Protein AF-0000000071237657 (afdb_homodimer)

Solvent-accessible surface area (backbone atoms only — not comparable to full-atom values): 31898 Å² total; per-residue (Å²): 132,69,72,82,68,64,64,80,71,77,49,69,68,54,35,50,51,51,34,52,25,43,66,69,44,41,34,96,85,68,40,42,42,82,44,61,72,56,34,43,33,29,31,58,72,42,85,92,35,49,11,7,10,37,22,36,38,87,60,23,30,38,39,29,40,29,39,77,39,85,44,69,40,48,79,62,86,64,83,62,73,80,58,60,70,60,22,55,52,33,60,41,25,48,71,45,60,42,50,45,74,36,74,82,37,18,75,87,32,53,59,58,66,40,39,57,50,28,52,51,52,25,37,57,51,58,56,49,49,62,79,38,40,70,34,70,77,28,38,69,40,86,69,36,27,22,29,33,40,38,36,40,35,37,36,46,36,71,51,29,72,54,38,40,49,28,46,45,31,52,18,48,52,48,10,41,59,53,23,57,46,62,34,71,46,77,75,32,77,92,73,69,36,65,47,73,50,84,51,73,85,56,33,42,73,45,70,42,83,65,49,51,49,38,46,35,39,34,32,28,76,88,38,60,26,34,63,48,50,48,69,51,55,69,51,29,45,26,31,36,37,35,30,32,35,80,82,47,29,65,46,32,36,34,51,78,45,80,64,74,54,55,58,85,54,44,64,62,49,50,55,49,49,44,55,51,43,37,52,50,50,50,44,47,52,52,51,55,51,50,48,62,66,59,65,59,86,58,68,43,75,51,60,67,105,131,70,70,81,68,66,63,78,70,76,50,70,68,55,34,50,52,51,32,52,25,44,65,69,44,41,33,97,86,69,39,42,41,82,45,62,72,58,33,43,32,29,31,59,71,42,84,91,35,47,12,6,11,37,22,36,39,86,60,24,31,38,39,30,41,28,39,77,40,86,43,68,40,48,79,64,86,64,84,62,72,80,57,61,70,60,21,56,51,34,61,42,25,47,71,46,58,43,52,44,72,36,76,81,37,18,76,88,33,55,58,58,65,40,39,57,50,29,52,51,51,27,36,58,51,57,55,51,50,61,80,39,41,69,34,69,78,29,40,70,40,86,68,35,27,22,32,33,40,38,37,39,35,38,36,47,34,71,52,28,71,54,37,40,50,28,45,46,30,52,17,48,52,49,10,41,60,52,23,58,45,62,34,72,46,77,76,33,78,92,72,69,36,64,46,74,50,84,51,75,84,55,34,44,72,46,70,43,84,63,47,53,48,36,47,34,39,33,33,28,76,91,37,60,26,33,62,48,48,47,71,52,56,70,52,28,45,28,33,36,36,34,30,32,35,80,82,47,28,66,46,31,37,34,51,76,44,81,63,74,56,54,57,84,54,44,65,62,49,49,53,50,48,43,54,50,43,39,52,50,49,50,42,46,53,52,50,54,52,50,48,63,67,60,63,59,87,58,69,43,74,49,60,67,107

Structure (mmCIF, N/CA/C/O backbone):
data_AF-0000000071237657-model_v1
#
loop_
_entity.id
_entity.type
_entity.pdbx_description
1 polymer 'Ribosomal RNA-processing protein 42'
#
loop_
_atom_site.group_PDB
_atom_site.id
_atom_site.type_symbol
_atom_site.label_atom_id
_atom_site.label_alt_id
_atom_site.label_comp_id
_atom_site.label_asym_id
_atom_site.label_entity_id
_atom_site.label_seq_id
_atom_site.pdbx_PDB_ins_code
_atom_site.Cartn_x
_atom_site.Cartn_y
_atom_site.Cartn_z
_atom_site.occupancy
_atom_site.B_iso_or_equiv
_atom_site.auth_seq_id
_atom_site.auth_comp_id
_atom_site.auth_asym_id
_atom_site.auth_atom_id
_atom_site.pdbx_PDB_model_num
ATOM 1 N N . MET A 1 1 ? -27.906 -14.461 14.797 1 19.28 1 MET A N 1
ATOM 2 C CA . MET A 1 1 ? -28.516 -13.469 13.906 1 19.28 1 MET A CA 1
ATOM 3 C C . MET A 1 1 ? -27.578 -12.289 13.688 1 19.28 1 MET A C 1
ATOM 5 O O . MET A 1 1 ? -27.156 -11.633 14.641 1 19.28 1 MET A O 1
ATOM 9 N N . SER A 1 2 ? -26.625 -12.383 12.734 1 23.53 2 SER A N 1
ATOM 10 C CA . SER A 1 2 ? -25.359 -11.719 12.43 1 23.53 2 SER A CA 1
ATOM 11 C C . SER A 1 2 ? -25.547 -10.211 12.32 1 23.53 2 SER A C 1
ATOM 13 O O . SER A 1 2 ? -26.391 -9.734 11.562 1 23.53 2 SER A O 1
ATOM 15 N N . VAL A 1 3 ? -25.375 -9.523 13.414 1 27.14 3 VAL A N 1
ATOM 16 C CA . VAL A 1 3 ? -25.625 -8.102 13.602 1 27.14 3 VAL A CA 1
ATOM 17 C C . VAL A 1 3 ? -25.109 -7.324 12.398 1 27.14 3 VAL A C 1
ATOM 19 O O . VAL A 1 3 ? -25.391 -6.133 12.242 1 27.14 3 VAL A O 1
ATOM 22 N N . MET A 1 4 ? -23.984 -7.797 11.773 1 31.5 4 MET A N 1
ATOM 23 C CA . MET A 1 4 ? -23.422 -7.098 10.625 1 31.5 4 MET A CA 1
ATOM 24 C C . MET A 1 4 ? -24.484 -6.863 9.547 1 31.5 4 MET A C 1
ATOM 26 O O . MET A 1 4 ? -24.219 -6.195 8.547 1 31.5 4 MET A O 1
ATOM 30 N N . ASN A 1 5 ? -25.484 -7.629 9.492 1 35.12 5 ASN A N 1
ATOM 31 C CA . ASN A 1 5 ? -26.547 -7.695 8.492 1 35.12 5 ASN A CA 1
ATOM 32 C C . ASN A 1 5 ? -27.391 -6.422 8.492 1 35.12 5 ASN A C 1
ATOM 34 O O . ASN A 1 5 ? -28.234 -6.234 7.609 1 35.12 5 ASN A O 1
ATOM 38 N N . ILE A 1 6 ? -27.531 -5.832 9.727 1 35.72 6 ILE A N 1
ATOM 39 C CA . ILE A 1 6 ? -28.516 -4.758 9.656 1 35.72 6 ILE A CA 1
ATOM 40 C C . ILE A 1 6 ? -27.875 -3.51 9.055 1 35.72 6 ILE A C 1
ATOM 42 O O . ILE A 1 6 ? -27.984 -2.418 9.617 1 35.72 6 ILE A O 1
ATOM 46 N N . ILE A 1 7 ? -26.5 -3.371 8.805 1 44.41 7 ILE A N 1
ATOM 47 C CA . ILE A 1 7 ? -26.109 -2.127 8.148 1 44.41 7 ILE A CA 1
ATOM 48 C C . ILE A 1 7 ? -27.078 -1.835 6.996 1 44.41 7 ILE A C 1
ATOM 50 O O . ILE A 1 7 ? -27.234 -2.656 6.09 1 44.41 7 ILE A O 1
ATOM 54 N N . ASN A 1 8 ? -27.984 -1.001 7.27 1 53.75 8 ASN A N 1
ATOM 55 C CA . ASN A 1 8 ? -29.078 -0.469 6.465 1 53.75 8 ASN A CA 1
ATOM 56 C C . ASN A 1 8 ? -28.609 -0.126 5.051 1 53.75 8 ASN A C 1
ATOM 58 O O . ASN A 1 8 ? -27.844 0.825 4.855 1 53.75 8 ASN A O 1
ATOM 62 N N . LYS A 1 9 ? -28.484 -1.136 4.211 1 73.75 9 LYS A N 1
ATOM 63 C CA . LYS A 1 9 ? -28.359 -0.933 2.77 1 73.75 9 LYS A CA 1
ATOM 64 C C . LYS A 1 9 ? -29.406 0.059 2.268 1 73.75 9 LYS A C 1
ATOM 66 O O . LYS A 1 9 ? -30.531 0.092 2.773 1 73.75 9 LYS A O 1
ATOM 71 N N . ILE A 1 10 ? -28.969 1.08 1.605 1 87.12 10 ILE A N 1
ATOM 72 C CA . ILE A 1 10 ? -29.891 2.059 1.034 1 87.12 10 ILE A CA 1
ATOM 73 C C . ILE A 1 10 ? -30.859 1.362 0.084 1 87.12 10 ILE A C 1
ATOM 75 O O . ILE A 1 10 ? -30.562 0.298 -0.457 1 87.12 10 ILE A O 1
ATOM 79 N N . SER A 1 11 ? -32.031 1.852 0.037 1 91.81 11 SER A N 1
ATOM 80 C CA . SER A 1 11 ? -33.031 1.312 -0.891 1 91.81 11 SER A CA 1
ATOM 81 C C . SER A 1 11 ? -32.625 1.562 -2.34 1 91.81 11 SER A C 1
ATOM 83 O O . SER A 1 11 ? -31.766 2.395 -2.611 1 91.81 11 SER A O 1
ATOM 85 N N . GLU A 1 12 ? -33.281 0.821 -3.197 1 93.31 12 GLU A N 1
ATOM 86 C CA . GLU A 1 12 ? -33 1.014 -4.621 1 93.31 12 GLU A CA 1
ATOM 87 C C . GLU A 1 12 ? -33.438 2.402 -5.078 1 93.31 12 GLU A C 1
ATOM 89 O O . GLU A 1 12 ? -32.812 3.002 -5.949 1 93.31 12 GLU A O 1
ATOM 94 N N . GLY A 1 13 ? -34.562 2.805 -4.547 1 94.12 13 GLY A N 1
ATOM 95 C CA . GLY A 1 13 ? -35 4.16 -4.852 1 94.12 13 GLY A CA 1
ATOM 96 C C . GLY A 1 13 ? -34 5.215 -4.418 1 94.12 13 GLY A C 1
ATOM 97 O O . GLY A 1 13 ? -33.75 6.164 -5.16 1 94.12 13 GLY A O 1
ATOM 98 N N . GLU A 1 14 ? -33.469 5.082 -3.232 1 94.5 14 GLU A N 1
ATOM 99 C CA . GLU A 1 14 ? -32.438 5.996 -2.734 1 94.5 14 GLU A CA 1
ATOM 100 C C . GLU A 1 14 ? -31.188 5.945 -3.604 1 94.5 14 GLU A C 1
ATOM 102 O O . GLU A 1 14 ? -30.594 6.984 -3.904 1 94.5 14 GLU A O 1
ATOM 107 N N . ARG A 1 15 ? -30.828 4.773 -3.92 1 95.94 15 ARG A N 1
ATOM 108 C CA . ARG A 1 15 ? -29.672 4.582 -4.785 1 95.94 15 ARG A CA 1
ATOM 109 C C . ARG A 1 15 ? -29.828 5.332 -6.102 1 95.94 15 ARG A C 1
ATOM 111 O O . ARG A 1 15 ? -28.938 6.055 -6.531 1 95.94 15 ARG A O 1
ATOM 118 N N . LEU A 1 16 ? -30.969 5.211 -6.695 1 96.06 16 LEU A N 1
ATOM 119 C CA . LEU A 1 16 ? -31.25 5.863 -7.969 1 96.06 16 LEU A CA 1
ATOM 120 C C . LEU A 1 16 ? -31.266 7.379 -7.809 1 96.06 16 LEU A C 1
ATOM 122 O O . LEU A 1 16 ? -30.766 8.102 -8.68 1 96.06 16 LEU A O 1
ATOM 126 N N . PHE A 1 17 ? -31.859 7.766 -6.734 1 96.88 17 PHE A N 1
ATOM 127 C CA . PHE A 1 17 ? -31.906 9.195 -6.449 1 96.88 17 PHE A CA 1
ATOM 128 C C . PHE A 1 17 ? -30.5 9.766 -6.355 1 96.88 17 PHE A C 1
ATOM 130 O O . PHE A 1 17 ? -30.203 10.82 -6.934 1 96.88 17 PHE A O 1
ATOM 137 N N . ILE A 1 18 ? -29.562 9.078 -5.66 1 97.88 18 ILE A N 1
ATOM 138 C CA . ILE A 1 18 ? -28.172 9.508 -5.465 1 97.88 18 ILE A CA 1
ATOM 139 C C . ILE A 1 18 ? -27.453 9.531 -6.805 1 97.88 18 ILE A C 1
ATOM 141 O O . ILE A 1 18 ? -26.781 10.516 -7.145 1 97.88 18 ILE A O 1
ATOM 145 N N . ILE A 1 19 ? -27.625 8.516 -7.586 1 97.81 19 ILE A N 1
ATOM 146 C CA . ILE A 1 19 ? -26.938 8.383 -8.867 1 97.81 19 ILE A CA 1
ATOM 147 C C . ILE A 1 19 ? -27.359 9.508 -9.805 1 97.81 19 ILE A C 1
ATOM 149 O O . ILE A 1 19 ? -26.516 10.172 -10.406 1 97.81 19 ILE A O 1
ATOM 153 N N . ASN A 1 20 ? -28.656 9.727 -9.836 1 97.56 20 ASN A N 1
ATOM 154 C CA . ASN A 1 20 ? -29.188 10.773 -10.703 1 97.56 20 ASN A CA 1
ATOM 155 C C . ASN A 1 20 ? -28.719 12.164 -10.258 1 97.56 20 ASN A C 1
ATOM 157 O O . ASN A 1 20 ? -28.375 13 -11.086 1 97.56 20 ASN A O 1
ATOM 161 N N . GLY A 1 21 ? -28.781 12.438 -8.984 1 97.75 21 GLY A N 1
ATOM 162 C CA . GLY A 1 21 ? -28.297 13.703 -8.453 1 97.75 21 GLY A CA 1
ATOM 163 C C . GLY A 1 21 ? -26.844 13.969 -8.781 1 97.75 21 GLY A C 1
ATOM 164 O O . GLY A 1 21 ? -26.5 15.07 -9.219 1 97.75 21 GLY A O 1
ATOM 165 N N . VAL A 1 22 ? -25.984 12.969 -8.641 1 97.62 22 VAL A N 1
ATOM 166 C CA . VAL A 1 22 ? -24.562 13.086 -8.914 1 97.62 22 VAL A CA 1
ATOM 167 C C . VAL A 1 22 ? -24.328 13.336 -10.398 1 97.62 22 VAL A C 1
ATOM 169 O O . VAL A 1 22 ? -23.5 14.164 -10.773 1 97.62 22 VAL A O 1
ATOM 172 N N . ASP A 1 23 ? -25.094 12.672 -11.203 1 97.12 23 ASP A N 1
ATOM 173 C CA . ASP A 1 23 ? -24.969 12.859 -12.641 1 97.12 23 ASP A CA 1
ATOM 174 C C . ASP A 1 23 ? -25.312 14.297 -13.047 1 97.12 23 ASP A C 1
ATOM 176 O O . ASP A 1 23 ? -24.75 14.828 -14 1 97.12 23 ASP A O 1
ATOM 180 N N . LEU A 1 24 ? -26.188 14.93 -12.234 1 96.81 24 LEU A N 1
ATOM 181 C CA . LEU A 1 24 ? -26.594 16.312 -12.484 1 96.81 24 LEU A CA 1
ATOM 182 C C . LEU A 1 24 ? -25.719 17.281 -11.703 1 96.81 24 LEU A C 1
ATOM 184 O O . LEU A 1 24 ? -25.938 18.484 -11.734 1 96.81 24 LEU A O 1
ATOM 188 N N . ASN A 1 25 ? -24.797 16.734 -10.977 1 96.88 25 ASN A N 1
ATOM 189 C CA . ASN A 1 25 ? -23.812 17.484 -10.195 1 96.88 25 ASN A CA 1
ATOM 190 C C . ASN A 1 25 ? -24.484 18.188 -9.008 1 96.88 25 ASN A C 1
ATOM 192 O O . ASN A 1 25 ? -24.047 19.281 -8.609 1 96.88 25 ASN A O 1
ATOM 196 N N . ILE A 1 26 ? -25.609 17.688 -8.594 1 97.38 26 ILE A N 1
ATOM 197 C CA . ILE A 1 26 ? -26.297 18.156 -7.391 1 97.38 26 ILE A CA 1
ATOM 198 C C . ILE A 1 26 ? -26.469 16.984 -6.422 1 97.38 26 ILE A C 1
ATOM 200 O O . ILE A 1 26 ? -27.422 16.219 -6.543 1 97.38 26 ILE A O 1
ATOM 204 N N . ARG A 1 27 ? -25.594 16.938 -5.473 1 96.75 27 ARG A N 1
ATOM 205 C CA . ARG A 1 27 ? -25.625 15.828 -4.516 1 96.75 27 ARG A CA 1
ATOM 206 C C . ARG A 1 27 ? -26.75 16.016 -3.502 1 96.75 27 ARG A C 1
ATOM 208 O O . ARG A 1 27 ? -27.344 17.094 -3.408 1 96.75 27 ARG A O 1
ATOM 215 N N . SER A 1 28 ? -27.078 15.039 -2.76 1 94.5 28 SER A N 1
ATOM 216 C CA . SER A 1 28 ? -28.203 15.016 -1.835 1 94.5 28 SER A CA 1
ATOM 217 C C . SER A 1 28 ? -28.062 16.094 -0.767 1 94.5 28 SER A C 1
ATOM 219 O O . SER A 1 28 ? -29.062 16.609 -0.26 1 94.5 28 SER A O 1
ATOM 221 N N . ASP A 1 29 ? -26.828 16.453 -0.458 1 93.06 29 ASP A N 1
ATOM 222 C CA . ASP A 1 29 ? -26.609 17.453 0.587 1 93.06 29 ASP A CA 1
ATOM 223 C C . ASP A 1 29 ? -26.297 18.812 -0.015 1 93.06 29 ASP A C 1
ATOM 225 O O . ASP A 1 29 ? -25.844 19.719 0.689 1 93.06 29 ASP A O 1
ATOM 229 N N . GLY A 1 30 ? -26.438 18.984 -1.289 1 94.88 30 GLY A N 1
ATOM 230 C CA . GLY A 1 30 ? -26.312 20.266 -1.94 1 94.88 30 GLY A CA 1
ATOM 231 C C . GLY A 1 30 ? -24.922 20.516 -2.508 1 94.88 30 GLY A C 1
ATOM 232 O O . GLY A 1 30 ? -24.719 21.469 -3.262 1 94.88 30 GLY A O 1
ATOM 233 N N . ARG A 1 31 ? -23.953 19.641 -2.273 1 94.12 31 ARG A N 1
ATOM 234 C CA . ARG A 1 31 ? -22.609 19.781 -2.797 1 94.12 31 ARG A CA 1
ATOM 235 C C . ARG A 1 31 ? -22.547 19.391 -4.27 1 94.12 31 ARG A C 1
ATOM 237 O O . ARG A 1 31 ? -23.375 18.625 -4.75 1 94.12 31 ARG A O 1
ATOM 244 N N . SER A 1 32 ? -21.562 20.016 -4.934 1 95.31 32 SER A N 1
ATOM 245 C CA . SER A 1 32 ? -21.188 19.5 -6.242 1 95.31 32 SER A CA 1
ATOM 246 C C . SER A 1 32 ? -20.281 18.281 -6.117 1 95.31 32 SER A C 1
ATOM 248 O O . SER A 1 32 ? -19.875 17.906 -5.012 1 95.31 32 SER A O 1
ATOM 250 N N . CYS A 1 33 ? -19.938 17.688 -7.238 1 95 33 CYS A N 1
ATOM 251 C CA . CYS A 1 33 ? -19.078 16.5 -7.238 1 95 33 CYS A CA 1
ATOM 252 C C . CYS A 1 33 ? -17.688 16.828 -6.715 1 95 33 CYS A C 1
ATOM 254 O O . CYS A 1 33 ? -17 15.961 -6.172 1 95 33 CYS A O 1
ATOM 256 N N . ASP A 1 34 ? -17.297 18.156 -6.727 1 91.25 34 ASP A N 1
ATOM 257 C CA . ASP A 1 34 ? -15.938 18.547 -6.387 1 91.25 34 ASP A CA 1
ATOM 258 C C . ASP A 1 34 ? -15.883 19.234 -5.02 1 91.25 34 ASP A C 1
ATOM 260 O O . ASP A 1 34 ? -14.805 19.609 -4.551 1 91.25 34 ASP A O 1
ATOM 264 N N . ASP A 1 35 ? -17.031 19.359 -4.379 1 90.19 35 ASP A N 1
ATOM 265 C CA . ASP A 1 35 ? -17.062 20.094 -3.113 1 90.19 35 ASP A CA 1
ATOM 266 C C . ASP A 1 35 ? -16.719 19.172 -1.943 1 90.19 35 ASP A C 1
ATOM 268 O O . ASP A 1 35 ? -17.203 18.031 -1.874 1 90.19 35 ASP A O 1
ATOM 272 N N . HIS A 1 36 ? -15.859 19.625 -1.127 1 88.38 36 HIS A N 1
ATOM 273 C CA . HIS A 1 36 ? -15.523 18.969 0.131 1 88.38 36 HIS A CA 1
ATOM 274 C C . HIS A 1 36 ? -16.156 19.688 1.315 1 88.38 36 HIS A C 1
ATOM 276 O O . HIS A 1 36 ? -16.328 20.906 1.294 1 88.38 36 HIS A O 1
ATOM 282 N N . ARG A 1 37 ? -16.547 18.953 2.33 1 89.62 37 ARG A N 1
ATOM 283 C CA . ARG A 1 37 ? -16.969 19.578 3.578 1 89.62 37 ARG A CA 1
ATOM 284 C C . ARG A 1 37 ? -15.797 20.281 4.258 1 89.62 37 ARG A C 1
ATOM 286 O O . ARG A 1 37 ? -14.633 19.969 3.975 1 89.62 37 ARG A O 1
ATOM 293 N N . MET A 1 38 ? -16.125 21.078 5.105 1 88.88 38 MET A N 1
ATOM 294 C CA . MET A 1 38 ? -15.102 21.844 5.816 1 88.88 38 MET A CA 1
ATOM 295 C C . MET A 1 38 ? -14.266 20.922 6.707 1 88.88 38 MET A C 1
ATOM 297 O O . MET A 1 38 ? -14.805 20.094 7.434 1 88.88 38 MET A O 1
ATOM 301 N N . VAL A 1 39 ? -12.969 21.109 6.605 1 91.62 39 VAL A N 1
ATOM 302 C CA . VAL A 1 39 ? -12.055 20.359 7.445 1 91.62 39 VAL A CA 1
ATOM 303 C C . VAL A 1 39 ? -11.484 21.266 8.539 1 91.62 39 VAL A C 1
ATOM 305 O O . VAL A 1 39 ? -10.922 22.312 8.242 1 91.62 39 VAL A O 1
ATOM 308 N N . MET A 1 40 ? -11.672 20.891 9.758 1 92 40 MET A N 1
ATOM 309 C CA . MET A 1 40 ? -11.102 21.594 10.906 1 92 40 MET A CA 1
ATOM 310 C C . MET A 1 40 ? -9.852 20.875 11.414 1 92 40 MET A C 1
ATOM 312 O O . MET A 1 40 ? -9.867 19.656 11.641 1 92 40 MET A O 1
ATOM 316 N N . ILE A 1 41 ? -8.836 21.594 11.57 1 93.31 41 ILE A N 1
ATOM 317 C CA . ILE A 1 41 ? -7.562 21 11.969 1 93.31 41 ILE A CA 1
ATOM 318 C C . ILE A 1 41 ? -6.977 21.766 13.148 1 93.31 41 ILE A C 1
ATOM 320 O O . ILE A 1 41 ? -7.004 23 13.172 1 93.31 41 ILE A O 1
ATOM 324 N N . GLU A 1 42 ? -6.531 21.047 14.109 1 92.56 42 GLU A N 1
ATOM 325 C CA . GLU A 1 42 ? -5.789 21.578 15.242 1 92.56 42 GLU A CA 1
ATOM 326 C C . GLU A 1 42 ? -4.434 20.891 15.391 1 92.56 42 GLU A C 1
ATOM 328 O O . GLU A 1 42 ? -4.348 19.672 15.375 1 92.56 42 GLU A O 1
ATOM 333 N N . GLN A 1 43 ? -3.422 21.594 15.461 1 92.94 43 GLN A N 1
ATOM 334 C CA . GLN A 1 43 ? -2.078 21.047 15.633 1 92.94 43 GLN A CA 1
ATOM 335 C C . GLN A 1 43 ? -1.629 21.141 17.078 1 92.94 43 GLN A C 1
ATOM 337 O O . GLN A 1 43 ? -2.104 22 17.828 1 92.94 43 GLN A O 1
ATOM 342 N N . ASN A 1 44 ? -0.716 20.266 17.516 1 91.94 44 ASN A N 1
ATOM 343 C CA . ASN A 1 44 ? -0.122 20.25 18.844 1 91.94 44 ASN A CA 1
ATOM 344 C C . ASN A 1 44 ? -1.18 20.062 19.938 1 91.94 44 ASN A C 1
ATOM 346 O O . ASN A 1 44 ? -1.247 20.844 20.891 1 91.94 44 ASN A O 1
ATOM 350 N N . VAL A 1 45 ? -1.968 19.031 19.812 1 93.81 45 VAL A N 1
ATOM 351 C CA . VAL A 1 45 ? -3.127 18.844 20.672 1 93.81 45 VAL A CA 1
ATOM 352 C C . VAL A 1 45 ? -2.76 17.906 21.828 1 93.81 45 VAL A C 1
ATOM 354 O O . VAL A 1 45 ? -3.488 17.812 22.812 1 93.81 45 VAL A O 1
ATOM 357 N N . ILE A 1 46 ? -1.704 17.156 21.656 1 94.56 46 ILE A N 1
ATOM 358 C CA . ILE A 1 46 ? -1.235 16.25 22.703 1 94.56 46 ILE A CA 1
ATOM 359 C C . ILE A 1 46 ? 0.153 16.672 23.172 1 94.56 46 ILE A C 1
ATOM 361 O O . ILE A 1 46 ? 1.138 16.516 22.438 1 94.56 46 ILE A O 1
ATOM 365 N N . GLU A 1 47 ? 0.341 17.016 24.359 1 91.06 47 GLU A N 1
ATOM 366 C CA . GLU A 1 47 ? 1.564 17.594 24.906 1 91.06 47 GLU A CA 1
ATOM 367 C C . GLU A 1 47 ? 2.674 16.562 25 1 91.06 47 GLU A C 1
ATOM 369 O O . GLU A 1 47 ? 3.855 16.891 24.875 1 91.06 47 GLU A O 1
ATOM 374 N N . THR A 1 48 ? 2.281 15.352 25.25 1 93.19 48 THR A N 1
ATOM 375 C CA . THR A 1 48 ? 3.264 14.305 25.516 1 93.19 48 THR A CA 1
ATOM 376 C C . THR A 1 48 ? 3.84 13.758 24.219 1 93.19 48 THR A C 1
ATOM 378 O O . THR A 1 48 ? 4.77 12.953 24.234 1 93.19 48 THR A O 1
ATOM 381 N N . CYS A 1 49 ? 3.377 14.188 23.125 1 95.38 49 CYS A N 1
ATOM 382 C CA . CYS A 1 49 ? 3.855 13.727 21.828 1 95.38 49 CYS A CA 1
ATOM 383 C C . CYS A 1 49 ? 4.852 14.711 21.219 1 95.38 49 CYS A C 1
ATOM 385 O O . CYS A 1 49 ? 4.832 15.898 21.562 1 95.38 49 CYS A O 1
ATOM 387 N N . SER A 1 50 ? 5.766 14.211 20.328 1 95.19 50 SER A N 1
ATOM 388 C CA . SER A 1 50 ? 6.684 15.062 19.578 1 95.19 50 SER A CA 1
ATOM 389 C C . SER A 1 50 ? 5.938 15.883 18.531 1 95.19 50 SER A C 1
ATOM 391 O O . SER A 1 50 ? 6.418 16.938 18.109 1 95.19 50 SER A O 1
ATOM 393 N N . GLY A 1 51 ? 4.871 15.453 18.062 1 96.06 51 GLY A N 1
ATOM 394 C CA . GLY A 1 51 ? 3.912 16.094 17.172 1 96.06 51 GLY A CA 1
ATOM 395 C C . GLY A 1 51 ? 2.525 15.492 17.266 1 96.06 51 GLY A C 1
ATOM 396 O O . GLY A 1 51 ? 2.377 14.305 17.562 1 96.06 51 GLY A O 1
ATOM 397 N N . SER A 1 52 ? 1.531 16.312 17.078 1 96.94 52 SER A N 1
ATOM 398 C CA . SER A 1 52 ? 0.167 15.805 17.141 1 96.94 52 SER A CA 1
ATOM 399 C C . SER A 1 52 ? -0.795 16.703 16.375 1 96.94 52 SER A C 1
ATOM 401 O O . SER A 1 52 ? -0.485 17.875 16.125 1 96.94 52 SER A O 1
ATOM 403 N N . ALA A 1 53 ? -1.892 16.125 16.016 1 96.88 53 ALA A N 1
ATOM 404 C CA . ALA A 1 53 ? -2.93 16.875 15.312 1 96.88 53 ALA A CA 1
ATOM 405 C C . ALA A 1 53 ? -4.297 16.234 15.492 1 96.88 53 ALA A C 1
ATOM 407 O O . ALA A 1 53 ? -4.391 15.008 15.648 1 96.88 53 ALA A O 1
ATOM 408 N N . HIS A 1 54 ? -5.297 17.062 15.539 1 96.5 54 HIS A N 1
ATOM 409 C CA . HIS A 1 54 ? -6.703 16.688 15.539 1 96.5 54 HIS A CA 1
ATOM 410 C C . HIS A 1 54 ? -7.422 17.234 14.312 1 96.5 54 HIS A C 1
ATOM 412 O O . HIS A 1 54 ? -7.414 18.438 14.07 1 96.5 54 HIS A O 1
ATOM 418 N N . ALA A 1 55 ? -7.969 16.375 13.5 1 95.75 55 ALA A N 1
ATOM 419 C CA . ALA A 1 55 ? -8.672 16.781 12.289 1 95.75 55 ALA A CA 1
ATOM 420 C C . ALA A 1 55 ? -10.094 16.234 12.266 1 95.75 55 ALA A C 1
ATOM 422 O O . ALA A 1 55 ? -10.328 15.094 12.648 1 95.75 55 ALA A O 1
ATOM 423 N N . ARG A 1 56 ? -10.984 17.094 11.781 1 94.12 56 ARG A N 1
ATOM 424 C CA . ARG A 1 56 ? -12.398 16.719 11.734 1 94.12 56 ARG A CA 1
ATOM 425 C C . ARG A 1 56 ? -13.062 17.25 10.477 1 94.12 56 ARG A C 1
ATOM 427 O O . ARG A 1 56 ? -12.781 18.375 10.039 1 94.12 56 ARG A O 1
ATOM 434 N N . SER A 1 57 ? -13.945 16.469 9.914 1 92.25 57 SER A N 1
ATOM 435 C CA . SER A 1 57 ? -14.797 16.859 8.797 1 92.25 57 SER A CA 1
ATOM 436 C C . SER A 1 57 ? -16.078 16.031 8.773 1 92.25 57 SER A C 1
ATOM 438 O O . SER A 1 57 ? -16.031 14.797 8.773 1 92.25 57 SER A O 1
ATOM 440 N N . GLY A 1 58 ? -17.219 16.734 8.734 1 88.88 58 GLY A N 1
ATOM 441 C CA . GLY A 1 58 ? -18.453 16 8.859 1 88.88 58 GLY A CA 1
ATOM 442 C C . GLY A 1 58 ? -18.5 15.102 10.078 1 88.88 58 GLY A C 1
ATOM 443 O O . GLY A 1 58 ? -18.266 15.555 11.203 1 88.88 58 GLY A O 1
ATOM 444 N N . ASN A 1 59 ? -18.797 13.781 9.852 1 89.5 59 ASN A N 1
ATOM 445 C CA . ASN A 1 59 ? -18.828 12.812 10.945 1 89.5 59 ASN A CA 1
ATOM 446 C C . ASN A 1 59 ? -17.578 11.938 10.953 1 89.5 59 ASN A C 1
ATOM 448 O O . ASN A 1 59 ? -17.672 10.727 11.156 1 89.5 59 ASN A O 1
ATOM 452 N N . THR A 1 60 ? -16.5 12.531 10.602 1 92.44 60 THR A N 1
ATOM 453 C CA . THR A 1 60 ? -15.188 11.883 10.703 1 92.44 60 THR A CA 1
ATOM 454 C C . THR A 1 60 ? -14.266 12.672 11.633 1 92.44 60 THR A C 1
ATOM 456 O O . THR A 1 60 ? -14.117 13.883 11.484 1 92.44 60 THR A O 1
ATOM 459 N N . ASP A 1 61 ? -13.766 12.008 12.617 1 94.62 61 ASP A N 1
ATOM 460 C CA . ASP A 1 61 ? -12.938 12.609 13.664 1 94.62 61 ASP A CA 1
ATOM 461 C C . ASP A 1 61 ? -11.711 11.75 13.953 1 94.62 61 ASP A C 1
ATOM 463 O O . ASP A 1 61 ? -11.844 10.586 14.352 1 94.62 61 ASP A O 1
ATOM 467 N N . VAL A 1 62 ? -10.539 12.383 13.734 1 96.69 62 VAL A N 1
ATOM 468 C CA . VAL A 1 62 ? -9.312 11.602 13.844 1 96.69 62 VAL A CA 1
ATOM 469 C C . VAL A 1 62 ? -8.289 12.359 14.688 1 96.69 62 VAL A C 1
ATOM 471 O O . VAL A 1 62 ? -8.117 13.57 14.531 1 96.69 62 VAL A O 1
ATOM 474 N N . LEU A 1 63 ? -7.676 11.609 15.617 1 97.75 63 LEU A N 1
ATOM 475 C CA . LEU A 1 63 ? -6.559 12.117 16.406 1 97.75 63 LEU A CA 1
ATOM 476 C C . LEU A 1 63 ? -5.27 11.391 16.062 1 97.75 63 LEU A C 1
ATOM 478 O O . LEU A 1 63 ? -5.246 10.156 16 1 97.75 63 LEU A O 1
ATOM 482 N N . VAL A 1 64 ? -4.188 12.125 15.797 1 98.19 64 VAL A N 1
ATOM 483 C CA . VAL A 1 64 ? -2.896 11.531 15.477 1 98.19 64 VAL A CA 1
ATOM 484 C C . VAL A 1 64 ? -1.843 12.016 16.469 1 98.19 64 VAL A C 1
ATOM 486 O O . VAL A 1 64 ? -1.752 13.211 16.75 1 98.19 64 VAL A O 1
ATOM 489 N N . GLY A 1 65 ? -1.067 11.125 17.047 1 98.38 65 GLY A N 1
ATOM 490 C CA . GLY A 1 65 ? 0.103 11.406 17.859 1 98.38 65 GLY A CA 1
ATOM 491 C C . GLY A 1 65 ? 1.371 10.766 17.328 1 98.38 65 GLY A C 1
ATOM 492 O O . GLY A 1 65 ? 1.357 9.609 16.906 1 98.38 65 GLY A O 1
ATOM 493 N N . ILE A 1 66 ? 2.455 11.523 17.312 1 98.5 66 ILE A N 1
ATOM 494 C CA . ILE A 1 66 ? 3.734 11.031 16.812 1 98.5 66 ILE A CA 1
ATOM 495 C C . ILE A 1 66 ? 4.777 11.094 17.922 1 98.5 66 ILE A C 1
ATOM 497 O O . ILE A 1 66 ? 4.906 12.117 18.609 1 98.5 66 ILE A O 1
ATOM 501 N N . LYS A 1 67 ? 5.473 10.031 18.125 1 97.5 67 LYS A N 1
ATOM 502 C CA . LYS A 1 67 ? 6.555 9.961 19.094 1 97.5 67 LYS A CA 1
ATOM 503 C C . LYS A 1 67 ? 7.848 9.477 18.453 1 97.5 67 LYS A C 1
ATOM 505 O O . LYS A 1 67 ? 7.828 8.578 17.609 1 97.5 67 LYS A O 1
ATOM 510 N N . LEU A 1 68 ? 8.922 10.016 18.875 1 95.88 68 LEU A N 1
ATOM 511 C CA . LEU A 1 68 ? 10.25 9.531 18.516 1 95.88 68 LEU A CA 1
ATOM 512 C C . LEU A 1 68 ? 10.781 8.57 19.578 1 95.88 68 LEU A C 1
ATOM 514 O O . LEU A 1 68 ? 10.859 8.93 20.75 1 95.88 68 LEU A O 1
ATOM 518 N N . GLU A 1 69 ? 11.039 7.41 19.156 1 95 69 GLU A N 1
ATOM 519 C CA . GLU A 1 69 ? 11.602 6.43 20.078 1 95 69 GLU A CA 1
ATOM 520 C C . GLU A 1 69 ? 12.992 5.984 19.625 1 95 69 GLU A C 1
ATOM 522 O O . GLU A 1 69 ? 13.219 5.727 18.453 1 95 69 GLU A O 1
ATOM 527 N N . LEU A 1 70 ? 13.898 5.895 20.625 1 92.69 70 LEU A N 1
ATOM 528 C CA . LEU A 1 70 ? 15.25 5.426 20.344 1 92.69 70 LEU A CA 1
ATOM 529 C C . LEU A 1 70 ? 15.289 3.902 20.25 1 92.69 70 LEU A C 1
ATOM 531 O O . LEU A 1 70 ? 14.695 3.207 21.078 1 92.69 70 LEU A O 1
ATOM 535 N N . GLU A 1 71 ? 15.898 3.467 19.156 1 90.44 71 GLU A N 1
ATOM 536 C CA . GLU A 1 71 ? 16.094 2.029 19 1 90.44 71 GLU A CA 1
ATOM 537 C C . GLU A 1 71 ? 17.562 1.7 18.703 1 90.44 71 GLU A C 1
ATOM 539 O O . GLU A 1 71 ? 18.234 2.451 18 1 90.44 71 GLU A O 1
ATOM 544 N N . GLU A 1 72 ? 18.047 0.621 19.266 1 87.44 72 GLU A N 1
ATOM 545 C CA . GLU A 1 72 ? 19.406 0.153 19.016 1 87.44 72 GLU A CA 1
ATOM 546 C C . GLU A 1 72 ? 19.406 -1.061 18.094 1 87.44 72 GLU A C 1
ATOM 548 O O . GLU A 1 72 ? 18.5 -1.898 18.156 1 87.44 72 GLU A O 1
ATOM 553 N N . ILE A 1 73 ? 20.422 -1.08 17.203 1 79.31 73 ILE A N 1
ATOM 554 C CA . ILE A 1 73 ? 20.578 -2.225 16.312 1 79.31 73 ILE A CA 1
ATOM 555 C C . ILE A 1 73 ? 21.219 -3.383 17.062 1 79.31 73 ILE A C 1
ATOM 557 O O . ILE A 1 73 ? 22.281 -3.223 17.672 1 79.31 73 ILE A O 1
ATOM 561 N N . VAL A 1 74 ? 20.453 -4.418 17.344 1 66.12 74 VAL A N 1
ATOM 562 C CA . VAL A 1 74 ? 21 -5.578 18.047 1 66.12 74 VAL A CA 1
ATOM 563 C C . VAL A 1 74 ? 21.547 -6.582 17.031 1 66.12 74 VAL A C 1
ATOM 565 O O . VAL A 1 74 ? 20.859 -6.93 16.062 1 66.12 74 VAL A O 1
ATOM 568 N N . ASN A 1 75 ? 22.859 -6.582 16.719 1 54.5 75 ASN A N 1
ATOM 569 C CA . ASN A 1 75 ? 23.453 -7.637 15.914 1 54.5 75 ASN A CA 1
ATOM 570 C C . ASN A 1 75 ? 23.219 -9.016 16.516 1 54.5 75 ASN A C 1
ATOM 572 O O . ASN A 1 75 ? 23.75 -9.344 17.578 1 54.5 75 ASN A O 1
ATOM 576 N N . SER A 1 76 ? 22.125 -9.43 16.859 1 43.78 76 SER A N 1
ATOM 577 C CA . SER A 1 76 ? 22.078 -10.734 17.5 1 43.78 76 SER A CA 1
ATOM 578 C C . SER A 1 76 ? 22.828 -11.781 16.672 1 43.78 76 SER A C 1
ATOM 580 O O . SER A 1 76 ? 22.406 -12.109 15.57 1 43.78 76 SER A O 1
ATOM 582 N N . ASN A 1 77 ? 24.109 -11.945 16.578 1 39.81 77 ASN A N 1
ATOM 583 C CA . ASN A 1 77 ? 24.656 -13.273 16.312 1 39.81 77 ASN A CA 1
ATOM 584 C C . ASN A 1 77 ? 23.734 -14.367 16.859 1 39.81 77 ASN A C 1
ATOM 586 O O . ASN A 1 77 ? 23.984 -15.555 16.656 1 39.81 77 ASN A O 1
ATOM 590 N N . ASP A 1 78 ? 23.203 -14.273 18.109 1 37.31 78 ASP A N 1
ATOM 591 C CA . ASP A 1 78 ? 22.5 -15.398 18.734 1 37.31 78 ASP A CA 1
ATOM 592 C C . ASP A 1 78 ? 21.156 -15.633 18.047 1 37.31 78 ASP A C 1
ATOM 594 O O . ASP A 1 78 ? 20.562 -14.711 17.484 1 37.31 78 ASP A O 1
ATOM 598 N N . GLY A 1 79 ? 20.672 -16.875 17.719 1 35.72 79 GLY A N 1
ATOM 599 C CA . GLY A 1 79 ? 19.656 -17.75 17.141 1 35.72 79 GLY A CA 1
ATOM 600 C C . GLY A 1 79 ? 18.25 -17.219 17.312 1 35.72 79 GLY A C 1
ATOM 601 O O . GLY A 1 79 ? 17.266 -17.938 17.109 1 35.72 79 GLY A O 1
ATOM 602 N N . ASP A 1 80 ? 18.094 -16.312 18.328 1 37.28 80 ASP A N 1
ATOM 603 C CA . ASP A 1 80 ? 16.672 -16.281 18.625 1 37.28 80 ASP A CA 1
ATOM 604 C C . ASP A 1 80 ? 15.914 -15.516 17.531 1 37.28 80 ASP A C 1
ATOM 606 O O . ASP A 1 80 ? 16.312 -14.406 17.156 1 37.28 80 ASP A O 1
ATOM 610 N N . ASP A 1 81 ? 14.969 -16.109 16.828 1 38.09 81 ASP A N 1
ATOM 611 C CA . ASP A 1 81 ? 14.125 -16 15.641 1 38.09 81 ASP A CA 1
ATOM 612 C C . ASP A 1 81 ? 13.43 -14.641 15.586 1 38.09 81 ASP A C 1
ATOM 614 O O . ASP A 1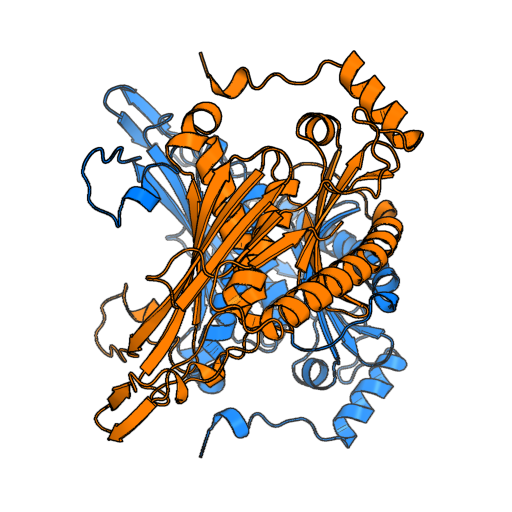 81 ? 13.242 -14.078 14.5 1 38.09 81 ASP A O 1
ATOM 618 N N . ASP A 1 82 ? 12.883 -14.281 16.766 1 38.81 82 ASP A N 1
ATOM 619 C CA . ASP A 1 82 ? 11.93 -13.172 16.781 1 38.81 82 ASP A CA 1
ATOM 620 C C . ASP A 1 82 ? 12.617 -11.852 16.453 1 38.81 82 ASP A C 1
ATOM 622 O O . ASP A 1 82 ? 12.008 -10.953 15.875 1 38.81 82 ASP A O 1
ATOM 626 N N . ASP A 1 83 ? 13.859 -11.562 17.047 1 36.66 83 ASP A N 1
ATOM 627 C CA . ASP A 1 83 ? 14.586 -10.297 17.062 1 36.66 83 ASP A CA 1
ATOM 628 C C . ASP A 1 83 ? 15.375 -10.109 15.766 1 36.66 83 ASP A C 1
ATOM 630 O O . ASP A 1 83 ? 16.078 -9.109 15.609 1 36.66 83 ASP A O 1
ATOM 634 N N . LYS A 1 84 ? 15.625 -11.141 15 1 38.72 84 LYS A N 1
ATOM 635 C CA . LYS A 1 84 ? 16.344 -11.062 13.734 1 38.72 84 LYS A CA 1
ATOM 636 C C . LYS A 1 84 ? 15.641 -10.109 12.766 1 38.72 84 LYS A C 1
ATOM 638 O O . LYS A 1 84 ? 16.234 -9.688 11.773 1 38.72 84 LYS A O 1
ATOM 643 N N . HIS A 1 85 ? 14.383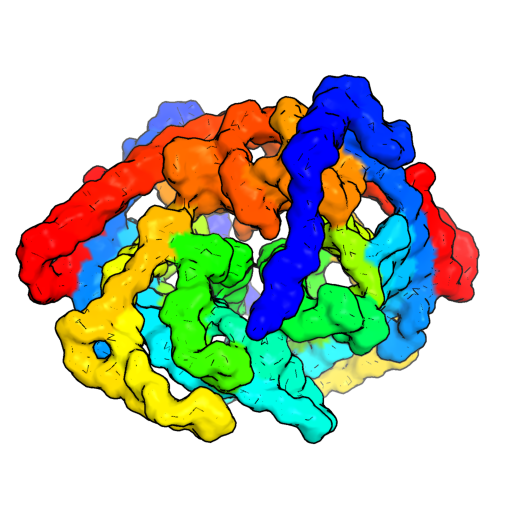 -10.031 13.031 1 40.94 85 HIS A N 1
ATOM 644 C CA . HIS A 1 85 ? 13.633 -9.156 12.141 1 40.94 85 HIS A CA 1
ATOM 645 C C . HIS A 1 85 ? 14.062 -7.699 12.312 1 40.94 85 HIS A C 1
ATOM 647 O O . HIS A 1 85 ? 14 -6.918 11.359 1 40.94 85 HIS A O 1
ATOM 653 N N . GLN A 1 86 ? 14.445 -7.312 13.695 1 41.19 86 GLN A N 1
ATOM 654 C CA . GLN A 1 86 ? 14.688 -5.914 14.039 1 41.19 86 GLN A CA 1
ATOM 655 C C . GLN A 1 86 ? 16.078 -5.473 13.617 1 41.19 86 GLN A C 1
ATOM 657 O O . GLN A 1 86 ? 16.281 -4.32 13.234 1 41.19 86 GLN A O 1
ATOM 662 N N . ALA A 1 87 ? 17.062 -6.297 13.898 1 37.62 87 ALA A N 1
ATOM 663 C CA . ALA A 1 87 ? 18.469 -5.906 13.961 1 37.62 87 ALA A CA 1
ATOM 664 C C . ALA A 1 87 ? 18.969 -5.445 12.594 1 37.62 87 ALA A C 1
ATOM 666 O O . ALA A 1 87 ? 19.828 -4.559 12.5 1 37.62 87 ALA A O 1
ATOM 667 N N . GLN A 1 88 ? 18.625 -6.094 11.586 1 40.66 88 GLN A N 1
ATOM 668 C CA . GLN A 1 88 ? 19.297 -5.863 10.312 1 40.66 88 GLN A CA 1
ATOM 669 C C . GLN A 1 88 ? 18.781 -4.598 9.641 1 40.66 88 GLN A C 1
ATOM 671 O O . GLN A 1 88 ? 19.266 -4.211 8.57 1 40.66 88 GLN A O 1
ATOM 676 N N . ASN A 1 89 ? 17.656 -4.008 10.195 1 45.56 89 ASN A N 1
ATOM 677 C CA . ASN A 1 89 ? 16.953 -2.83 9.695 1 45.56 89 ASN A CA 1
ATOM 678 C C . ASN A 1 89 ? 17.781 -1.561 9.883 1 45.56 89 ASN A C 1
ATOM 680 O O . ASN A 1 89 ? 17.25 -0.453 9.812 1 45.56 89 ASN A O 1
ATOM 684 N N . GLY A 1 90 ? 18.969 -1.562 10.297 1 51.28 90 GLY A N 1
ATOM 685 C CA . GLY A 1 90 ? 19.641 -0.75 11.305 1 51.28 90 GLY A CA 1
ATOM 686 C C . GLY A 1 90 ? 20.266 0.504 10.734 1 51.28 90 GLY A C 1
ATOM 687 O O . GLY A 1 90 ? 21.016 1.198 11.43 1 51.28 90 GLY A O 1
ATOM 688 N N . THR A 1 91 ? 20.141 0.778 9.273 1 63.88 91 THR A N 1
ATOM 689 C CA . THR A 1 91 ? 21.109 1.861 9.133 1 63.88 91 THR A CA 1
ATOM 690 C C . THR A 1 91 ? 20.406 3.215 9.125 1 63.88 91 THR A C 1
ATOM 692 O O . THR A 1 91 ? 21.062 4.262 9.172 1 63.88 91 THR A O 1
ATOM 695 N N . LYS A 1 92 ? 19.062 3.191 8.875 1 81.44 92 LYS A N 1
ATOM 696 C CA . LYS A 1 92 ? 18.422 4.504 8.906 1 81.44 92 LYS A CA 1
ATOM 697 C C . LYS A 1 92 ? 17.219 4.5 9.836 1 81.44 92 LYS A C 1
ATOM 699 O O . LYS A 1 92 ? 16.859 3.463 10.406 1 81.44 92 LYS A O 1
ATOM 704 N N . GLY A 1 93 ? 16.734 5.613 10.07 1 89 93 GLY A N 1
ATOM 705 C CA . GLY A 1 93 ? 15.523 5.742 10.867 1 89 93 GLY A CA 1
ATOM 706 C C . GLY A 1 93 ? 14.344 4.984 10.289 1 89 93 GLY A C 1
ATOM 707 O O . GLY A 1 93 ? 14.414 4.473 9.164 1 89 93 GLY A O 1
ATOM 708 N N . ARG A 1 94 ? 13.273 4.789 11.055 1 90.19 94 ARG A N 1
ATOM 709 C CA . ARG A 1 94 ? 12.094 4.039 10.633 1 90.19 94 ARG A CA 1
ATOM 710 C C . ARG A 1 94 ? 10.812 4.797 10.961 1 90.19 94 ARG A C 1
ATOM 712 O O . ARG A 1 94 ? 10.812 5.68 11.828 1 90.19 94 ARG A O 1
ATOM 719 N N . VAL A 1 95 ? 9.797 4.449 10.188 1 93.12 95 VAL A N 1
ATOM 720 C CA . VAL A 1 95 ? 8.453 4.957 10.438 1 93.12 95 VAL A CA 1
ATOM 721 C C . VAL A 1 95 ? 7.504 3.795 10.727 1 93.12 95 VAL A C 1
ATOM 723 O O . VAL A 1 95 ? 7.504 2.793 10.008 1 93.12 95 VAL A O 1
ATOM 726 N N . GLN A 1 96 ? 6.809 3.861 11.789 1 92.44 96 GLN A N 1
ATOM 727 C CA . GLN A 1 96 ? 5.789 2.875 12.133 1 92.44 96 GLN A CA 1
ATOM 728 C C . GLN A 1 96 ? 4.422 3.531 12.297 1 92.44 96 GLN A C 1
ATOM 730 O O . GLN A 1 96 ? 4.281 4.508 13.031 1 92.44 96 GLN A O 1
ATOM 735 N N . VAL A 1 97 ? 3.412 2.947 11.625 1 94.5 97 VAL A N 1
ATOM 736 C CA . VAL A 1 97 ? 2.061 3.498 11.656 1 94.5 97 VAL A CA 1
ATOM 737 C C . VAL A 1 97 ? 1.124 2.531 12.383 1 94.5 97 VAL A C 1
ATOM 739 O O . VAL A 1 97 ? 1.083 1.341 12.055 1 94.5 97 VAL A O 1
ATOM 742 N N . PHE A 1 98 ? 0.436 3.094 13.312 1 93.44 98 PHE A N 1
ATOM 743 C CA . PHE A 1 98 ? -0.561 2.324 14.055 1 93.44 98 PHE A CA 1
ATOM 744 C C . PHE A 1 98 ? -1.902 3.049 14.062 1 93.44 98 PHE A C 1
ATOM 746 O O . PHE A 1 98 ? -1.95 4.277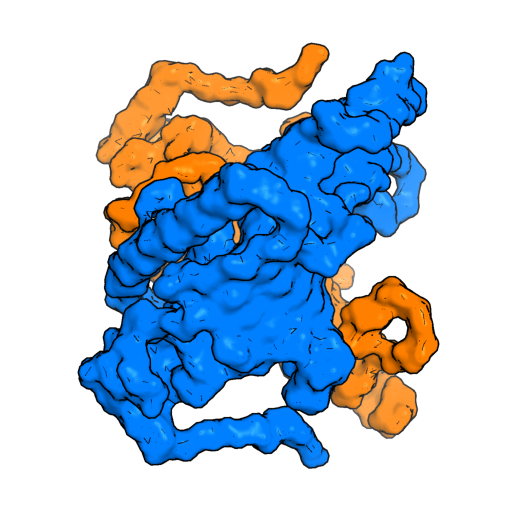 14.141 1 93.44 98 PHE A O 1
ATOM 753 N N . ALA A 1 99 ? -2.99 2.246 14 1 94 99 ALA A N 1
ATOM 754 C CA . ALA A 1 99 ? -4.332 2.82 14.07 1 94 99 ALA A CA 1
ATOM 755 C C . ALA A 1 99 ? -5.207 2.049 15.055 1 94 99 ALA A C 1
ATOM 757 O O . ALA A 1 99 ? -5.09 0.827 15.172 1 94 99 ALA A O 1
ATOM 758 N N . ASP A 1 100 ? -6.016 2.854 15.742 1 89.94 100 ASP A N 1
ATOM 759 C CA . ASP A 1 100 ? -6.965 2.281 16.688 1 89.94 100 ASP A CA 1
ATOM 760 C C . ASP A 1 100 ? -8.297 3.031 16.656 1 89.94 100 ASP A C 1
ATOM 762 O O . ASP A 1 100 ? -8.352 4.191 16.234 1 89.94 100 ASP A O 1
ATOM 766 N N . ILE A 1 101 ? -9.422 2.279 17.047 1 87.38 101 ILE A N 1
ATOM 767 C CA . ILE A 1 101 ? -10.734 2.906 17.125 1 87.38 101 ILE A CA 1
ATOM 768 C C . ILE A 1 101 ? -11.086 3.195 18.578 1 87.38 101 ILE A C 1
ATOM 770 O O . ILE A 1 101 ? -10.953 2.32 19.438 1 87.38 101 ILE A O 1
ATOM 774 N N . SER A 1 102 ? -11.445 4.418 18.812 1 80.25 102 SER A N 1
ATOM 775 C CA . SER A 1 102 ? -11.789 4.801 20.188 1 80.25 102 SER A CA 1
ATOM 776 C C . SER A 1 102 ? -13.086 4.137 20.625 1 80.25 102 SER A C 1
ATOM 778 O O . SER A 1 102 ? -13.961 3.846 19.812 1 80.25 102 SER A O 1
ATOM 780 N N . ALA A 1 103 ? -13.117 3.662 21.906 1 59 103 ALA A N 1
ATOM 781 C CA . ALA A 1 103 ? -14.258 3.037 22.562 1 59 103 ALA A CA 1
ATOM 782 C C . ALA A 1 103 ? -15.547 3.812 22.281 1 59 103 ALA A C 1
ATOM 784 O O . ALA A 1 103 ? -16.609 3.223 22.141 1 59 103 ALA A O 1
ATOM 785 N N . ILE A 1 104 ? -15.5 5.047 22.25 1 50.47 104 ILE A N 1
ATOM 786 C CA . ILE A 1 104 ? -16.672 5.891 22.062 1 50.47 104 ILE A CA 1
ATOM 787 C C . ILE A 1 104 ? -17.219 5.727 20.641 1 50.47 104 ILE A C 1
ATOM 789 O O . ILE A 1 104 ? -18.422 5.766 20.422 1 50.47 104 ILE A O 1
ATOM 793 N N . ALA A 1 105 ? -16.375 5.723 19.625 1 52.12 105 ALA A N 1
ATOM 794 C CA . ALA A 1 105 ? -16.766 5.535 18.234 1 52.12 105 ALA A CA 1
ATOM 795 C C . ALA A 1 105 ? -17.391 4.16 18.016 1 52.12 105 ALA A C 1
ATOM 797 O O . ALA A 1 105 ? -18.125 3.957 17.047 1 52.12 105 ALA A O 1
ATOM 798 N N . SER A 1 106 ? -17.344 3.336 19.078 1 50.91 106 SER A N 1
ATOM 799 C CA . SER A 1 106 ? -17.406 1.879 19.156 1 50.91 106 SER A CA 1
ATOM 800 C C . SER A 1 106 ? -18.828 1.37 18.922 1 50.91 106 SER A C 1
ATOM 802 O O . SER A 1 106 ? -19.016 0.283 18.375 1 50.91 106 SER A O 1
ATOM 804 N N . PRO A 1 107 ? -19.703 2.199 19.359 1 45.47 107 PRO A N 1
ATOM 805 C CA . PRO A 1 107 ? -20.922 1.415 19.219 1 45.47 107 PRO A CA 1
ATOM 806 C C . PRO A 1 107 ? -21.203 0.997 17.781 1 45.47 107 PRO A C 1
ATOM 808 O O . PRO A 1 107 ? -21.656 -0.121 17.531 1 45.47 107 PRO A O 1
ATOM 811 N N . ALA A 1 108 ? -21.078 2.02 16.922 1 47.41 108 ALA A N 1
ATOM 812 C CA . ALA A 1 108 ? -21.344 1.725 15.523 1 47.41 108 ALA A CA 1
ATOM 813 C C . ALA A 1 108 ? -20.234 0.875 14.914 1 47.41 108 ALA A C 1
ATOM 815 O O . ALA A 1 108 ? -20.422 0.255 13.867 1 47.41 108 ALA A O 1
ATOM 816 N N . PHE A 1 109 ? -19.188 1 15.555 1 48.69 109 PHE A N 1
ATOM 817 C CA . PHE A 1 109 ? -18 0.309 15.031 1 48.69 109 PHE A CA 1
ATOM 818 C C . PHE A 1 109 ? -17.625 -0.859 15.938 1 48.69 109 PHE A C 1
ATOM 820 O O . PHE A 1 109 ? -16.5 -1.371 15.852 1 48.69 109 PHE A O 1
ATOM 827 N N . GLU A 1 110 ? -18.484 -0.968 16.984 1 46.72 110 GLU A N 1
ATOM 828 C CA . GLU A 1 110 ? -18.234 -2.115 17.844 1 46.72 110 GLU A CA 1
ATOM 829 C C . GLU A 1 110 ? -18.047 -3.393 17.031 1 46.72 110 GLU A C 1
ATOM 831 O O . GLU A 1 110 ? -18.766 -3.617 16.047 1 46.72 110 GLU A O 1
ATOM 836 N N . GLY A 1 111 ? -16.844 -4.051 17.203 1 45.12 111 GLY A N 1
ATOM 837 C CA . GLY A 1 111 ? -16.594 -5.375 16.672 1 45.12 111 GLY A CA 1
ATOM 838 C C . GLY A 1 111 ? -15.719 -5.359 15.43 1 45.12 111 GLY A C 1
ATOM 839 O O . GLY A 1 111 ? -14.734 -4.625 15.367 1 45.12 111 GLY A O 1
ATOM 840 N N . ARG A 1 112 ? -16.203 -6.09 14.398 1 47.44 112 ARG A N 1
ATOM 841 C CA . ARG A 1 112 ? -15.594 -6.648 13.203 1 47.44 112 ARG A CA 1
ATOM 842 C C . ARG A 1 112 ? -15.203 -5.547 12.227 1 47.44 112 ARG A C 1
ATOM 844 O O . ARG A 1 112 ? -14.102 -5.57 11.664 1 47.44 112 ARG A O 1
ATOM 851 N N . LYS A 1 113 ? -16 -4.512 12.109 1 54.81 113 LYS A N 1
ATOM 852 C CA . LYS A 1 113 ? -15.898 -3.441 11.125 1 54.81 113 LYS A CA 1
ATOM 853 C C . LYS A 1 113 ? -14.773 -2.473 11.492 1 54.81 113 LYS A C 1
ATOM 855 O O . LYS A 1 113 ? -14.039 -2.014 10.617 1 54.81 113 LYS A O 1
ATOM 860 N N . GLY A 1 114 ? -14.492 -2.455 12.758 1 61.28 114 GLY A N 1
ATOM 861 C CA . GLY A 1 114 ? -13.461 -1.533 13.219 1 61.28 114 GLY A CA 1
ATOM 862 C C . GLY A 1 114 ? -12.055 -1.996 12.898 1 61.28 114 GLY A C 1
ATOM 863 O O . GLY A 1 114 ? -11.227 -1.207 12.438 1 61.28 114 GLY A O 1
ATOM 864 N N . GLU A 1 115 ? -11.734 -3.279 12.969 1 64.88 115 GLU A N 1
ATOM 865 C CA . GLU A 1 115 ? -10.391 -3.809 12.75 1 64.88 115 GLU A CA 1
ATOM 866 C C . GLU A 1 115 ? -10.016 -3.773 11.273 1 64.88 115 GLU A C 1
ATOM 868 O O . GLU A 1 115 ? -8.875 -3.463 10.922 1 64.88 115 GLU A O 1
ATOM 873 N N . ASP A 1 116 ? -10.938 -4.094 10.453 1 75.19 116 ASP A N 1
ATOM 874 C CA . ASP A 1 116 ? -10.688 -4.027 9.016 1 75.19 116 ASP A CA 1
ATOM 875 C C . ASP A 1 116 ? -10.289 -2.617 8.594 1 75.19 116 ASP A C 1
ATOM 877 O O . ASP A 1 116 ? -9.336 -2.441 7.828 1 75.19 116 ASP A O 1
ATOM 881 N N . ILE A 1 117 ? -10.898 -1.775 9.219 1 84.25 117 ILE A N 1
ATOM 882 C CA . ILE A 1 117 ? -10.664 -0.378 8.875 1 84.25 117 ILE A CA 1
ATOM 883 C C . ILE A 1 117 ? -9.273 0.043 9.336 1 84.25 117 ILE A C 1
ATOM 885 O O . ILE A 1 117 ? -8.523 0.667 8.586 1 84.25 117 ILE A O 1
ATOM 889 N N . THR A 1 118 ? -8.891 -0.395 10.531 1 88.62 118 THR A N 1
ATOM 890 C CA . THR A 1 118 ? -7.602 0.02 11.07 1 88.62 118 THR A CA 1
ATOM 891 C C . THR A 1 118 ? -6.457 -0.614 10.289 1 88.62 118 THR A C 1
ATOM 893 O O . THR A 1 118 ? -5.453 0.045 10.008 1 88.62 118 THR A O 1
ATOM 896 N N . CYS A 1 119 ? -6.605 -1.816 9.906 1 83.88 119 CYS A N 1
ATOM 897 C CA . CYS A 1 119 ? -5.59 -2.49 9.102 1 83.88 119 CYS A CA 1
ATOM 898 C C . CYS A 1 119 ? -5.406 -1.801 7.758 1 83.88 119 CYS A C 1
ATOM 900 O O . CYS A 1 119 ? -4.281 -1.622 7.293 1 83.88 119 CYS A O 1
ATOM 902 N N . GLN A 1 120 ? -6.496 -1.474 7.172 1 86.5 120 GLN A N 1
ATOM 903 C CA . GLN A 1 120 ? -6.438 -0.805 5.875 1 86.5 120 GLN A CA 1
ATOM 904 C C . GLN A 1 120 ? -5.73 0.542 5.98 1 86.5 120 GLN A C 1
ATOM 906 O O . GLN A 1 120 ? -4.895 0.878 5.137 1 86.5 120 GLN A O 1
ATOM 911 N N . ILE A 1 121 ? -6.016 1.238 7.027 1 92.81 121 ILE A N 1
ATOM 912 C CA . ILE A 1 121 ? -5.41 2.545 7.258 1 92.81 121 ILE A CA 1
ATOM 913 C C . ILE A 1 121 ? -3.908 2.387 7.488 1 92.81 121 ILE A C 1
ATOM 915 O O . ILE A 1 121 ? -3.102 3.082 6.867 1 92.81 121 ILE A O 1
ATOM 919 N N . GLU A 1 122 ? -3.564 1.456 8.312 1 91.44 122 GLU A N 1
ATOM 920 C CA . GLU A 1 122 ? -2.156 1.214 8.609 1 91.44 122 GLU A CA 1
ATOM 921 C C . GLU A 1 122 ? -1.39 0.82 7.348 1 91.44 122 GLU A C 1
ATOM 923 O O . GLU A 1 122 ? -0.314 1.358 7.078 1 91.44 122 GLU A O 1
ATOM 928 N N . ALA A 1 123 ? -1.964 -0.074 6.645 1 87.69 123 ALA A N 1
ATOM 929 C CA . ALA A 1 123 ? -1.299 -0.568 5.441 1 87.69 123 ALA A CA 1
ATOM 930 C C . ALA A 1 123 ? -1.13 0.545 4.41 1 87.69 123 ALA A C 1
ATOM 932 O O . ALA A 1 123 ? -0.064 0.683 3.807 1 87.69 123 ALA A O 1
ATOM 933 N N . LEU A 1 124 ? -2.117 1.312 4.266 1 92.19 124 LEU A N 1
ATOM 934 C CA . LEU A 1 124 ? -2.104 2.363 3.254 1 92.19 124 LEU A CA 1
ATOM 935 C C . LEU A 1 124 ? -0.999 3.375 3.537 1 92.19 124 LEU A C 1
ATOM 937 O O . LEU A 1 124 ? -0.17 3.654 2.668 1 92.19 124 LEU A O 1
ATOM 941 N N . PHE A 1 125 ? -0.918 3.846 4.668 1 94.75 125 PHE A N 1
ATOM 942 C CA . PHE A 1 125 ? 0.011 4.93 4.965 1 94.75 125 PHE A CA 1
ATOM 943 C C . PHE A 1 125 ? 1.424 4.395 5.16 1 94.75 125 PHE A C 1
ATOM 945 O O . PHE A 1 125 ? 2.402 5.086 4.875 1 94.75 125 PHE A O 1
ATOM 952 N N . SER A 1 126 ? 1.563 3.162 5.59 1 90.25 126 SER A N 1
ATOM 953 C CA . SER A 1 126 ? 2.885 2.553 5.703 1 90.25 126 SER A CA 1
ATOM 954 C C . SER A 1 126 ? 3.521 2.355 4.332 1 90.25 126 SER A C 1
ATOM 956 O O . SER A 1 126 ? 4.742 2.238 4.223 1 90.25 126 SER A O 1
ATOM 958 N N . GLU A 1 127 ? 2.65 2.332 3.406 1 86.81 127 GLU A N 1
ATOM 959 C CA . GLU A 1 127 ? 3.104 2 2.059 1 86.81 127 GLU A CA 1
ATOM 960 C C . GLU A 1 127 ? 3.979 3.109 1.48 1 86.81 127 GLU A C 1
ATOM 962 O O . GLU A 1 127 ? 4.918 2.84 0.732 1 86.81 127 GLU A O 1
ATOM 967 N N . PHE A 1 128 ? 3.746 4.359 1.858 1 88.88 128 PHE A N 1
ATOM 968 C CA . PHE A 1 128 ? 4.465 5.387 1.114 1 88.88 128 PHE A CA 1
ATOM 969 C C . PHE A 1 128 ? 5.133 6.375 2.062 1 88.88 128 PHE A C 1
ATOM 971 O O . PHE A 1 128 ? 6.078 7.066 1.681 1 88.88 128 PHE A O 1
ATOM 978 N N . LEU A 1 129 ? 4.75 6.484 3.281 1 92.31 129 LEU A N 1
ATOM 979 C CA . LEU A 1 129 ? 5.23 7.535 4.168 1 92.31 129 LEU A CA 1
ATOM 980 C C . LEU A 1 129 ? 6.746 7.465 4.324 1 92.31 129 LEU A C 1
ATOM 982 O O . LEU A 1 129 ? 7.43 8.484 4.23 1 92.31 129 LEU A O 1
ATOM 986 N N . PRO A 1 130 ? 7.324 6.301 4.527 1 88.75 130 PRO A N 1
ATOM 987 C CA . PRO A 1 130 ? 8.773 6.227 4.723 1 88.75 130 PRO A CA 1
ATOM 988 C C . PRO A 1 130 ? 9.555 6.805 3.545 1 88.75 130 PRO A C 1
ATOM 990 O O . PRO A 1 130 ? 10.695 7.254 3.715 1 88.75 130 PRO A O 1
ATOM 993 N N . ASP A 1 131 ? 8.953 6.836 2.395 1 86.5 131 ASP A N 1
ATOM 994 C CA . ASP A 1 131 ? 9.633 7.301 1.191 1 86.5 131 ASP A CA 1
ATOM 995 C C . ASP A 1 131 ? 9.703 8.828 1.151 1 86.5 131 ASP A C 1
ATOM 997 O O . ASP A 1 131 ? 10.453 9.398 0.357 1 86.5 131 ASP A O 1
ATOM 1001 N N . PHE A 1 132 ? 8.992 9.461 2.053 1 91.62 132 PHE A N 1
ATOM 1002 C CA . PHE A 1 132 ? 8.891 10.914 1.92 1 91.62 132 PHE A CA 1
ATOM 1003 C C . PHE A 1 132 ? 9.383 11.609 3.186 1 91.62 132 PHE A C 1
ATOM 1005 O O . PHE A 1 132 ? 9.227 12.82 3.332 1 91.62 132 PHE A O 1
ATOM 1012 N N . ILE A 1 133 ? 9.859 10.836 4.043 1 92.81 133 ILE A N 1
ATOM 1013 C CA . ILE A 1 133 ? 10.531 11.336 5.238 1 92.81 133 ILE A CA 1
ATOM 1014 C C . ILE A 1 133 ? 12.031 11.062 5.141 1 92.81 133 ILE A C 1
ATOM 1016 O O . ILE A 1 133 ? 12.445 9.984 4.715 1 92.81 133 ILE A O 1
ATOM 1020 N N . ASP A 1 134 ? 12.812 12.062 5.438 1 92.38 134 ASP A N 1
ATOM 1021 C CA . ASP A 1 134 ? 14.258 11.859 5.426 1 92.38 134 ASP A CA 1
ATOM 1022 C C . ASP A 1 134 ? 14.695 10.984 6.594 1 92.38 134 ASP A C 1
ATOM 1024 O O . ASP A 1 134 ? 15.055 11.5 7.66 1 92.38 134 ASP A O 1
ATOM 1028 N N . LEU A 1 135 ? 14.836 9.789 6.348 1 90.75 135 LEU A N 1
ATOM 1029 C CA . LEU A 1 135 ? 15.109 8.82 7.402 1 90.75 135 LEU A CA 1
ATOM 1030 C C . LEU A 1 135 ? 16.562 8.898 7.848 1 90.75 135 LEU A C 1
ATOM 1032 O O . LEU A 1 135 ? 16.922 8.398 8.914 1 90.75 135 LEU A O 1
ATOM 1036 N N . GLU A 1 136 ? 17.422 9.531 7.035 1 90.69 136 GLU A N 1
ATOM 1037 C CA . GLU A 1 136 ? 18.828 9.719 7.41 1 90.69 136 GLU A CA 1
ATOM 1038 C C . GLU A 1 136 ? 18.953 10.648 8.609 1 90.69 136 GLU A C 1
ATOM 1040 O O . GLU A 1 136 ? 19.875 10.5 9.414 1 90.69 136 GLU A O 1
ATOM 1045 N N . LYS A 1 137 ? 18.016 11.547 8.727 1 92.69 137 LYS A N 1
ATOM 1046 C CA . LYS A 1 137 ? 18.047 12.523 9.812 1 92.69 137 LYS A CA 1
ATOM 1047 C C . LYS A 1 137 ? 17.625 11.883 11.133 1 92.69 137 LYS A C 1
ATOM 1049 O O . LYS A 1 137 ? 17.781 12.484 12.203 1 92.69 137 LYS A O 1
ATOM 1054 N N . LEU A 1 138 ? 17.203 10.648 11.062 1 93.94 138 LEU A N 1
ATOM 1055 C CA . LEU A 1 138 ? 16.75 9.961 12.266 1 93.94 138 LEU A CA 1
ATOM 1056 C C . LEU A 1 138 ? 17.828 9.039 12.805 1 93.94 138 LEU A C 1
ATOM 1058 O O . LEU A 1 138 ? 17.625 8.359 13.82 1 93.94 138 LEU A O 1
ATOM 1062 N N . ILE A 1 139 ? 18.969 9.039 12.133 1 91.38 139 ILE A N 1
ATOM 1063 C CA . ILE A 1 139 ? 20.109 8.258 12.609 1 91.38 139 ILE A CA 1
ATOM 1064 C C . ILE A 1 139 ? 20.75 8.953 13.812 1 91.38 139 ILE A C 1
ATOM 1066 O O . ILE A 1 139 ? 20.984 10.164 13.781 1 91.38 139 ILE A O 1
ATOM 1070 N N . ILE A 1 140 ? 20.969 8.227 14.812 1 92.06 140 ILE A N 1
ATOM 1071 C CA . ILE A 1 140 ? 21.625 8.75 16 1 92.06 140 ILE A CA 1
ATOM 1072 C C . ILE A 1 140 ? 23.109 8.414 15.977 1 92.06 140 ILE A C 1
ATOM 1074 O O . ILE A 1 140 ? 23.953 9.305 15.805 1 92.06 140 ILE A O 1
ATOM 1078 N N . VAL A 1 141 ? 23.469 7.145 16.188 1 89.12 141 VAL A N 1
ATOM 1079 C CA . VAL A 1 141 ? 24.812 6.621 15.977 1 89.12 141 VAL A CA 1
ATOM 1080 C C . VAL A 1 141 ? 24.812 5.664 14.789 1 89.12 141 VAL A C 1
ATOM 1082 O O . VAL A 1 141 ? 24.125 4.645 14.805 1 89.12 141 VAL A O 1
ATOM 1085 N N . PRO A 1 142 ? 25.594 6.07 13.781 1 85 142 PRO A N 1
ATOM 1086 C CA . PRO A 1 142 ? 25.594 5.238 12.57 1 85 142 PRO A CA 1
ATOM 1087 C C . PRO A 1 142 ? 25.797 3.756 12.875 1 85 142 PRO A C 1
ATOM 1089 O O . PRO A 1 142 ? 26.734 3.398 13.602 1 85 142 PRO A O 1
ATOM 1092 N N . ASN A 1 143 ? 24.906 2.945 12.398 1 82.5 143 ASN A N 1
ATOM 1093 C CA . ASN A 1 143 ? 24.938 1.488 12.469 1 82.5 143 ASN A CA 1
ATOM 1094 C C . ASN A 1 143 ? 24.766 0.995 13.906 1 82.5 143 ASN A C 1
ATOM 1096 O O . ASN A 1 143 ? 25.125 -0.143 14.219 1 82.5 143 ASN A O 1
ATOM 1100 N N . ARG A 1 144 ? 24.359 1.873 14.727 1 86.25 144 ARG A N 1
ATOM 1101 C CA . ARG A 1 144 ? 24.234 1.469 16.125 1 86.25 144 ARG A CA 1
ATOM 1102 C C . ARG A 1 144 ? 22.859 1.813 16.672 1 86.25 144 ARG A C 1
ATOM 1104 O O . ARG A 1 144 ? 22.203 0.973 17.281 1 86.25 144 ARG A O 1
ATOM 1111 N N . SER A 1 145 ? 22.422 3.053 16.422 1 91.38 145 SER A N 1
ATOM 1112 C CA . SER A 1 145 ? 21.156 3.479 17 1 91.38 145 SER A CA 1
ATOM 1113 C C . SER A 1 145 ? 20.453 4.477 16.078 1 91.38 145 SER A C 1
ATOM 1115 O O . SER A 1 145 ? 21.094 5.168 15.289 1 91.38 145 SER A O 1
ATOM 1117 N N . TYR A 1 146 ? 19.172 4.57 16.125 1 92.69 146 TYR A N 1
ATOM 1118 C CA . TYR A 1 146 ? 18.344 5.473 15.32 1 92.69 146 TYR A CA 1
ATOM 1119 C C . TYR A 1 146 ? 17.016 5.742 16 1 92.69 146 TYR A C 1
ATOM 1121 O O . TYR A 1 146 ? 16.641 5.043 16.953 1 92.69 146 TYR A O 1
ATOM 1129 N N . PHE A 1 147 ? 16.297 6.809 15.555 1 94.25 147 PHE A N 1
ATOM 1130 C CA . PHE A 1 147 ? 14.938 7.09 15.992 1 94.25 147 PHE A CA 1
ATOM 1131 C C . PHE A 1 147 ? 13.93 6.328 15.148 1 94.25 147 PHE A C 1
ATOM 1133 O O . PHE A 1 147 ? 14.109 6.184 13.938 1 94.25 147 PHE A O 1
ATOM 1140 N N . VAL A 1 148 ? 12.914 5.805 15.781 1 94.25 148 VAL A N 1
ATOM 1141 C CA . VAL A 1 148 ? 11.711 5.328 15.109 1 94.25 148 VAL A CA 1
ATOM 1142 C C . VAL A 1 148 ? 10.578 6.336 15.289 1 94.25 148 VAL A C 1
ATOM 1144 O O . VAL A 1 148 ? 10.281 6.758 16.422 1 94.25 148 VAL A O 1
ATOM 1147 N N . LEU A 1 149 ? 10.008 6.793 14.227 1 96.88 149 LEU A N 1
ATOM 1148 C CA . LEU A 1 149 ? 8.812 7.629 14.266 1 96.88 149 LEU A CA 1
ATOM 1149 C C . LEU A 1 149 ? 7.555 6.777 14.43 1 96.88 149 LEU A C 1
ATOM 1151 O O . LEU A 1 149 ? 7.09 6.156 13.477 1 96.88 149 LEU A O 1
ATOM 1155 N N . HIS A 1 150 ? 7 6.805 15.578 1 97.38 150 HIS A N 1
ATOM 1156 C CA . HIS A 1 150 ? 5.738 6.113 15.828 1 97.38 150 HIS A CA 1
ATOM 1157 C C . HIS A 1 150 ? 4.547 7.027 15.555 1 97.38 150 HIS A C 1
ATOM 1159 O O . HIS A 1 150 ? 4.309 7.988 16.281 1 97.38 150 HIS A O 1
ATOM 1165 N N . ILE A 1 151 ? 3.824 6.703 14.555 1 98.25 151 ILE A N 1
ATOM 1166 C CA . ILE A 1 151 ? 2.611 7.438 14.211 1 98.25 151 ILE A CA 1
ATOM 1167 C C . ILE A 1 151 ? 1.388 6.668 14.703 1 98.25 151 ILE A C 1
ATOM 1169 O O . ILE A 1 151 ? 1.048 5.613 14.156 1 98.25 151 ILE A O 1
ATOM 1173 N N . ASP A 1 152 ? 0.773 7.199 15.695 1 97.38 152 ASP A N 1
ATOM 1174 C CA . ASP A 1 152 ? -0.414 6.578 16.281 1 97.38 152 ASP A CA 1
ATOM 1175 C C . ASP A 1 152 ? -1.682 7.32 15.859 1 97.38 152 ASP A C 1
ATOM 1177 O O . ASP A 1 152 ? -1.843 8.5 16.156 1 97.38 152 ASP A O 1
ATOM 1181 N N . ILE A 1 153 ? -2.58 6.582 15.211 1 97.69 153 ILE A N 1
ATOM 1182 C CA . ILE A 1 153 ? -3.832 7.141 14.711 1 97.69 153 ILE A CA 1
ATOM 1183 C C . ILE A 1 153 ? -4.996 6.645 15.57 1 97.69 153 ILE A C 1
ATOM 1185 O O . ILE A 1 153 ? -5.195 5.438 15.711 1 97.69 153 ILE A O 1
ATOM 1189 N N . VAL A 1 154 ? -5.734 7.555 16.141 1 96.25 154 VAL A N 1
ATOM 1190 C CA . VAL A 1 154 ? -6.934 7.211 16.906 1 96.25 154 VAL A CA 1
ATOM 1191 C C . VAL A 1 154 ? -8.172 7.715 16.172 1 96.25 154 VAL A C 1
ATOM 1193 O O . VAL A 1 154 ? -8.375 8.922 16.031 1 96.25 154 VAL A O 1
ATOM 1196 N N . ILE A 1 155 ? -8.969 6.801 15.75 1 94.69 155 ILE A N 1
ATOM 1197 C CA . ILE A 1 155 ? -10.211 7.125 15.062 1 94.69 155 ILE A CA 1
ATOM 1198 C C . ILE A 1 155 ? -11.328 7.34 16.078 1 94.69 155 ILE A C 1
ATOM 1200 O O . ILE A 1 155 ? -11.734 6.402 16.766 1 94.69 155 ILE A O 1
ATOM 1204 N N . LEU A 1 156 ? -11.797 8.508 16.188 1 92.94 156 LEU A N 1
ATOM 1205 C CA . LEU A 1 156 ? -12.812 8.875 17.172 1 92.94 156 LEU A CA 1
ATOM 1206 C C . LEU A 1 156 ? -14.211 8.719 16.578 1 92.94 156 LEU A C 1
ATOM 1208 O O . LEU A 1 156 ? -15.156 8.375 17.297 1 92.94 156 LEU A O 1
ATOM 1212 N N . GLU A 1 157 ? -14.406 9.062 15.336 1 89.69 157 GLU A N 1
ATOM 1213 C CA . GLU A 1 157 ? -15.641 8.906 14.57 1 89.69 157 GLU A CA 1
ATOM 1214 C C . GLU A 1 157 ? -15.344 8.625 13.102 1 89.69 157 GLU A C 1
ATOM 1216 O O . GLU A 1 157 ? -14.336 9.102 12.562 1 89.69 157 GLU A O 1
ATOM 1221 N N . CYS A 1 158 ? -16.172 7.832 12.477 1 87.69 158 CYS A N 1
ATOM 1222 C CA . CYS A 1 158 ? -15.969 7.496 11.07 1 87.69 158 CYS A CA 1
ATOM 1223 C C . CYS A 1 158 ? -17.297 7.461 10.32 1 87.69 158 CYS A C 1
ATOM 1225 O O . CYS A 1 158 ? -18.156 6.641 10.617 1 87.69 158 CYS A O 1
ATOM 1227 N N . SER A 1 159 ? -17.391 8.305 9.383 1 82.25 159 SER A N 1
ATOM 1228 C CA . SER A 1 159 ? -18.594 8.328 8.547 1 82.25 159 SER A CA 1
ATOM 1229 C C . SER A 1 159 ? -18.422 7.434 7.324 1 82.25 159 SER A C 1
ATOM 1231 O O . SER A 1 159 ? -19.359 6.727 6.938 1 82.25 159 SER A O 1
ATOM 1233 N N . SER A 1 160 ? -17.359 7.508 6.672 1 87.75 160 SER A N 1
ATOM 1234 C CA . SER A 1 160 ? -17.016 6.703 5.504 1 87.75 160 SER A CA 1
ATOM 1235 C C . SER A 1 160 ? -15.523 6.43 5.441 1 87.75 160 SER A C 1
ATOM 1237 O O . SER A 1 160 ? -14.727 7.176 6.016 1 87.75 160 SER A O 1
ATOM 1239 N N . LEU A 1 161 ? -15.141 5.344 4.77 1 89.12 161 LEU A N 1
ATOM 1240 C CA . LEU A 1 161 ? -13.727 4.984 4.656 1 89.12 161 LEU A CA 1
ATOM 1241 C C . LEU A 1 161 ? -12.969 6.027 3.848 1 89.12 161 LEU A C 1
ATOM 1243 O O . LEU A 1 161 ? -11.828 6.371 4.184 1 89.12 161 LEU A O 1
ATOM 1247 N N . SER A 1 162 ? -13.594 6.488 2.818 1 92.5 162 SER A N 1
ATOM 1248 C CA . SER A 1 162 ? -12.945 7.484 1.967 1 92.5 162 SER A CA 1
ATOM 1249 C C . SER A 1 162 ? -12.656 8.766 2.738 1 92.5 162 SER A C 1
ATOM 1251 O O . SER A 1 162 ? -11.547 9.297 2.674 1 92.5 162 SER A O 1
ATOM 1253 N N . SER A 1 163 ? -13.672 9.242 3.48 1 91.94 163 SER A N 1
ATOM 1254 C CA . SER A 1 163 ? -13.477 10.438 4.289 1 91.94 163 SER A CA 1
ATOM 1255 C C . SER A 1 163 ? -12.406 10.219 5.355 1 91.94 163 SER A C 1
ATOM 1257 O O . SER A 1 163 ? -11.594 11.109 5.617 1 91.94 163 SER A O 1
ATOM 1259 N N . LEU A 1 164 ? -12.453 9.055 5.914 1 93.88 164 LEU A N 1
ATOM 1260 C CA . LEU A 1 164 ? -11.484 8.727 6.957 1 93.88 164 LEU A CA 1
ATOM 1261 C C . LEU A 1 164 ? -10.062 8.781 6.41 1 93.88 164 LEU A C 1
ATOM 1263 O O . LEU A 1 164 ? -9.172 9.359 7.039 1 93.88 164 LEU A O 1
ATOM 1267 N N . ILE A 1 165 ? -9.844 8.25 5.266 1 96 165 ILE A N 1
ATOM 1268 C CA . ILE A 1 165 ? -8.523 8.219 4.641 1 96 165 ILE A CA 1
ATOM 1269 C C . ILE A 1 165 ? -8.039 9.648 4.387 1 96 165 ILE A C 1
ATOM 1271 O O . ILE A 1 165 ? -6.91 10 4.742 1 96 165 ILE A O 1
ATOM 1275 N N . ASP A 1 166 ? -8.875 10.461 3.838 1 95.5 166 ASP A N 1
ATOM 1276 C CA . ASP A 1 166 ? -8.508 11.828 3.486 1 95.5 166 ASP A CA 1
ATOM 1277 C C . ASP A 1 166 ? -8.172 12.648 4.734 1 95.5 166 ASP A C 1
ATOM 1279 O O . ASP A 1 166 ? -7.148 13.328 4.777 1 95.5 166 ASP A O 1
ATOM 1283 N N . ILE A 1 167 ? -9.008 12.555 5.703 1 95.75 167 ILE A N 1
ATOM 1284 C CA . ILE A 1 167 ? -8.844 13.336 6.926 1 95.75 167 ILE A CA 1
ATOM 1285 C C . ILE A 1 167 ? -7.613 12.844 7.688 1 95.75 167 ILE A C 1
ATOM 1287 O O . ILE A 1 167 ? -6.867 13.648 8.258 1 95.75 167 ILE A O 1
ATOM 1291 N N . THR A 1 168 ? -7.445 11.516 7.707 1 97.56 168 THR A N 1
ATOM 1292 C CA . THR A 1 168 ? -6.266 10.953 8.352 1 97.56 168 THR A CA 1
ATOM 1293 C C . THR A 1 168 ? -4.988 11.461 7.695 1 97.56 168 THR A C 1
ATOM 1295 O O . THR A 1 168 ? -4.02 11.789 8.383 1 97.56 168 THR A O 1
ATOM 1298 N N . SER A 1 169 ? -4.961 11.57 6.434 1 97.69 169 SER A N 1
ATOM 1299 C CA . SER A 1 169 ? -3.811 12.078 5.695 1 97.69 169 SER A CA 1
ATOM 1300 C C . SER A 1 169 ? -3.473 13.508 6.121 1 97.69 169 SER A C 1
ATOM 1302 O O . SER A 1 169 ? -2.309 13.828 6.367 1 97.69 169 SER A O 1
ATOM 1304 N N . ILE A 1 170 ? -4.461 14.289 6.207 1 96 170 ILE A N 1
ATOM 1305 C CA . ILE A 1 170 ? -4.285 15.68 6.617 1 96 170 ILE A CA 1
ATOM 1306 C C . ILE A 1 170 ? -3.756 15.734 8.047 1 96 170 ILE A C 1
ATOM 1308 O O . ILE A 1 170 ? -2.824 16.484 8.344 1 96 170 ILE A O 1
ATOM 1312 N N . ALA A 1 171 ? -4.344 14.922 8.891 1 97.44 171 ALA A N 1
ATOM 1313 C CA . ALA A 1 171 ? -3.93 14.891 10.289 1 97.44 171 ALA A CA 1
ATOM 1314 C C . ALA A 1 171 ? -2.475 14.445 10.422 1 97.44 171 ALA A C 1
ATOM 1316 O O . ALA A 1 171 ? -1.709 15.031 11.188 1 97.44 171 ALA A O 1
ATOM 1317 N N . ILE A 1 172 ? -2.1 13.438 9.688 1 98.38 172 ILE A N 1
ATOM 1318 C CA . ILE A 1 172 ? -0.737 12.914 9.734 1 98.38 172 ILE A CA 1
ATOM 1319 C C . ILE A 1 172 ? 0.244 13.992 9.289 1 98.38 172 ILE A C 1
ATOM 1321 O O . ILE A 1 172 ? 1.241 14.258 9.961 1 98.38 172 ILE A O 1
ATOM 1325 N N . LYS A 1 173 ? -0.024 14.617 8.141 1 97.19 173 LYS A N 1
ATOM 1326 C CA . LYS A 1 173 ? 0.882 15.633 7.613 1 97.19 173 LYS A CA 1
ATOM 1327 C C . LYS A 1 173 ? 0.992 16.812 8.57 1 97.19 173 LYS A C 1
ATOM 1329 O O . LYS A 1 173 ? 2.082 17.359 8.781 1 97.19 173 LYS A O 1
ATOM 1334 N N . THR A 1 174 ? -0.128 17.203 9.141 1 95.88 174 THR A N 1
ATOM 1335 C CA . THR A 1 174 ? -0.136 18.281 10.117 1 95.88 174 THR A CA 1
ATOM 1336 C C . THR A 1 174 ? 0.728 17.938 11.32 1 95.88 174 THR A C 1
ATOM 1338 O O . THR A 1 174 ? 1.554 18.75 11.758 1 95.88 174 THR A O 1
ATOM 1341 N N . ALA A 1 175 ? 0.542 16.766 11.844 1 97 175 ALA A N 1
ATOM 1342 C CA . ALA A 1 175 ? 1.306 16.312 13.008 1 97 175 ALA A CA 1
ATOM 1343 C C . ALA A 1 175 ? 2.797 16.25 12.695 1 97 175 ALA A C 1
ATOM 1345 O O . ALA A 1 175 ? 3.631 16.641 13.516 1 97 175 ALA A O 1
ATOM 1346 N N . LEU A 1 176 ? 3.121 15.758 11.531 1 97.44 176 LEU A N 1
ATOM 1347 C CA . LEU A 1 176 ? 4.516 15.648 11.117 1 97.44 176 LEU A CA 1
ATOM 1348 C C . LEU A 1 176 ? 5.18 17.016 11.055 1 97.44 176 LEU A C 1
ATOM 1350 O O . LEU A 1 176 ? 6.363 17.156 11.367 1 97.44 176 LEU A O 1
ATOM 1354 N N . ASN A 1 177 ? 4.414 18 10.672 1 94.5 177 ASN A N 1
ATOM 1355 C CA . ASN A 1 177 ? 4.938 19.359 10.555 1 94.5 177 ASN A CA 1
ATOM 1356 C C . ASN A 1 177 ? 5.273 19.953 11.922 1 94.5 177 ASN A C 1
ATOM 1358 O O . ASN A 1 177 ? 5.953 20.969 12.016 1 94.5 177 ASN A O 1
ATOM 1362 N N . ASP A 1 178 ? 4.879 19.297 12.961 1 91.44 178 ASP A N 1
ATOM 1363 C CA . ASP A 1 178 ? 5.133 19.781 14.312 1 91.44 178 ASP A CA 1
ATOM 1364 C C . ASP A 1 178 ? 6.254 18.984 14.977 1 91.44 178 ASP A C 1
ATOM 1366 O O . ASP A 1 178 ? 6.605 19.234 16.125 1 91.44 178 ASP A O 1
ATOM 1370 N N . VAL A 1 179 ? 6.781 17.984 14.344 1 95.38 179 VAL A N 1
ATOM 1371 C CA . VAL A 1 179 ? 7.805 17.125 14.93 1 95.38 179 VAL A CA 1
ATOM 1372 C C . VAL A 1 179 ? 9.164 17.812 14.836 1 95.38 179 VAL A C 1
ATOM 1374 O O . VAL A 1 179 ? 9.531 18.359 13.789 1 95.38 179 VAL A O 1
ATOM 1377 N N . ARG A 1 180 ? 9.922 17.781 15.93 1 94.06 180 ARG A N 1
ATOM 1378 C CA . ARG A 1 180 ? 11.305 18.25 15.992 1 94.06 180 ARG A CA 1
ATOM 1379 C C . ARG A 1 180 ? 12.242 17.141 16.438 1 94.06 180 ARG A C 1
ATOM 1381 O O . ARG A 1 180 ? 11.906 16.359 17.328 1 94.06 180 ARG A O 1
ATOM 1388 N N . ILE A 1 181 ? 13.328 17.047 15.781 1 94.75 181 ILE A N 1
ATOM 1389 C CA . ILE A 1 181 ? 14.344 16.062 16.125 1 94.75 181 ILE A CA 1
ATOM 1390 C C . ILE A 1 181 ? 15.375 16.688 17.062 1 94.75 181 ILE A C 1
ATOM 1392 O O . ILE A 1 181 ? 16.031 17.656 16.719 1 94.75 181 ILE A O 1
ATOM 1396 N N . PRO A 1 182 ? 15.555 16.031 18.234 1 93.06 182 PRO A N 1
ATOM 1397 C CA . PRO A 1 182 ? 16.5 16.609 19.188 1 93.06 182 PRO A CA 1
ATOM 1398 C C . PRO A 1 182 ? 17.953 16.469 18.719 1 93.06 182 PRO A C 1
ATOM 1400 O O . PRO A 1 182 ? 18.297 15.531 18 1 93.06 182 PRO A O 1
ATOM 1403 N N . LYS A 1 183 ? 18.672 17.375 19.203 1 91.62 183 LYS A N 1
ATOM 1404 C CA . LYS A 1 183 ? 20.094 17.297 18.922 1 91.62 183 LYS A CA 1
ATOM 1405 C C . LYS A 1 183 ? 20.75 16.172 19.703 1 91.62 183 LYS A C 1
ATOM 1407 O O . LYS A 1 183 ? 20.438 15.969 20.875 1 91.62 183 LYS A O 1
ATOM 1412 N N . ILE A 1 184 ? 21.578 15.422 18.984 1 90.75 184 ILE A N 1
ATOM 1413 C CA . ILE A 1 184 ? 22.281 14.305 19.609 1 90.75 184 ILE A CA 1
ATOM 1414 C C . ILE A 1 184 ? 23.766 14.648 19.734 1 90.75 184 ILE A C 1
ATOM 1416 O O . ILE A 1 184 ? 24.375 15.133 18.781 1 90.75 184 ILE A O 1
ATOM 1420 N N . ASN A 1 185 ? 24.266 14.5 20.906 1 90.69 185 ASN A N 1
ATOM 1421 C CA . ASN A 1 185 ? 25.703 14.625 21.141 1 90.69 185 ASN A CA 1
ATOM 1422 C C . ASN A 1 185 ? 26.359 13.258 21.328 1 90.69 185 ASN A C 1
ATOM 1424 O O . ASN A 1 185 ? 26.156 12.594 22.344 1 90.69 185 ASN A O 1
ATOM 1428 N N . ILE A 1 186 ? 27.109 12.898 20.375 1 89.56 186 ILE A N 1
ATOM 1429 C CA . ILE A 1 186 ? 27.75 11.586 20.422 1 89.56 186 ILE A CA 1
ATOM 1430 C C . ILE A 1 186 ? 29.016 11.664 21.281 1 89.56 186 ILE A C 1
ATOM 1432 O O . ILE A 1 186 ? 29.891 12.492 21.047 1 89.56 186 ILE A O 1
ATOM 1436 N N . LEU A 1 187 ? 29.109 10.836 22.266 1 89.94 187 LEU A N 1
ATOM 1437 C CA . LEU A 1 187 ? 30.266 10.781 23.156 1 89.94 187 LEU A CA 1
ATOM 1438 C C . LEU A 1 187 ? 31.25 9.719 22.703 1 89.94 187 LEU A C 1
ATOM 1440 O O . LEU A 1 187 ? 32.469 9.938 22.766 1 89.94 187 LEU A O 1
ATOM 1444 N N . SER A 1 188 ? 30.781 8.562 22.312 1 88.94 188 SER A N 1
ATOM 1445 C CA . SER A 1 188 ? 31.594 7.469 21.812 1 88.94 188 SER A CA 1
ATOM 1446 C C . SER A 1 188 ? 30.844 6.637 20.781 1 88.94 188 SER A C 1
ATOM 1448 O O . SER A 1 188 ? 29.797 6.043 21.094 1 88.94 188 SER A O 1
ATOM 1450 N N . ILE A 1 189 ? 31.359 6.516 19.656 1 82.75 189 ILE A N 1
ATOM 1451 C CA . ILE A 1 189 ? 30.734 5.738 18.594 1 82.75 189 ILE A CA 1
ATOM 1452 C C . ILE A 1 189 ? 30.875 4.246 18.891 1 82.75 189 ILE A C 1
ATOM 1454 O O . ILE A 1 189 ? 29.906 3.494 18.797 1 82.75 189 ILE A O 1
ATOM 1458 N N . ASP A 1 190 ? 32.062 3.883 19.312 1 83.38 190 ASP A N 1
ATOM 1459 C CA . ASP A 1 190 ? 32.344 2.477 19.562 1 83.38 190 ASP A CA 1
ATOM 1460 C C . ASP A 1 190 ? 31.484 1.916 20.688 1 83.38 190 ASP A C 1
ATOM 1462 O O . ASP A 1 190 ? 31.062 0.761 20.641 1 83.38 190 ASP A O 1
ATOM 1466 N N . GLN A 1 191 ? 31.203 2.809 21.578 1 86.12 191 GLN A N 1
ATOM 1467 C CA . GLN A 1 191 ? 30.438 2.344 22.734 1 86.12 191 GLN A CA 1
ATOM 1468 C C . GLN A 1 191 ? 28.969 2.705 22.609 1 86.12 191 GLN A C 1
ATOM 1470 O O . GLN A 1 191 ? 28.188 2.461 23.531 1 86.12 191 GLN A O 1
ATOM 1475 N N . ASN A 1 192 ? 28.594 3.281 21.5 1 86.75 192 ASN A N 1
ATOM 1476 C CA . ASN A 1 192 ? 27.219 3.713 21.297 1 86.75 192 ASN A CA 1
ATOM 1477 C C . ASN A 1 192 ? 26.734 4.629 22.406 1 86.75 192 ASN A C 1
ATOM 1479 O O . ASN A 1 192 ? 25.641 4.461 22.922 1 86.75 192 ASN A O 1
ATOM 1483 N N . GLU A 1 193 ? 27.656 5.52 22.844 1 87.69 193 GLU A N 1
ATOM 1484 C CA . GLU A 1 193 ? 27.344 6.461 23.922 1 87.69 193 GLU A CA 1
ATOM 1485 C C . GLU A 1 193 ? 27 7.836 23.359 1 87.69 193 GLU A C 1
ATOM 1487 O O . GLU A 1 193 ? 27.75 8.406 22.562 1 87.69 193 GLU A O 1
ATOM 1492 N N . PHE A 1 194 ? 25.859 8.281 23.672 1 90.94 194 PHE A N 1
ATOM 1493 C CA . PHE A 1 194 ? 25.391 9.594 23.234 1 90.94 194 PHE A CA 1
ATOM 1494 C C . PHE A 1 194 ? 24.453 10.211 24.266 1 90.94 194 PHE A C 1
ATOM 1496 O O . PHE A 1 194 ? 24.031 9.539 25.203 1 90.94 194 PHE A O 1
ATOM 1503 N N . THR A 1 195 ? 24.297 11.594 24.156 1 89.5 195 THR A N 1
ATOM 1504 C CA . THR A 1 195 ? 23.297 12.297 24.953 1 89.5 195 THR A CA 1
ATOM 1505 C C . THR A 1 195 ? 22.297 13.008 24.031 1 89.5 195 THR A C 1
ATOM 1507 O O . THR A 1 195 ? 22.641 13.422 22.922 1 89.5 195 THR A O 1
ATOM 1510 N N . VAL A 1 196 ? 21.125 13.016 24.484 1 87.75 196 VAL A N 1
ATOM 1511 C CA . VAL A 1 196 ? 20.062 13.75 23.797 1 87.75 196 VAL A CA 1
ATOM 1512 C C . VAL A 1 196 ? 19.859 15.109 24.453 1 87.75 196 VAL A C 1
ATOM 1514 O O . VAL A 1 196 ? 19.625 15.195 25.656 1 87.75 196 VAL A O 1
ATOM 1517 N N . SER A 1 197 ? 20.016 16.109 23.609 1 87.94 197 SER A N 1
ATOM 1518 C CA . SER A 1 197 ? 19.812 17.453 24.141 1 87.94 197 SER A CA 1
ATOM 1519 C C . SER A 1 197 ? 18.359 17.672 24.562 1 87.94 197 SER A C 1
ATOM 1521 O O . SER A 1 197 ? 17.438 17.281 23.844 1 87.94 197 SER A O 1
ATOM 1523 N N . GLU A 1 198 ? 18.125 18.297 25.703 1 80.19 198 GLU A N 1
ATOM 1524 C CA . GLU A 1 198 ? 16.781 18.641 26.156 1 80.19 198 GLU A CA 1
ATOM 1525 C C . GLU A 1 198 ? 16.406 20.062 25.781 1 80.19 198 GLU A C 1
ATOM 1527 O O . GLU A 1 198 ? 15.273 20.484 25.984 1 80.19 198 GLU A O 1
ATOM 1532 N N . ASP A 1 199 ? 17.375 20.734 25.141 1 81.06 199 ASP A N 1
ATOM 1533 C CA . ASP A 1 199 ? 17.141 22.109 24.719 1 81.06 199 ASP A CA 1
ATOM 1534 C C . ASP A 1 199 ? 16.328 22.156 23.438 1 81.06 199 ASP A C 1
ATOM 1536 O O . ASP A 1 199 ? 16.797 21.75 22.375 1 81.06 199 ASP A O 1
ATOM 1540 N N . GLU A 1 200 ? 15.133 22.703 23.531 1 77.56 200 GLU A N 1
ATOM 1541 C CA . GLU A 1 200 ? 14.234 22.797 22.391 1 77.56 200 GLU A CA 1
ATOM 1542 C C . GLU A 1 200 ? 14.844 23.609 21.266 1 77.56 200 GLU A C 1
ATOM 1544 O O . GLU A 1 200 ? 14.547 23.391 20.094 1 77.56 200 GLU A O 1
ATOM 1549 N N . PHE A 1 201 ? 15.719 24.469 21.672 1 83.62 201 PHE A N 1
ATOM 1550 C CA . PHE A 1 201 ? 16.328 25.359 20.688 1 83.62 201 PHE A CA 1
ATOM 1551 C C . PHE A 1 201 ? 17.406 24.625 19.891 1 83.62 201 PHE A C 1
ATOM 1553 O O . PHE A 1 201 ? 17.844 25.109 18.844 1 83.62 201 PHE A O 1
ATOM 1560 N N . GLU A 1 202 ? 17.734 23.516 20.328 1 8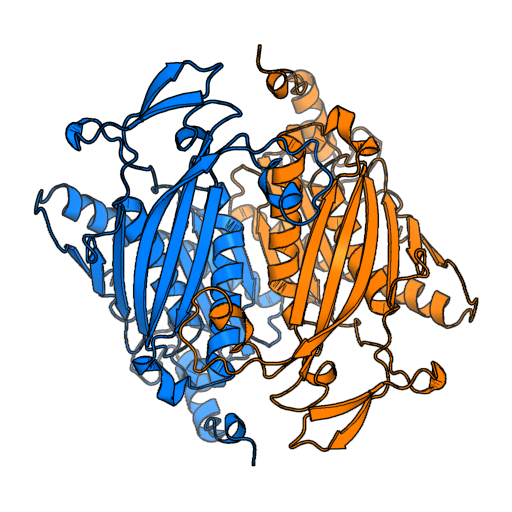9.31 202 GLU A N 1
ATOM 1561 C CA . GLU A 1 202 ? 18.766 22.75 19.641 1 89.31 202 GLU A CA 1
ATOM 1562 C C . GLU A 1 202 ? 18.141 21.672 18.75 1 89.31 202 GLU A C 1
ATOM 1564 O O . GLU A 1 202 ? 18.859 20.969 18.031 1 89.31 202 GLU A O 1
ATOM 1569 N N . SER A 1 203 ? 16.875 21.672 18.75 1 91.81 203 SER A N 1
ATOM 1570 C CA . SER A 1 203 ? 16.188 20.672 17.922 1 91.81 203 SER A CA 1
ATOM 1571 C C . SER A 1 203 ? 15.984 21.172 16.5 1 91.81 203 SER A C 1
ATOM 1573 O O . SER A 1 203 ? 16.031 22.391 16.25 1 91.81 203 SER A O 1
ATOM 1575 N N . ILE A 1 204 ? 15.875 20.312 15.539 1 92.94 204 ILE A N 1
ATOM 1576 C CA . ILE A 1 204 ? 15.641 20.641 14.141 1 92.94 204 ILE A CA 1
ATOM 1577 C C . ILE A 1 204 ? 14.273 20.125 13.703 1 92.94 204 ILE A C 1
ATOM 1579 O O . ILE A 1 204 ? 13.891 19 14.047 1 92.94 204 ILE A O 1
ATOM 1583 N N . PRO A 1 205 ? 13.555 21.016 13.039 1 93 205 PRO A N 1
ATOM 1584 C CA . PRO A 1 205 ? 12.25 20.547 12.555 1 93 205 PRO A CA 1
ATOM 1585 C C . PRO A 1 205 ? 12.367 19.422 11.531 1 93 205 PRO A C 1
ATOM 1587 O O . PRO A 1 205 ? 13.281 19.422 10.703 1 93 205 PRO A O 1
ATOM 1590 N N . LEU A 1 206 ? 11.516 18.406 11.648 1 95.38 206 LEU A N 1
ATOM 1591 C CA . LEU A 1 206 ? 11.391 17.391 10.609 1 95.38 206 LEU A CA 1
ATOM 1592 C C . LEU A 1 206 ? 10.805 18 9.336 1 95.38 206 LEU A C 1
ATOM 1594 O O . LEU A 1 206 ? 9.812 18.734 9.391 1 95.38 206 LEU A O 1
ATOM 1598 N N . ASP A 1 207 ? 11.398 17.766 8.195 1 94.44 207 ASP A N 1
ATOM 1599 C CA . ASP A 1 207 ? 10.867 18.266 6.93 1 94.44 207 ASP A CA 1
ATOM 1600 C C . ASP A 1 207 ? 9.75 17.359 6.41 1 94.44 207 ASP A C 1
ATOM 1602 O O . ASP A 1 207 ? 10.016 16.281 5.898 1 94.44 207 ASP A O 1
ATOM 1606 N N . ALA A 1 208 ? 8.531 17.812 6.539 1 94.38 208 ALA A N 1
ATOM 1607 C CA . ALA A 1 208 ? 7.375 17.047 6.074 1 94.38 208 ALA A CA 1
ATOM 1608 C C . ALA A 1 208 ? 6.773 17.672 4.816 1 94.38 208 ALA A C 1
ATOM 1610 O O . ALA A 1 208 ? 5.652 17.328 4.426 1 94.38 208 ALA A O 1
ATOM 1611 N N . SER A 1 209 ? 7.48 18.531 4.129 1 92.12 209 SER A N 1
ATOM 1612 C CA . SER A 1 209 ? 6.945 19.297 3.002 1 92.12 209 SER A CA 1
ATOM 1613 C C . SER A 1 209 ? 6.621 18.375 1.823 1 92.12 209 SER A C 1
ATOM 1615 O O . SER A 1 209 ? 5.676 18.641 1.074 1 92.12 209 SER A O 1
ATOM 1617 N N . ARG A 1 210 ? 7.316 17.266 1.738 1 90.75 210 ARG A N 1
ATOM 1618 C CA . ARG A 1 210 ? 7.164 16.422 0.566 1 90.75 210 ARG A CA 1
ATOM 1619 C C . ARG A 1 210 ? 6.16 15.297 0.833 1 90.75 210 ARG A C 1
ATOM 1621 O O . ARG A 1 210 ? 5.84 14.516 -0.066 1 90.75 210 ARG A O 1
ATOM 1628 N N . VAL A 1 211 ? 5.75 15.195 2.055 1 95.62 211 VAL A N 1
ATOM 1629 C CA . VAL A 1 211 ? 4.77 14.164 2.381 1 95.62 211 VAL A CA 1
ATOM 1630 C C . VAL A 1 211 ? 3.484 14.406 1.595 1 95.62 211 VAL A C 1
ATOM 1632 O O . VAL A 1 211 ? 2.914 15.5 1.646 1 95.62 211 VAL A O 1
ATOM 1635 N N . PRO A 1 212 ? 2.992 13.422 0.862 1 95.31 212 PRO A N 1
ATOM 1636 C CA . PRO A 1 212 ? 1.805 13.594 0.023 1 95.31 212 PRO A CA 1
ATOM 1637 C C . PRO A 1 212 ? 0.519 13.719 0.837 1 95.31 212 PRO A C 1
ATOM 1639 O O . PRO A 1 212 ? 0.431 13.172 1.942 1 95.31 212 PRO A O 1
ATOM 1642 N N . LEU A 1 213 ? -0.398 14.438 0.295 1 96 213 LEU A N 1
ATOM 1643 C CA . LEU A 1 213 ? -1.775 14.344 0.766 1 96 213 LEU A CA 1
ATOM 1644 C C . LEU A 1 213 ? -2.551 13.297 -0.03 1 96 213 LEU A C 1
ATOM 1646 O O . LEU A 1 213 ? -2.383 13.188 -1.246 1 96 213 LEU A O 1
ATOM 1650 N N . VAL A 1 214 ? -3.354 12.555 0.666 1 96.56 214 VAL A N 1
ATOM 1651 C CA . VAL A 1 214 ? -4.172 11.531 0.024 1 96.56 214 VAL A CA 1
ATOM 1652 C C . VAL A 1 214 ? -5.598 12.047 -0.151 1 96.56 214 VAL A C 1
ATOM 1654 O O . VAL A 1 214 ? -6.18 12.609 0.779 1 96.56 214 VAL A O 1
ATOM 1657 N N . THR A 1 215 ? -6.137 11.898 -1.324 1 95.38 215 THR A N 1
ATOM 1658 C CA . THR A 1 215 ? -7.523 12.234 -1.632 1 95.38 215 THR A CA 1
ATOM 1659 C C . THR A 1 215 ? -8.25 11.039 -2.238 1 95.38 215 THR A C 1
ATOM 1661 O O . THR A 1 215 ? -7.66 10.273 -3.004 1 95.38 215 THR A O 1
ATOM 1664 N N . SER A 1 216 ? -9.484 10.922 -1.909 1 95.69 216 SER A N 1
ATOM 1665 C CA . SER A 1 216 ? -10.266 9.781 -2.373 1 95.69 216 SER A CA 1
ATOM 1666 C C . SER A 1 216 ? -11.352 10.219 -3.35 1 95.69 216 SER A C 1
ATOM 1668 O O . SER A 1 216 ? -11.977 11.266 -3.166 1 95.69 216 SER A O 1
ATOM 1670 N N . TYR A 1 217 ? -11.586 9.391 -4.352 1 95.75 217 TYR A N 1
ATOM 1671 C CA . TYR A 1 217 ? -12.562 9.633 -5.414 1 95.75 217 TYR A CA 1
ATOM 1672 C C . TYR A 1 217 ? -13.516 8.445 -5.555 1 95.75 217 TYR A C 1
ATOM 1674 O O . TYR A 1 217 ? -13.094 7.348 -5.922 1 95.75 217 TYR A O 1
ATOM 1682 N N . THR A 1 218 ? -14.773 8.719 -5.258 1 95.31 218 THR A N 1
ATOM 1683 C CA . THR A 1 218 ? -15.789 7.68 -5.293 1 95.31 218 THR A CA 1
ATOM 1684 C C . THR A 1 218 ? -16.578 7.742 -6.594 1 95.31 218 THR A C 1
ATOM 1686 O O . THR A 1 218 ? -17.141 8.789 -6.941 1 95.31 218 THR A O 1
ATOM 1689 N N . LYS A 1 219 ? -16.594 6.637 -7.328 1 95.81 219 LYS A N 1
ATOM 1690 C CA . LYS A 1 219 ? -17.297 6.578 -8.609 1 95.81 219 LYS A CA 1
ATOM 1691 C C . LYS A 1 219 ? -18.781 6.289 -8.422 1 95.81 219 LYS A C 1
ATOM 1693 O O . LYS A 1 219 ? -19.156 5.211 -7.953 1 95.81 219 LYS A O 1
ATOM 1698 N N . ILE A 1 220 ? -19.641 7.203 -8.75 1 95.88 220 ILE A N 1
ATOM 1699 C CA . ILE A 1 220 ? -21.094 7.086 -8.703 1 95.88 220 ILE A CA 1
ATOM 1700 C C . ILE A 1 220 ? -21.688 7.445 -10.062 1 95.88 220 ILE A C 1
ATOM 1702 O O . ILE A 1 220 ? -21.531 8.578 -10.531 1 95.88 220 ILE A O 1
ATOM 1706 N N . GLY A 1 221 ? -22.359 6.441 -10.664 1 93.56 221 GLY A N 1
ATOM 1707 C CA . GLY A 1 221 ? -22.797 6.703 -12.023 1 93.56 221 GLY A CA 1
ATOM 1708 C C . GLY A 1 221 ? -21.656 6.996 -12.984 1 93.56 221 GLY A C 1
ATOM 1709 O O . GLY A 1 221 ? -20.719 6.207 -13.094 1 93.56 221 GLY A O 1
ATOM 1710 N N . SER A 1 222 ? -21.703 8.148 -13.594 1 93.38 222 SER A N 1
ATOM 1711 C CA . SER A 1 222 ? -20.688 8.469 -14.594 1 93.38 222 SER A CA 1
ATOM 1712 C C . SER A 1 222 ? -19.641 9.422 -14.031 1 93.38 222 SER A C 1
ATOM 1714 O O . SER A 1 222 ? -18.719 9.82 -14.742 1 93.38 222 SER A O 1
ATOM 1716 N N . LYS A 1 223 ? -19.766 9.727 -12.75 1 95.06 223 LYS A N 1
ATOM 1717 C CA . LYS A 1 223 ? -18.906 10.766 -12.188 1 95.06 223 LYS A CA 1
ATOM 1718 C C . LYS A 1 223 ? -18.125 10.242 -10.984 1 95.06 223 LYS A C 1
ATOM 1720 O O . LYS A 1 223 ? -18.438 9.172 -10.453 1 95.06 223 LYS A O 1
ATOM 1725 N N . PHE A 1 224 ? -17.062 10.969 -10.719 1 95.62 224 PHE A N 1
ATOM 1726 C CA . PHE A 1 224 ? -16.359 10.797 -9.453 1 95.62 224 PHE A CA 1
ATOM 1727 C C . PHE A 1 224 ? -16.734 11.906 -8.469 1 95.62 224 PHE A C 1
ATOM 1729 O O . PHE A 1 224 ? -16.859 13.062 -8.859 1 95.62 224 PHE A O 1
ATOM 1736 N N . VAL A 1 225 ? -16.906 11.523 -7.195 1 95.31 225 VAL A N 1
ATOM 1737 C CA . VAL A 1 225 ? -17.219 12.492 -6.145 1 95.31 225 VAL A CA 1
ATOM 1738 C C . VAL A 1 225 ? -16.125 12.445 -5.074 1 95.31 225 VAL A C 1
ATOM 1740 O O . VAL A 1 225 ? -15.602 11.375 -4.758 1 95.31 225 VAL A O 1
ATOM 1743 N N . VAL A 1 226 ? -15.742 13.625 -4.535 1 93.5 226 VAL A N 1
ATOM 1744 C CA . VAL A 1 226 ? -14.82 13.695 -3.408 1 93.5 226 VAL A CA 1
ATOM 1745 C C . VAL A 1 226 ? -15.609 13.75 -2.102 1 93.5 226 VAL A C 1
ATOM 1747 O O . VAL A 1 226 ? -16.781 14.133 -2.092 1 93.5 226 VAL A O 1
ATOM 1750 N N . ASP A 1 227 ? -14.984 13.289 -0.981 1 91.94 227 ASP A N 1
ATOM 1751 C CA . ASP A 1 227 ? -15.594 13.359 0.342 1 91.94 227 ASP A CA 1
ATOM 1752 C C . ASP A 1 227 ? -17.016 12.797 0.323 1 91.94 227 ASP A C 1
ATOM 1754 O O . ASP A 1 227 ? -17.969 13.477 0.713 1 91.94 227 ASP A O 1
ATOM 1758 N N . ALA A 1 228 ? -17.125 11.609 -0.136 1 94.06 228 ALA A N 1
ATOM 1759 C CA . ALA A 1 228 ? -18.438 10.969 -0.252 1 94.06 228 ALA A CA 1
ATOM 1760 C C . ALA A 1 228 ? -19.031 10.688 1.124 1 94.06 228 ALA A C 1
ATOM 1762 O O . ALA A 1 228 ? -18.312 10.328 2.061 1 94.06 228 ALA A O 1
ATOM 1763 N N . THR A 1 229 ? -20.328 10.805 1.214 1 92.31 229 THR A N 1
ATOM 1764 C CA . THR A 1 229 ? -21.047 10.359 2.402 1 92.31 229 THR A CA 1
ATOM 1765 C C . THR A 1 229 ? -21.172 8.836 2.418 1 92.31 229 THR A C 1
ATOM 1767 O O . THR A 1 229 ? -20.875 8.172 1.423 1 92.31 229 THR A O 1
ATOM 1770 N N . TRP A 1 230 ? -21.578 8.359 3.533 1 90.38 230 TRP A N 1
ATOM 1771 C CA . TRP A 1 230 ? -21.797 6.926 3.65 1 90.38 230 TRP A CA 1
ATOM 1772 C C . TRP A 1 230 ? -22.812 6.441 2.619 1 90.38 230 TRP A C 1
ATOM 1774 O O . TRP A 1 230 ? -22.594 5.43 1.952 1 90.38 230 TRP A O 1
ATOM 1784 N N . GLU A 1 231 ? -23.906 7.156 2.455 1 92.75 231 GLU A N 1
ATOM 1785 C CA . GLU A 1 231 ? -24.938 6.793 1.501 1 92.75 231 GLU A CA 1
ATOM 1786 C C . GLU A 1 231 ? -24.406 6.781 0.072 1 92.75 231 GLU A C 1
ATOM 1788 O O . GLU A 1 231 ? -24.734 5.891 -0.712 1 92.75 231 GLU A O 1
ATOM 1793 N N . GLU A 1 232 ? -23.625 7.773 -0.179 1 94.69 232 GLU A N 1
ATOM 1794 C CA . GLU A 1 232 ? -23.016 7.859 -1.506 1 94.69 232 GLU A CA 1
ATOM 1795 C C . GLU A 1 232 ? -22.094 6.684 -1.766 1 94.69 232 GLU A C 1
ATOM 1797 O O . GLU A 1 232 ? -22.047 6.145 -2.875 1 94.69 232 GLU A O 1
ATOM 1802 N N . GLU A 1 233 ? -21.297 6.305 -0.815 1 92.44 233 GLU A N 1
ATOM 1803 C CA . GLU A 1 233 ? -20.422 5.148 -0.955 1 92.44 233 GLU A CA 1
ATOM 1804 C C . GLU A 1 233 ? -21.219 3.877 -1.228 1 92.44 233 GLU A C 1
ATOM 1806 O O . GLU A 1 233 ? -20.797 3.029 -2.018 1 92.44 233 GLU A O 1
ATOM 1811 N N . GLN A 1 234 ? -22.391 3.754 -0.618 1 91.12 234 GLN A N 1
ATOM 1812 C CA . GLN A 1 234 ? -23.234 2.588 -0.844 1 91.12 234 GLN A CA 1
ATOM 1813 C C . GLN A 1 234 ? -23.766 2.561 -2.275 1 91.12 234 GLN A C 1
ATOM 1815 O O . GLN A 1 234 ? -23.984 1.488 -2.842 1 91.12 234 GLN A O 1
ATOM 1820 N N . ALA A 1 235 ? -23.938 3.691 -2.818 1 93.94 235 ALA A N 1
ATOM 1821 C CA . ALA A 1 235 ? -24.484 3.799 -4.168 1 93.94 235 ALA A CA 1
ATOM 1822 C C . ALA A 1 235 ? -23.375 3.734 -5.215 1 93.94 235 ALA A C 1
ATOM 1824 O O . ALA A 1 235 ? -23.641 3.779 -6.418 1 93.94 235 ALA A O 1
ATOM 1825 N N . SER A 1 236 ? -22.125 3.615 -4.77 1 94.56 236 SER A N 1
ATOM 1826 C CA . SER A 1 236 ? -20.984 3.717 -5.66 1 94.56 236 SER A CA 1
ATOM 1827 C C . SER A 1 236 ? -20.547 2.346 -6.176 1 94.56 236 SER A C 1
ATOM 1829 O O . SER A 1 236 ? -20.984 1.318 -5.648 1 94.56 236 SER A O 1
ATOM 1831 N N . VAL A 1 237 ? -19.766 2.367 -7.23 1 91.62 237 VAL A N 1
ATOM 1832 C CA . VAL A 1 237 ? -19.219 1.121 -7.762 1 91.62 237 VAL A CA 1
ATOM 1833 C C . VAL A 1 237 ? -17.797 0.916 -7.25 1 91.62 237 VAL A C 1
ATOM 1835 O O . VAL A 1 237 ? -17.203 -0.141 -7.469 1 91.62 237 VAL A O 1
ATOM 1838 N N . GLY A 1 238 ? -17.25 1.93 -6.59 1 92.19 238 GLY A N 1
ATOM 1839 C CA . GLY A 1 238 ? -15.914 1.812 -6.035 1 92.19 238 GLY A CA 1
ATOM 1840 C C . GLY A 1 238 ? -15.305 3.152 -5.668 1 92.19 238 GLY A C 1
ATOM 1841 O O . GLY A 1 238 ? -15.828 4.203 -6.039 1 92.19 238 GLY A O 1
ATOM 1842 N N . THR A 1 239 ? -14.258 3.098 -4.895 1 93.88 239 THR A N 1
ATOM 1843 C CA . THR A 1 239 ? -13.523 4.285 -4.469 1 93.88 239 THR A CA 1
ATOM 1844 C C . THR A 1 239 ? -12.023 4.102 -4.688 1 93.88 239 THR A C 1
ATOM 1846 O O . THR A 1 239 ? -11.477 3.029 -4.422 1 93.88 239 THR A O 1
ATOM 1849 N N . ILE A 1 240 ? -11.383 5.152 -5.25 1 95.06 240 ILE A N 1
ATOM 1850 C CA . ILE A 1 240 ? -9.938 5.156 -5.457 1 95.06 240 ILE A CA 1
ATOM 1851 C C . ILE A 1 240 ? -9.297 6.258 -4.617 1 95.06 240 ILE A C 1
ATOM 1853 O O . ILE A 1 240 ? -9.781 7.395 -4.602 1 95.06 240 ILE A O 1
ATOM 1857 N N . SER A 1 241 ? -8.312 5.918 -3.893 1 95.56 241 SER A N 1
ATOM 1858 C CA . SER A 1 241 ? -7.516 6.902 -3.17 1 95.56 241 SER A CA 1
ATOM 1859 C C . SER A 1 241 ? -6.219 7.215 -3.914 1 95.56 241 SER A C 1
ATOM 1861 O O . SER A 1 241 ? -5.578 6.316 -4.461 1 95.56 241 SER A O 1
ATOM 1863 N N . VAL A 1 242 ? -5.859 8.469 -3.916 1 95.56 242 VAL A N 1
ATOM 1864 C CA . VAL A 1 242 ? -4.699 8.945 -4.664 1 95.56 242 VAL A CA 1
ATOM 1865 C C . VAL A 1 242 ? -3.789 9.758 -3.748 1 95.56 242 VAL A C 1
ATOM 1867 O O . VAL A 1 242 ? -4.242 10.703 -3.092 1 95.56 242 VAL A O 1
ATOM 1870 N N . ALA A 1 243 ? -2.562 9.352 -3.66 1 95.69 243 ALA A N 1
ATOM 1871 C CA . ALA A 1 243 ? -1.552 10.172 -3.002 1 95.69 243 ALA A CA 1
ATOM 1872 C C . ALA A 1 243 ? -0.868 11.102 -3.998 1 95.69 243 ALA A C 1
ATOM 1874 O O . ALA A 1 243 ? -0.279 10.648 -4.98 1 95.69 243 ALA A O 1
ATOM 1875 N N . PHE A 1 244 ? -0.909 12.352 -3.682 1 92.5 244 PHE A N 1
ATOM 1876 C CA . PHE A 1 244 ? -0.496 13.383 -4.625 1 92.5 244 PHE A CA 1
ATOM 1877 C C . PHE A 1 244 ? 0.648 14.211 -4.055 1 92.5 244 PHE A C 1
ATOM 1879 O O . PHE A 1 244 ? 0.599 14.641 -2.898 1 92.5 244 PHE A O 1
ATOM 1886 N N . VAL A 1 245 ? 1.734 14.391 -4.863 1 91.12 245 VAL A N 1
ATOM 1887 C CA . VAL A 1 245 ? 2.838 15.297 -4.559 1 91.12 245 VAL A CA 1
ATOM 1888 C C . VAL A 1 245 ? 2.848 16.453 -5.559 1 91.12 245 VAL A C 1
ATOM 1890 O O . VAL A 1 245 ? 3.053 16.25 -6.754 1 91.12 245 VAL A O 1
ATOM 1893 N N . PRO A 1 246 ? 2.65 17.625 -5.086 1 88.75 246 PRO A N 1
ATOM 1894 C CA . PRO A 1 246 ? 2.654 18.766 -6 1 88.75 246 PRO A CA 1
ATOM 1895 C C . PRO A 1 246 ? 3.986 18.938 -6.73 1 88.75 246 PRO A C 1
ATOM 1897 O O . PRO A 1 246 ? 5.039 18.578 -6.188 1 88.75 246 PRO A O 1
ATOM 1900 N N . PRO A 1 247 ? 3.963 19.453 -8.055 1 86.81 247 PRO A N 1
ATOM 1901 C CA . PRO A 1 247 ? 2.768 20.047 -8.656 1 86.81 247 PRO A CA 1
ATOM 1902 C C . PRO A 1 247 ? 1.945 19.031 -9.453 1 86.81 247 PRO A C 1
ATOM 1904 O O . PRO A 1 247 ? 0.783 19.297 -9.773 1 86.81 247 PRO A O 1
ATOM 1907 N N . ASP A 1 248 ? 2.529 17.812 -9.773 1 87.19 248 ASP A N 1
ATOM 1908 C CA . ASP A 1 248 ? 1.781 16.969 -10.703 1 87.19 248 ASP A CA 1
ATOM 1909 C C . ASP A 1 248 ? 2.197 15.516 -10.578 1 87.19 248 ASP A C 1
ATOM 1911 O O . ASP A 1 248 ? 2.193 14.773 -11.57 1 87.19 248 ASP A O 1
ATOM 1915 N N . GLN A 1 249 ? 2.516 15.148 -9.391 1 88.56 249 GLN A N 1
ATOM 1916 C CA . GLN A 1 249 ? 2.973 13.773 -9.242 1 88.56 249 GLN A CA 1
ATOM 1917 C C . GLN A 1 249 ? 1.983 12.945 -8.422 1 88.56 249 GLN A C 1
ATOM 1919 O O . GLN A 1 249 ? 1.595 13.352 -7.324 1 88.56 249 GLN A O 1
ATOM 1924 N N . ILE A 1 250 ? 1.564 11.844 -9.055 1 88.25 250 ILE A N 1
ATOM 1925 C CA . ILE A 1 250 ? 0.811 10.82 -8.336 1 88.25 250 ILE A CA 1
ATOM 1926 C C . ILE A 1 250 ? 1.734 9.664 -7.969 1 88.25 250 ILE A C 1
ATOM 1928 O O . ILE A 1 250 ? 2.354 9.055 -8.844 1 88.25 250 ILE A O 1
ATOM 1932 N N . ILE A 1 251 ? 1.816 9.375 -6.688 1 88.38 251 ILE A N 1
ATOM 1933 C CA . ILE A 1 251 ? 2.807 8.398 -6.25 1 88.38 251 ILE A CA 1
ATOM 1934 C C . ILE A 1 251 ? 2.111 7.086 -5.887 1 88.38 251 ILE A C 1
ATOM 1936 O O . ILE A 1 251 ? 2.76 6.043 -5.762 1 88.38 251 ILE A O 1
ATOM 1940 N N . LEU A 1 252 ? 0.845 7.184 -5.645 1 90.44 252 LEU A N 1
ATOM 1941 C CA . LEU A 1 252 ? 0.06 6.016 -5.266 1 90.44 252 LEU A CA 1
ATOM 1942 C C . LEU A 1 252 ? -1.396 6.176 -5.688 1 90.44 252 LEU A C 1
ATOM 1944 O O . LEU A 1 252 ? -1.979 7.25 -5.52 1 90.44 252 LEU A O 1
ATOM 1948 N N . MET A 1 253 ? -1.911 5.195 -6.273 1 91.06 253 MET A N 1
ATOM 1949 C CA . MET A 1 253 ? -3.34 5.027 -6.527 1 91.06 253 MET A CA 1
ATOM 1950 C C . MET A 1 253 ? -3.811 3.645 -6.086 1 91.06 253 MET A C 1
ATOM 1952 O O . MET A 1 253 ? -3.229 2.631 -6.48 1 91.06 253 MET A O 1
ATOM 1956 N N . LYS A 1 254 ? -4.801 3.637 -5.273 1 92.25 254 LYS A N 1
ATOM 1957 C CA . LYS A 1 254 ? -5.273 2.363 -4.738 1 92.25 254 LYS A CA 1
ATOM 1958 C C . LYS A 1 254 ? -6.797 2.324 -4.684 1 92.25 254 LYS A C 1
ATOM 1960 O O . LYS A 1 254 ? -7.434 3.264 -4.199 1 92.25 254 LYS A O 1
ATOM 1965 N N . LYS A 1 255 ? -7.281 1.283 -5.184 1 90 255 LYS A N 1
ATOM 1966 C CA . LYS A 1 255 ? -8.695 1.013 -4.953 1 90 255 LYS A CA 1
ATOM 1967 C C . LYS A 1 255 ? -8.945 0.559 -3.516 1 90 255 LYS A C 1
ATOM 1969 O O . LYS A 1 255 ? -8.305 -0.381 -3.039 1 90 255 LYS A O 1
ATOM 1974 N N . ILE A 1 256 ? -9.82 1.18 -2.771 1 84.5 256 ILE A N 1
ATOM 1975 C CA . ILE A 1 256 ? -9.945 0.896 -1.347 1 84.5 256 ILE A CA 1
ATOM 1976 C C . ILE A 1 256 ? -11.266 0.174 -1.08 1 84.5 256 ILE A C 1
ATOM 1978 O O . ILE A 1 256 ? -11.484 -0.355 0.013 1 84.5 256 ILE A O 1
ATOM 1982 N N . ARG A 1 257 ? -12.164 0.171 -1.925 1 77.38 257 ARG A N 1
ATOM 1983 C CA . ARG A 1 257 ? -13.422 -0.554 -1.743 1 77.38 257 ARG A CA 1
ATOM 1984 C C . ARG A 1 257 ? -13.641 -1.552 -2.875 1 77.38 257 ARG A C 1
ATOM 1986 O O . ARG A 1 257 ? -13.094 -1.393 -3.969 1 77.38 257 ARG A O 1
ATOM 1993 N N . HIS A 1 258 ? -14.516 -2.461 -2.445 1 71.06 258 HIS A N 1
ATOM 1994 C CA . HIS A 1 258 ? -14.82 -3.525 -3.391 1 71.06 258 HIS A CA 1
ATOM 1995 C C . HIS A 1 258 ? -15.625 -2.994 -4.574 1 71.06 258 HIS A C 1
ATOM 1997 O O . HIS A 1 258 ? -16.344 -2.004 -4.445 1 71.06 258 HIS A O 1
ATOM 2003 N N . GLY A 1 259 ? -15.281 -3.391 -5.719 1 77.06 259 GLY A N 1
ATOM 2004 C CA . GLY A 1 259 ? -15.945 -3.033 -6.961 1 77.06 259 GLY A CA 1
ATOM 2005 C C . GLY A 1 259 ? -15.008 -3.006 -8.148 1 77.06 259 GLY A C 1
ATOM 2006 O O . GLY A 1 259 ? -13.859 -3.428 -8.055 1 77.06 259 GLY A O 1
ATOM 2007 N N . SER A 1 260 ? -15.695 -2.701 -9.242 1 80.25 260 SER A N 1
ATOM 2008 C CA . SER A 1 260 ? -14.922 -2.725 -10.484 1 80.25 260 SER A CA 1
ATOM 2009 C C . SER A 1 260 ? -14.922 -1.355 -11.156 1 80.25 260 SER A C 1
ATOM 2011 O O . SER A 1 260 ? -15.977 -0.819 -11.484 1 80.25 260 SER A O 1
ATOM 2013 N N . ILE A 1 261 ? -13.812 -0.766 -11.07 1 86.81 261 ILE A N 1
ATOM 2014 C CA . ILE A 1 261 ? -13.617 0.456 -11.844 1 86.81 261 ILE A CA 1
ATOM 2015 C C . ILE A 1 261 ? -12.766 0.162 -13.07 1 86.81 261 ILE A C 1
ATOM 2017 O O . ILE A 1 261 ? -11.609 -0.262 -12.945 1 86.81 261 ILE A O 1
ATOM 2021 N N . SER A 1 262 ? -13.383 0.415 -14.211 1 87.19 262 SER A N 1
ATOM 2022 C CA . SER A 1 262 ? -12.703 0.115 -15.469 1 87.19 262 SER A CA 1
ATOM 2023 C C . SER A 1 262 ? -11.617 1.141 -15.766 1 87.19 262 SER A C 1
ATOM 2025 O O . SER A 1 262 ? -11.703 2.291 -15.336 1 87.19 262 SER A O 1
ATOM 2027 N N . THR A 1 263 ? -10.648 0.764 -16.5 1 87.56 263 THR A N 1
ATOM 2028 C CA . THR A 1 263 ? -9.516 1.616 -16.859 1 87.56 263 THR A CA 1
ATOM 2029 C C . THR A 1 263 ? -9.984 2.803 -17.703 1 87.56 263 THR A C 1
ATOM 2031 O O . THR A 1 263 ? -9.32 3.838 -17.75 1 87.56 263 THR A O 1
ATOM 2034 N N . ASP A 1 264 ? -11.148 2.707 -18.297 1 87.44 264 ASP A N 1
ATOM 2035 C CA . ASP A 1 264 ? -11.656 3.777 -19.156 1 87.44 264 ASP A CA 1
ATOM 2036 C C . ASP A 1 264 ? -11.977 5.023 -18.328 1 87.44 264 ASP A C 1
ATOM 2038 O O . ASP A 1 264 ? -12.078 6.125 -18.875 1 87.44 264 ASP A O 1
ATOM 2042 N N . SER A 1 265 ? -12.188 4.902 -17.062 1 89.94 265 SER A N 1
ATOM 2043 C CA . SER A 1 265 ? -12.531 6.02 -16.188 1 89.94 265 SER A CA 1
ATOM 2044 C C . SER A 1 265 ? -11.273 6.707 -15.664 1 89.94 265 SER A C 1
ATOM 2046 O O . SER A 1 265 ? -11.359 7.793 -15.086 1 89.94 265 SER A O 1
ATOM 2048 N N . LEU A 1 266 ? -10.109 6.184 -15.891 1 89.06 266 LEU A N 1
ATOM 2049 C CA . LEU A 1 266 ? -8.891 6.602 -15.211 1 89.06 266 LEU A CA 1
ATOM 2050 C C . LEU A 1 266 ? -8.438 7.977 -15.695 1 89.06 266 LEU A C 1
ATOM 2052 O O . LEU A 1 266 ? -7.977 8.797 -14.898 1 89.06 266 LEU A O 1
ATOM 2056 N N . PRO A 1 267 ? -8.594 8.242 -17.016 1 87.81 267 PRO A N 1
ATOM 2057 C CA . PRO A 1 267 ? -8.195 9.586 -17.453 1 87.81 267 PRO A CA 1
ATOM 2058 C C . PRO A 1 267 ? -8.961 10.688 -16.719 1 87.81 267 PRO A C 1
ATOM 2060 O O . PRO A 1 267 ? -8.367 11.688 -16.312 1 87.81 267 PRO A O 1
ATOM 2063 N N . LEU A 1 268 ? -10.234 10.484 -16.594 1 89.06 268 LEU A N 1
ATOM 2064 C CA . LEU A 1 268 ? -11.055 11.453 -15.875 1 89.06 268 LEU A CA 1
ATOM 2065 C C . LEU A 1 268 ? -10.625 11.562 -14.414 1 89.06 268 LEU A C 1
ATOM 2067 O O . LEU A 1 268 ? -10.555 12.664 -13.867 1 89.06 268 LEU A O 1
ATOM 2071 N N . LEU A 1 269 ? -10.383 10.492 -13.828 1 91.69 269 LEU A N 1
ATOM 2072 C CA . LEU A 1 269 ? -9.938 10.445 -12.438 1 91.69 269 LEU A CA 1
ATOM 2073 C C . LEU A 1 269 ? -8.633 11.219 -12.266 1 91.69 269 LEU A C 1
ATOM 2075 O O . LEU A 1 269 ? -8.492 12.016 -11.336 1 91.69 269 LEU A O 1
ATOM 2079 N N . PHE A 1 270 ? -7.711 11.055 -13.156 1 89.38 270 PHE A N 1
ATOM 2080 C CA . PHE A 1 270 ? -6.398 11.68 -13.055 1 89.38 270 PHE A CA 1
ATOM 2081 C C . PHE A 1 270 ? -6.512 13.195 -13.188 1 89.38 270 PHE A C 1
ATOM 2083 O O . PHE A 1 270 ? -5.824 13.938 -12.484 1 89.38 270 PHE A O 1
ATOM 2090 N N . GLU A 1 271 ? -7.27 13.531 -14.109 1 89.75 271 GLU A N 1
ATOM 2091 C CA . GLU A 1 271 ? -7.488 14.969 -14.289 1 89.75 271 GLU A CA 1
ATOM 2092 C C . GLU A 1 271 ? -8.031 15.602 -13.016 1 89.75 271 GLU A C 1
ATOM 2094 O O . GLU A 1 271 ? -7.531 16.641 -12.57 1 89.75 271 GLU A O 1
ATOM 2099 N N . ARG A 1 272 ? -8.961 15.008 -12.445 1 89.94 272 ARG A N 1
ATOM 2100 C CA . ARG A 1 272 ? -9.594 15.523 -11.234 1 89.94 272 ARG A CA 1
ATOM 2101 C C . ARG A 1 272 ? -8.633 15.477 -10.055 1 89.94 272 ARG A C 1
ATOM 2103 O O . ARG A 1 272 ? -8.547 16.422 -9.273 1 89.94 272 ARG A O 1
ATOM 2110 N N . ALA A 1 273 ? -7.949 14.336 -9.977 1 92.38 273 ALA A N 1
ATOM 2111 C CA . ALA A 1 273 ? -7.02 14.148 -8.867 1 92.38 273 ALA A CA 1
ATOM 2112 C C . ALA A 1 273 ? -5.902 15.188 -8.906 1 92.38 273 ALA A C 1
ATOM 2114 O O . ALA A 1 273 ? -5.496 15.711 -7.863 1 92.38 273 ALA A O 1
ATOM 2115 N N . THR A 1 274 ? -5.414 15.5 -10.094 1 91.5 274 THR A N 1
ATOM 2116 C CA . THR A 1 274 ? -4.344 16.484 -10.242 1 91.5 274 THR A CA 1
ATOM 2117 C C . THR A 1 274 ? -4.84 17.875 -9.875 1 91.5 274 THR A C 1
ATOM 2119 O O . THR A 1 274 ? -4.191 18.594 -9.109 1 91.5 274 THR A O 1
ATOM 2122 N N . LYS A 1 275 ? -5.961 18.203 -10.398 1 90.06 275 LYS A N 1
ATOM 2123 C CA . LYS A 1 275 ? -6.523 19.531 -10.133 1 90.06 275 LYS A CA 1
ATOM 2124 C C . LYS A 1 275 ? -6.836 19.703 -8.648 1 90.06 275 LYS A C 1
ATOM 2126 O O . LYS A 1 275 ? -6.383 20.656 -8.016 1 90.06 275 LYS A O 1
ATOM 2131 N N . PHE A 1 276 ? -7.578 18.781 -8.094 1 89.62 276 PHE A N 1
ATOM 2132 C CA . PHE A 1 276 ? -8 18.859 -6.699 1 89.62 276 PHE A CA 1
ATOM 2133 C C . PHE A 1 276 ? -6.809 18.719 -5.762 1 89.62 276 PHE A C 1
ATOM 2135 O O . PHE A 1 276 ? -6.727 19.422 -4.75 1 89.62 276 PHE A O 1
ATOM 2142 N N . GLY A 1 277 ? -5.953 17.766 -6.086 1 89.31 277 GLY A N 1
ATOM 2143 C CA . GLY A 1 277 ? -4.766 17.578 -5.273 1 89.31 277 GLY A CA 1
ATOM 2144 C C . GLY A 1 277 ? -3.906 18.828 -5.164 1 89.31 277 GLY A C 1
ATOM 2145 O O . GLY A 1 277 ? -3.43 19.156 -4.082 1 89.31 277 GLY A O 1
ATOM 2146 N N . LEU A 1 278 ? -3.721 19.469 -6.293 1 91.38 278 LEU A N 1
ATOM 2147 C CA . LEU A 1 278 ? -2.928 20.703 -6.312 1 91.38 278 LEU A CA 1
ATOM 2148 C C . LEU A 1 278 ? -3.58 21.781 -5.465 1 91.38 278 LEU A C 1
ATOM 2150 O O . LEU A 1 278 ? -2.908 22.438 -4.664 1 91.38 278 LEU A O 1
ATOM 2154 N N . GLU A 1 279 ? -4.844 21.938 -5.645 1 90.94 279 GLU A N 1
ATOM 2155 C CA . GLU A 1 279 ? -5.574 22.953 -4.898 1 90.94 279 GLU A CA 1
ATOM 2156 C C . GLU A 1 279 ? -5.52 22.688 -3.398 1 90.94 279 GLU A C 1
ATOM 2158 O O . GLU A 1 279 ? -5.25 23.594 -2.607 1 90.94 279 GLU A O 1
ATOM 2163 N N . LEU A 1 280 ? -5.781 21.469 -3.018 1 90.25 280 LEU A N 1
ATOM 2164 C CA . LEU A 1 280 ? -5.762 21.078 -1.61 1 90.25 280 LEU A CA 1
ATOM 2165 C C . LEU A 1 280 ? -4.375 21.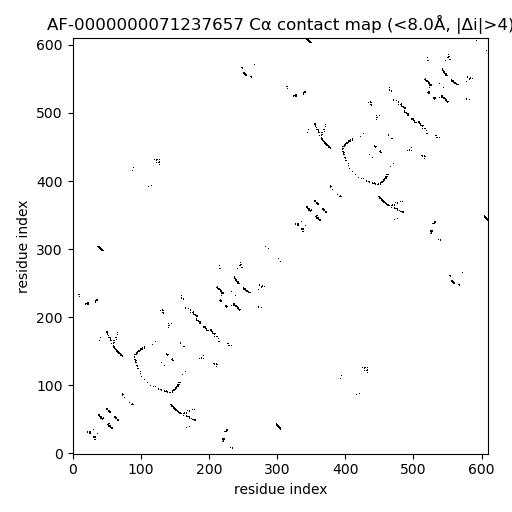297 -1.008 1 90.25 280 LEU A C 1
ATOM 2167 O O . LEU A 1 280 ? -4.254 21.828 0.103 1 90.25 280 LEU A O 1
ATOM 2171 N N . SER A 1 281 ? -3.383 20.891 -1.746 1 92.19 281 SER A N 1
ATOM 2172 C CA . SER A 1 281 ? -2.01 21.047 -1.274 1 92.19 281 SER A CA 1
ATOM 2173 C C . SER A 1 281 ? -1.669 22.531 -1.052 1 92.19 281 SER A C 1
ATOM 2175 O O . SER A 1 281 ? -1.039 22.875 -0.053 1 92.19 281 SER A O 1
ATOM 2177 N N . ARG A 1 282 ? -2.098 23.328 -1.94 1 91.44 282 ARG A N 1
ATOM 2178 C CA . ARG A 1 282 ? -1.844 24.766 -1.828 1 91.44 282 ARG A CA 1
ATOM 2179 C C . ARG A 1 282 ? -2.535 25.344 -0.602 1 91.44 282 ARG A C 1
ATOM 2181 O O . ARG A 1 282 ? -1.927 26.109 0.159 1 91.44 282 ARG A O 1
ATOM 2188 N N . LYS A 1 283 ? -3.76 25.031 -0.469 1 89.25 283 LYS A N 1
ATOM 2189 C CA . LYS A 1 283 ? -4.52 25.531 0.676 1 89.25 283 LYS A CA 1
ATOM 2190 C C . LYS A 1 283 ? -3.893 25.062 1.989 1 89.25 283 LYS A C 1
ATOM 2192 O O . LYS A 1 283 ? -3.76 25.859 2.93 1 89.25 283 LYS A O 1
ATOM 2197 N N . PHE A 1 284 ? -3.518 23.828 2.082 1 92.38 284 PHE A N 1
ATOM 2198 C CA . PHE A 1 284 ? -2.902 23.266 3.277 1 92.38 284 PHE A CA 1
ATOM 2199 C C . PHE A 1 284 ? -1.604 23.984 3.611 1 92.38 284 PHE A C 1
ATOM 2201 O O . PHE A 1 284 ? -1.403 24.422 4.75 1 92.38 284 PHE A O 1
ATOM 2208 N N . GLU A 1 285 ? -0.762 24.109 2.598 1 90.81 285 GLU A N 1
ATOM 2209 C CA . GLU A 1 285 ? 0.538 24.75 2.799 1 90.81 285 GLU A CA 1
ATOM 2210 C C . GLU A 1 285 ? 0.382 26.188 3.258 1 90.81 285 GLU A C 1
ATOM 2212 O O . GLU A 1 285 ? 1.137 26.656 4.113 1 90.81 285 GLU A O 1
ATOM 2217 N N . ALA A 1 286 ? -0.542 26.891 2.658 1 89.06 286 ALA A N 1
ATOM 2218 C CA . ALA A 1 286 ? -0.788 28.281 3.033 1 89.06 286 ALA A CA 1
ATOM 2219 C C . ALA A 1 286 ? -1.197 28.391 4.5 1 89.06 286 ALA A C 1
ATOM 2221 O O . ALA A 1 286 ? -0.716 29.266 5.223 1 89.06 286 ALA A O 1
ATOM 2222 N N . LYS A 1 287 ? -2.02 27.5 4.906 1 86.75 287 LYS A N 1
ATOM 2223 C CA . LYS A 1 287 ? -2.516 27.531 6.277 1 86.75 287 LYS A CA 1
ATOM 2224 C C . LYS A 1 287 ? -1.421 27.141 7.27 1 86.75 287 LYS A C 1
ATOM 2226 O O . LYS A 1 287 ? -1.288 27.766 8.328 1 86.75 287 LYS A O 1
ATOM 2231 N N . ILE A 1 288 ? -0.677 26.125 6.953 1 86.88 288 ILE A N 1
ATOM 2232 C CA . ILE A 1 288 ? 0.399 25.672 7.824 1 86.88 288 ILE A CA 1
ATOM 2233 C C . ILE A 1 288 ? 1.441 26.781 7.977 1 86.88 288 ILE A C 1
ATOM 2235 O O . ILE A 1 288 ? 1.955 27.016 9.07 1 86.88 288 ILE A O 1
ATOM 2239 N N . HIS A 1 289 ? 1.74 27.453 6.898 1 84.62 289 HIS A N 1
ATOM 2240 C CA . HIS A 1 289 ? 2.701 28.562 6.922 1 84.62 289 HIS A CA 1
ATOM 2241 C C . HIS A 1 289 ? 2.186 29.719 7.758 1 84.62 289 HIS A C 1
ATOM 2243 O O . HIS A 1 289 ? 2.949 30.344 8.5 1 84.62 289 HIS A O 1
ATOM 2249 N N . GLN A 1 290 ? 0.955 30.031 7.613 1 81.69 290 GLN A N 1
ATOM 2250 C CA . GLN A 1 290 ? 0.345 31.109 8.383 1 81.69 290 GLN A CA 1
ATOM 2251 C C . GLN A 1 290 ? 0.395 30.812 9.883 1 81.69 290 GLN A C 1
ATOM 2253 O O . GLN A 1 290 ? 0.633 31.703 10.688 1 81.69 290 GLN A O 1
ATOM 2258 N N . CYS A 1 291 ? 0.203 29.594 10.203 1 75.88 291 CYS A N 1
ATOM 2259 C CA . CYS A 1 291 ? 0.212 29.188 11.602 1 75.88 291 CYS A CA 1
ATOM 2260 C C . CYS A 1 291 ? 1.615 29.281 12.188 1 75.88 291 CYS A C 1
ATOM 2262 O O . CYS A 1 291 ? 1.784 29.656 13.352 1 75.88 291 CYS A O 1
ATOM 2264 N N . LYS A 1 292 ? 2.57 28.953 11.422 1 75.25 292 LYS A N 1
ATOM 2265 C CA . LYS A 1 292 ? 3.957 29.016 11.875 1 75.25 292 LYS A CA 1
ATOM 2266 C C . LYS A 1 292 ? 4.395 30.453 12.109 1 75.25 292 LYS A C 1
ATOM 2268 O O . LYS A 1 292 ? 5.18 30.719 13.016 1 75.25 292 LYS A O 1
ATOM 2273 N N . THR A 1 293 ? 3.891 31.328 11.258 1 73.25 293 THR A N 1
ATOM 2274 C CA . THR A 1 293 ? 4.273 32.719 11.383 1 73.25 293 THR A CA 1
ATOM 2275 C C . THR A 1 293 ? 3.561 33.375 12.57 1 73.25 293 THR A C 1
ATOM 2277 O O . THR A 1 293 ? 4.109 34.281 13.219 1 73.25 293 THR A O 1
ATOM 2280 N N . LEU A 1 294 ? 2.277 33.031 12.617 1 61.62 294 LEU A N 1
ATOM 2281 C CA . LEU A 1 294 ? 1.545 33.656 13.719 1 61.62 294 LEU A CA 1
ATOM 2282 C C . LEU A 1 294 ? 2.008 33.094 15.055 1 61.62 294 LEU A C 1
ATOM 2284 O O . LEU A 1 294 ? 1.672 33.625 16.109 1 61.62 294 LEU A O 1
ATOM 2288 N N . LYS A 1 295 ? 3.334 32.812 15.219 1 56.59 295 LYS A N 1
ATOM 2289 C CA . LYS A 1 295 ? 4.09 32.469 16.422 1 56.59 295 LYS A CA 1
ATOM 2290 C C . LYS A 1 295 ? 3.174 31.938 17.516 1 56.59 295 LYS A C 1
ATOM 2292 O O . LYS A 1 295 ? 3.514 31.984 18.688 1 56.59 295 LYS A O 1
ATOM 2297 N N . THR A 1 296 ? 1.81 31.766 17.328 1 46.91 296 THR A N 1
ATOM 2298 C CA . THR A 1 296 ? 1.049 31.438 18.531 1 46.91 296 THR A CA 1
ATOM 2299 C C . THR A 1 296 ? 1.327 30.016 18.969 1 46.91 296 THR A C 1
ATOM 2301 O O . THR A 1 296 ? 1.191 29.062 18.188 1 46.91 296 THR A O 1
ATOM 2304 N N . SER A 1 297 ? 2.266 29.844 19.734 1 44.97 297 SER A N 1
ATOM 2305 C CA . SER A 1 297 ? 2.518 28.766 20.656 1 44.97 297 SER A CA 1
ATOM 2306 C C . SER A 1 297 ? 1.216 28.094 21.094 1 44.97 297 SER A C 1
ATOM 2308 O O . SER A 1 297 ? 0.333 28.75 21.656 1 44.97 297 SER A O 1
ATOM 2310 N N . GLY A 1 298 ? 0.59 27.266 20.266 1 50.12 298 GLY A N 1
ATOM 2311 C CA . GLY A 1 298 ? -0.638 26.594 20.672 1 50.12 298 GLY A CA 1
ATOM 2312 C C . GLY A 1 298 ? -1.306 25.828 19.547 1 50.12 298 GLY A C 1
ATOM 2313 O O . GLY A 1 298 ? -0.679 25.547 18.531 1 50.12 298 GLY A O 1
ATOM 2314 N N . ARG A 1 299 ? -2.564 25.5 19.812 1 55.5 299 ARG A N 1
ATOM 2315 C CA . ARG A 1 299 ? -3.545 24.812 18.969 1 55.5 299 ARG A CA 1
ATOM 2316 C C . ARG A 1 299 ? -3.906 25.656 17.75 1 55.5 299 ARG A C 1
ATOM 2318 O O . ARG A 1 299 ? -4.184 26.844 17.875 1 55.5 299 ARG A O 1
ATOM 2325 N N . ILE A 1 300 ? -3.416 25.359 16.531 1 58.06 300 ILE A N 1
ATOM 2326 C CA . ILE A 1 300 ? -3.801 26.031 15.289 1 58.06 300 ILE A CA 1
ATOM 2327 C C . ILE A 1 300 ? -5.043 25.359 14.703 1 58.06 300 ILE A C 1
ATOM 2329 O O . ILE A 1 300 ? -5.117 24.125 14.641 1 58.06 300 ILE A O 1
ATOM 2333 N N . THR A 1 301 ? -6.172 26.094 14.539 1 55.91 301 THR A N 1
ATOM 2334 C CA . THR A 1 301 ? -7.395 25.609 13.906 1 55.91 301 THR A CA 1
ATOM 2335 C C . THR A 1 301 ? -7.574 26.219 12.523 1 55.91 301 THR A C 1
ATOM 2337 O O . THR A 1 301 ? -7.414 27.438 12.352 1 55.91 301 THR A O 1
ATOM 2340 N N . PHE A 1 302 ? -7.473 25.438 11.414 1 57.03 302 PHE A N 1
ATOM 2341 C CA . PHE A 1 302 ? -7.766 26 10.102 1 57.03 302 PHE A CA 1
ATOM 2342 C C . PHE A 1 302 ? -8.672 25.078 9.305 1 57.03 302 PHE A C 1
ATOM 2344 O O . PHE A 1 302 ? -8.867 23.922 9.68 1 57.03 302 PHE A O 1
ATOM 2351 N N . SER A 1 303 ? -9.477 25.75 8.398 1 62.19 303 SER A N 1
ATOM 2352 C CA . SER A 1 303 ? -10.312 24.984 7.477 1 62.19 303 SER A CA 1
ATOM 2353 C C . SER A 1 303 ? -9.773 25.062 6.047 1 62.19 303 SER A C 1
ATOM 2355 O O . SER A 1 303 ? -9.156 26.062 5.664 1 62.19 303 SER A O 1
ATOM 2357 N N . ILE A 1 304 ? -9.555 23.969 5.25 1 57.22 304 ILE A N 1
ATOM 2358 C CA . ILE A 1 304 ? -9.047 23.953 3.885 1 57.22 304 ILE A CA 1
ATOM 2359 C C . ILE A 1 304 ? -10.156 24.344 2.912 1 57.22 304 ILE A C 1
ATOM 2361 O O . ILE A 1 304 ? -9.891 24.891 1.84 1 57.22 304 ILE A O 1
ATOM 2365 N N . ASN A 1 305 ? -11.398 24.375 3.086 1 54.47 305 ASN A N 1
ATOM 2366 C CA . ASN A 1 305 ? -12.344 24.875 2.092 1 54.47 305 ASN A CA 1
ATOM 2367 C C . ASN A 1 305 ? -12.398 26.406 2.08 1 54.47 305 ASN A C 1
ATOM 2369 O O . ASN A 1 305 ? -12.172 27.047 3.107 1 54.47 305 ASN A O 1
ATOM 2373 N N . MET B 1 1 ? 34.656 4.566 5.27 1 19.41 1 MET B N 1
ATOM 2374 C CA . MET B 1 1 ? 34.562 4.688 3.818 1 19.41 1 MET B CA 1
ATOM 2375 C C . MET B 1 1 ? 33.375 3.877 3.283 1 19.41 1 MET B C 1
ATOM 2377 O O . MET B 1 1 ? 33.312 2.666 3.504 1 19.41 1 MET B O 1
ATOM 2381 N N . SER B 1 2 ? 32.156 4.449 3.279 1 23.38 2 SER B N 1
ATOM 2382 C CA . SER B 1 2 ? 30.781 3.992 3.227 1 23.38 2 SER B CA 1
ATOM 2383 C C . SER B 1 2 ? 30.531 3.105 2.012 1 23.38 2 SER B C 1
ATOM 2385 O O . SER B 1 2 ? 30.797 3.508 0.877 1 23.38 2 SER B O 1
ATOM 2387 N N . VAL B 1 3 ? 30.75 1.837 2.18 1 26.91 3 VAL B N 1
ATOM 2388 C CA . VAL B 1 3 ? 30.734 0.799 1.155 1 26.91 3 VAL B CA 1
ATOM 2389 C C . VAL B 1 3 ? 29.531 1.02 0.226 1 26.91 3 VAL B C 1
ATOM 2391 O O . VAL B 1 3 ? 29.453 0.41 -0.843 1 26.91 3 VAL B O 1
ATOM 2394 N N . MET B 1 4 ? 28.391 1.497 0.791 1 31.36 4 MET B N 1
ATOM 2395 C CA . MET B 1 4 ? 27.188 1.698 -0.011 1 31.36 4 MET B CA 1
ATOM 2396 C C . MET B 1 4 ? 27.484 2.562 -1.232 1 31.36 4 MET B C 1
ATOM 2398 O O . MET B 1 4 ? 26.641 2.713 -2.113 1 31.36 4 MET B O 1
ATOM 2402 N N . ASN B 1 5 ? 28.438 3.395 -1.19 1 34.91 5 ASN B N 1
ATOM 2403 C CA . ASN B 1 5 ? 28.828 4.406 -2.16 1 34.91 5 ASN B CA 1
ATOM 2404 C C . ASN B 1 5 ? 29.312 3.775 -3.465 1 34.91 5 ASN B C 1
ATOM 2406 O O . ASN B 1 5 ? 29.625 4.484 -4.422 1 34.91 5 ASN B O 1
ATOM 2410 N N . ILE B 1 6 ? 29.906 2.551 -3.291 1 35.66 6 ILE B N 1
ATOM 2411 C CA . ILE B 1 6 ? 30.5 2.127 -4.559 1 35.66 6 ILE B CA 1
ATOM 2412 C C . ILE B 1 6 ? 29.406 1.598 -5.48 1 35.66 6 ILE B C 1
ATOM 2414 O O . ILE B 1 6 ? 29.438 0.434 -5.887 1 35.66 6 ILE B O 1
ATOM 2418 N N . ILE B 1 7 ? 28.094 1.387 -5.09 1 44.56 7 ILE B N 1
ATOM 2419 C CA . ILE B 1 7 ? 27.188 0.96 -6.156 1 44.56 7 ILE B CA 1
ATOM 2420 C C . ILE B 1 7 ? 27.453 1.791 -7.414 1 44.56 7 ILE B C 1
ATOM 2422 O O . ILE B 1 7 ? 27.328 3.02 -7.383 1 44.56 7 ILE B O 1
ATOM 2426 N N . ASN B 1 8 ? 28.203 1.23 -8.258 1 53.84 8 ASN B N 1
ATOM 2427 C CA . ASN B 1 8 ? 28.672 1.679 -9.562 1 53.84 8 ASN B CA 1
ATOM 2428 C C . ASN B 1 8 ? 27.562 2.344 -10.367 1 53.84 8 ASN B C 1
ATOM 2430 O O . ASN B 1 8 ? 26.641 1.675 -10.82 1 53.84 8 ASN B O 1
ATOM 2434 N N . LYS B 1 9 ? 27.266 3.6 -10.047 1 73.75 9 LYS B N 1
ATOM 2435 C CA . LYS B 1 9 ? 26.469 4.457 -10.922 1 73.75 9 LYS B CA 1
ATOM 2436 C C . LYS B 1 9 ? 26.953 4.371 -12.367 1 73.75 9 LYS B C 1
ATOM 2438 O O . LYS B 1 9 ? 28.156 4.223 -12.617 1 73.75 9 LYS B O 1
ATOM 2443 N N . ILE B 1 10 ? 26.078 4.066 -13.258 1 87.25 10 ILE B N 1
ATOM 2444 C CA . ILE B 1 10 ? 26.422 4.02 -14.672 1 87.25 10 ILE B CA 1
ATOM 2445 C C . ILE B 1 10 ? 26.969 5.367 -15.117 1 87.25 10 ILE B C 1
ATOM 2447 O O . ILE B 1 10 ? 26.688 6.398 -14.508 1 87.25 10 ILE B O 1
ATOM 2451 N N . SER B 1 11 ? 27.875 5.324 -16.031 1 91.88 11 SER B N 1
ATOM 2452 C CA . SER B 1 11 ? 28.422 6.555 -16.594 1 91.88 11 SER B CA 1
ATOM 2453 C C . SER B 1 11 ? 27.359 7.34 -17.359 1 91.88 11 SER B C 1
ATOM 2455 O O . SER B 1 11 ? 26.312 6.797 -17.703 1 91.88 11 SER B O 1
ATOM 2457 N N . GLU B 1 12 ? 27.703 8.57 -17.562 1 93.38 12 GLU B N 1
ATOM 2458 C CA . GLU B 1 12 ? 26.781 9.406 -18.344 1 93.38 12 GLU B CA 1
ATOM 2459 C C . GLU B 1 12 ? 26.656 8.906 -19.781 1 93.38 12 GLU B C 1
ATOM 2461 O O . GLU B 1 12 ? 25.594 9 -20.391 1 93.38 12 GLU B O 1
ATOM 2466 N N . GLY B 1 13 ? 27.797 8.5 -20.281 1 94.06 13 GLY B N 1
ATOM 2467 C CA . GLY B 1 13 ? 27.75 7.91 -21.609 1 94.06 13 GLY B CA 1
ATOM 2468 C C . GLY B 1 13 ? 26.844 6.688 -21.688 1 94.06 13 GLY B C 1
ATOM 2469 O O . GLY B 1 13 ? 26.078 6.531 -22.656 1 94.06 13 GLY B O 1
ATOM 2470 N N . GLU B 1 14 ? 26.953 5.812 -20.734 1 94.5 14 GLU B N 1
ATOM 2471 C CA . GLU B 1 14 ? 26.094 4.633 -20.656 1 94.5 14 GLU B CA 1
ATOM 2472 C C . GLU B 1 14 ? 24.625 5.023 -20.516 1 94.5 14 GLU B C 1
ATOM 2474 O O . GLU B 1 14 ? 23.75 4.426 -21.156 1 94.5 14 GLU B O 1
ATOM 2479 N N . ARG B 1 15 ? 24.406 5.949 -19.672 1 95.94 15 ARG B N 1
ATOM 2480 C CA . ARG B 1 15 ? 23.047 6.449 -19.469 1 95.94 15 ARG B CA 1
ATOM 2481 C C . ARG B 1 15 ? 22.453 6.934 -20.781 1 95.94 15 ARG B C 1
ATOM 2483 O O . ARG B 1 15 ? 21.312 6.57 -21.125 1 95.94 15 ARG B O 1
ATOM 2490 N N . LEU B 1 16 ? 23.188 7.684 -21.531 1 96.12 16 LEU B N 1
ATOM 2491 C CA . LEU B 1 16 ? 22.719 8.219 -22.797 1 96.12 16 LEU B CA 1
ATOM 2492 C C . LEU B 1 16 ? 22.484 7.098 -23.812 1 96.12 16 LEU B C 1
ATOM 2494 O O . LEU B 1 16 ? 21.516 7.133 -24.562 1 96.12 16 LEU B O 1
ATOM 2498 N N . PHE B 1 17 ? 23.422 6.195 -23.781 1 96.94 17 PHE B N 1
ATOM 2499 C CA . PHE B 1 17 ? 23.281 5.047 -24.672 1 96.94 17 PHE B CA 1
ATOM 2500 C C . PHE B 1 17 ? 21.984 4.305 -24.406 1 96.94 17 PHE B C 1
ATOM 2502 O O . PHE B 1 17 ? 21.25 3.957 -25.328 1 96.94 17 PHE B O 1
ATOM 2509 N N . ILE B 1 18 ? 21.625 4.062 -23.109 1 97.88 18 ILE B N 1
ATOM 2510 C CA . ILE B 1 18 ? 20.422 3.346 -22.688 1 97.88 18 ILE B CA 1
ATOM 2511 C C . ILE B 1 18 ? 19.188 4.137 -23.094 1 97.88 18 ILE B C 1
ATOM 2513 O O . ILE B 1 18 ? 18.25 3.584 -23.672 1 97.88 18 ILE B O 1
ATOM 2517 N N . ILE B 1 19 ? 19.203 5.406 -22.844 1 97.81 19 ILE B N 1
ATOM 2518 C CA . ILE B 1 19 ? 18.047 6.266 -23.125 1 97.81 19 ILE B CA 1
ATOM 2519 C C . ILE B 1 19 ? 17.75 6.27 -24.625 1 97.81 19 ILE B C 1
ATOM 2521 O O . ILE B 1 19 ? 16.609 6.086 -25.047 1 97.81 19 ILE B O 1
ATOM 2525 N N . ASN B 1 20 ? 18.828 6.418 -25.391 1 97.56 20 ASN B N 1
ATOM 2526 C CA . ASN B 1 20 ? 18.672 6.453 -26.844 1 97.56 20 ASN B CA 1
ATOM 2527 C C . ASN B 1 20 ? 18.172 5.113 -27.375 1 97.56 20 ASN B C 1
ATOM 2529 O O . ASN B 1 20 ? 17.328 5.07 -28.266 1 97.56 20 ASN B O 1
ATOM 2533 N N . GLY B 1 21 ? 18.75 4.039 -26.922 1 97.75 21 GLY B N 1
ATOM 2534 C CA . GLY B 1 21 ? 18.297 2.715 -27.328 1 97.75 21 GLY B CA 1
ATOM 2535 C C . GLY B 1 21 ? 16.828 2.461 -27.031 1 97.75 21 GLY B C 1
ATOM 2536 O O . GLY B 1 21 ? 16.109 1.965 -27.891 1 97.75 21 GLY B O 1
ATOM 2537 N N . VAL B 1 22 ? 16.359 2.844 -25.859 1 97.62 22 VAL B N 1
ATOM 2538 C CA . VAL B 1 22 ? 14.977 2.656 -25.438 1 97.62 22 VAL B CA 1
ATOM 2539 C C . VAL B 1 22 ? 14.055 3.506 -26.312 1 97.62 22 VAL B C 1
ATOM 2541 O O . VAL B 1 22 ? 12.992 3.045 -26.734 1 97.62 22 VAL B O 1
ATOM 2544 N N . ASP B 1 23 ? 14.5 4.688 -26.609 1 97.12 23 ASP B N 1
ATOM 2545 C CA . ASP B 1 23 ? 13.703 5.566 -27.453 1 97.12 23 ASP B CA 1
ATOM 2546 C C . ASP B 1 23 ? 13.516 4.973 -28.844 1 97.12 23 ASP B C 1
ATOM 2548 O O . ASP B 1 23 ? 12.484 5.184 -29.484 1 97.12 23 ASP B O 1
ATOM 2552 N N . LEU B 1 24 ? 14.5 4.16 -29.266 1 96.81 24 LEU B N 1
ATOM 2553 C CA . LEU B 1 24 ? 14.445 3.502 -30.562 1 96.81 24 LEU B CA 1
ATOM 2554 C C . LEU B 1 24 ? 13.828 2.111 -30.453 1 96.81 24 LEU B C 1
ATOM 2556 O O . LEU B 1 24 ? 13.766 1.372 -31.438 1 96.81 24 LEU B O 1
ATOM 2560 N N . ASN B 1 25 ? 13.484 1.758 -29.25 1 96.88 25 ASN B N 1
ATOM 2561 C CA . ASN B 1 25 ? 12.836 0.487 -28.938 1 96.88 25 ASN B CA 1
ATOM 2562 C C . ASN B 1 25 ? 13.797 -0.687 -29.109 1 96.88 25 ASN B C 1
ATOM 2564 O O . ASN B 1 25 ? 13.375 -1.785 -29.484 1 96.88 25 ASN B O 1
ATOM 2568 N N . ILE B 1 26 ? 15.047 -0.41 -29.047 1 97.38 26 ILE B N 1
ATOM 2569 C CA . ILE B 1 26 ? 16.094 -1.431 -29.047 1 97.38 26 ILE B CA 1
ATOM 2570 C C . ILE B 1 26 ? 16.938 -1.305 -27.766 1 97.38 26 ILE B C 1
ATOM 2572 O O . ILE B 1 26 ? 17.859 -0.488 -27.703 1 97.38 26 ILE B O 1
ATOM 2576 N N . ARG B 1 27 ? 16.641 -2.15 -26.844 1 96.75 27 ARG B N 1
ATOM 2577 C CA . ARG B 1 27 ? 17.328 -2.09 -25.547 1 96.75 27 ARG B CA 1
ATOM 2578 C C . ARG B 1 27 ? 18.719 -2.697 -25.656 1 96.75 27 ARG B C 1
ATOM 2580 O O . ARG B 1 27 ? 19.047 -3.355 -26.641 1 96.75 27 ARG B O 1
ATOM 2587 N N . SER B 1 28 ? 19.547 -2.52 -24.703 1 94.5 28 SER B N 1
ATOM 2588 C CA . SER B 1 28 ? 20.938 -2.932 -24.703 1 94.5 28 SER B CA 1
ATOM 2589 C C . SER B 1 28 ? 21.078 -4.445 -24.844 1 94.5 28 SER B C 1
ATOM 2591 O O . SER B 1 28 ? 22.062 -4.938 -25.391 1 94.5 28 SER B O 1
ATOM 2593 N N . ASP B 1 29 ? 20.062 -5.16 -24.391 1 93.06 29 ASP B N 1
ATOM 2594 C CA . ASP B 1 29 ? 20.141 -6.617 -24.453 1 93.06 29 ASP B CA 1
ATOM 2595 C C . ASP B 1 29 ? 19.312 -7.164 -25.609 1 93.06 29 ASP B C 1
ATOM 2597 O O . ASP B 1 29 ? 19.047 -8.367 -25.672 1 93.06 29 ASP B O 1
ATOM 2601 N N . GLY B 1 30 ? 18.828 -6.328 -26.453 1 94.88 30 GLY B N 1
ATOM 2602 C CA . GLY B 1 30 ? 18.156 -6.75 -27.672 1 94.88 30 GLY B CA 1
ATOM 2603 C C . GLY B 1 30 ? 16.641 -6.801 -27.531 1 94.88 30 GLY B C 1
ATOM 2604 O O . GLY B 1 30 ? 15.922 -6.949 -28.531 1 94.88 30 GLY B O 1
ATOM 2605 N N . ARG B 1 31 ? 16.109 -6.582 -26.344 1 94.25 31 ARG B N 1
ATOM 2606 C CA . ARG B 1 31 ? 14.664 -6.586 -26.109 1 94.25 31 ARG B CA 1
ATOM 2607 C C . ARG B 1 31 ? 14.023 -5.285 -26.594 1 94.25 31 ARG B C 1
ATOM 2609 O O . ARG B 1 31 ? 14.695 -4.254 -26.672 1 94.25 31 ARG B O 1
ATOM 2616 N N . SER B 1 32 ? 12.734 -5.434 -26.938 1 95.44 32 SER B N 1
ATOM 2617 C CA . SER B 1 32 ? 11.93 -4.227 -27.094 1 95.44 32 SER B CA 1
ATOM 2618 C C . SER B 1 32 ? 11.453 -3.699 -25.75 1 95.44 32 SER B C 1
ATOM 2620 O O . SER B 1 32 ? 11.688 -4.328 -24.719 1 95.44 32 SER B O 1
ATOM 2622 N N . CYS B 1 33 ? 10.773 -2.58 -25.766 1 95.12 33 CYS B N 1
ATOM 2623 C CA . CYS B 1 33 ? 10.281 -1.971 -24.531 1 95.12 33 CYS B CA 1
ATOM 2624 C C . CYS B 1 33 ? 9.242 -2.861 -23.859 1 95.12 33 CYS B C 1
ATOM 2626 O O . CYS B 1 33 ? 9.086 -2.818 -22.641 1 95.12 33 CYS B O 1
ATOM 2628 N N . ASP B 1 34 ? 8.633 -3.824 -24.641 1 91.5 34 ASP B N 1
ATOM 2629 C CA . ASP B 1 34 ? 7.52 -4.617 -24.125 1 91.5 34 ASP B CA 1
ATOM 2630 C C . ASP B 1 34 ? 7.949 -6.059 -23.859 1 91.5 34 ASP B C 1
ATOM 2632 O O . ASP B 1 34 ? 7.152 -6.871 -23.391 1 91.5 34 ASP B O 1
ATOM 2636 N N . ASP B 1 35 ? 9.195 -6.352 -24.141 1 90.38 35 ASP B N 1
ATOM 2637 C CA . ASP B 1 35 ? 9.648 -7.73 -24 1 90.38 35 ASP B CA 1
ATOM 2638 C C . ASP B 1 35 ? 10.078 -8.031 -22.562 1 90.38 35 ASP B C 1
ATOM 2640 O O . ASP B 1 35 ? 10.766 -7.223 -21.938 1 90.38 35 ASP B O 1
ATOM 2644 N N . HIS B 1 36 ? 9.617 -9.102 -22.062 1 88.62 36 HIS B N 1
ATOM 2645 C CA . HIS B 1 36 ? 10.031 -9.633 -20.766 1 88.62 36 HIS B CA 1
ATOM 2646 C C . HIS B 1 36 ? 10.969 -10.828 -20.938 1 88.62 36 HIS B C 1
ATOM 2648 O O . HIS B 1 36 ? 10.836 -11.594 -21.906 1 88.62 36 HIS B O 1
ATOM 2654 N N . ARG B 1 37 ? 11.914 -10.992 -20.047 1 89.75 37 ARG B N 1
ATOM 2655 C CA . ARG B 1 37 ? 12.703 -12.219 -20.031 1 89.75 37 ARG B CA 1
ATOM 2656 C C . ARG B 1 37 ? 11.836 -13.414 -19.641 1 89.75 37 ARG B C 1
ATOM 2658 O O . ARG B 1 37 ? 10.773 -13.242 -19.031 1 89.75 37 ARG B O 1
ATOM 2665 N N . MET B 1 38 ? 12.328 -14.477 -19.891 1 89 38 MET B N 1
ATOM 2666 C CA . MET B 1 38 ? 11.602 -15.711 -19.609 1 89 38 MET B CA 1
ATOM 2667 C C . MET B 1 38 ? 11.469 -15.914 -18.094 1 89 38 MET B C 1
ATOM 2669 O O . MET B 1 38 ? 12.445 -15.766 -17.359 1 89 38 MET B O 1
ATOM 2673 N N . VAL B 1 39 ? 10.25 -16.234 -17.703 1 91.81 39 VAL B N 1
ATOM 2674 C CA . VAL B 1 39 ? 10 -16.531 -16.297 1 91.81 39 VAL B CA 1
ATOM 2675 C C . VAL B 1 39 ? 9.805 -18.031 -16.109 1 91.81 39 VAL B C 1
ATOM 2677 O O . VAL B 1 39 ? 8.953 -18.641 -16.766 1 91.81 39 VAL B O 1
ATOM 2680 N N . MET B 1 40 ? 10.602 -18.609 -15.281 1 92.25 40 MET B N 1
ATOM 2681 C CA . MET B 1 40 ? 10.477 -20.016 -14.914 1 92.25 40 MET B CA 1
ATOM 2682 C C . MET B 1 40 ? 9.781 -20.172 -13.57 1 92.25 40 MET B C 1
ATOM 2684 O O . MET B 1 40 ? 10.156 -19.531 -12.586 1 92.25 40 MET B O 1
ATOM 2688 N N . ILE B 1 41 ? 8.812 -20.984 -13.547 1 93.56 41 ILE B N 1
ATOM 2689 C CA . ILE B 1 41 ? 8.023 -21.141 -12.336 1 93.56 41 ILE B CA 1
ATOM 2690 C C . ILE B 1 41 ? 7.883 -22.609 -11.992 1 93.56 41 ILE B C 1
ATOM 2692 O O . ILE B 1 41 ? 7.656 -23.438 -12.875 1 93.56 41 ILE B O 1
ATOM 2696 N N . GLU B 1 42 ? 8.078 -22.922 -10.758 1 92.75 42 GLU B N 1
ATOM 2697 C CA . GLU B 1 42 ? 7.84 -24.25 -10.203 1 92.75 42 GLU B CA 1
ATOM 2698 C C . GLU B 1 42 ? 6.879 -24.188 -9.023 1 92.75 42 GLU B C 1
ATOM 2700 O O . GLU B 1 42 ? 7.059 -23.375 -8.109 1 92.75 42 GLU B O 1
ATOM 2705 N N . GLN B 1 43 ? 5.875 -24.922 -9.031 1 93.06 43 GLN B N 1
ATOM 2706 C CA . GLN B 1 43 ? 4.906 -24.969 -7.941 1 93.06 43 GLN B CA 1
ATOM 2707 C C . GLN B 1 43 ? 5.152 -26.172 -7.031 1 93.06 43 GLN B C 1
ATOM 2709 O O . GLN B 1 43 ? 5.715 -27.172 -7.465 1 93.06 43 GLN B O 1
ATOM 2714 N N . ASN B 1 44 ? 4.734 -26.094 -5.766 1 92.06 44 ASN B N 1
ATOM 2715 C CA . ASN B 1 44 ? 4.824 -27.156 -4.773 1 92.06 44 ASN B CA 1
ATOM 2716 C C . ASN B 1 44 ? 6.273 -27.578 -4.539 1 92.06 44 ASN B C 1
ATOM 2718 O O . ASN B 1 44 ? 6.594 -28.766 -4.617 1 92.06 44 ASN B O 1
ATOM 2722 N N . VAL B 1 45 ? 7.121 -26.656 -4.23 1 93.88 45 VAL B N 1
ATOM 2723 C CA . VAL B 1 45 ? 8.555 -26.906 -4.152 1 93.88 45 VAL B CA 1
ATOM 2724 C C . VAL B 1 45 ? 8.953 -27.172 -2.703 1 93.88 45 VAL B C 1
ATOM 2726 O O . VAL B 1 45 ? 10.055 -27.672 -2.438 1 93.88 45 VAL B O 1
ATOM 2729 N N . ILE B 1 46 ? 8.117 -26.766 -1.781 1 94.62 46 ILE B N 1
ATOM 2730 C CA . ILE B 1 46 ? 8.375 -27.016 -0.365 1 94.62 46 ILE B CA 1
ATOM 2731 C C . ILE B 1 46 ? 7.289 -27.922 0.205 1 94.62 46 ILE B C 1
ATOM 2733 O O . ILE B 1 46 ? 6.145 -27.5 0.38 1 94.62 46 ILE B O 1
ATOM 2737 N N . GLU B 1 47 ? 7.586 -29.031 0.679 1 91.12 47 GLU B N 1
ATOM 2738 C CA . GLU B 1 47 ? 6.645 -30.062 1.099 1 91.12 47 GLU B CA 1
ATOM 2739 C C . GLU B 1 47 ? 5.949 -29.688 2.4 1 91.12 47 GLU B C 1
ATOM 2741 O O . GLU B 1 47 ? 4.793 -30.047 2.627 1 91.12 47 GLU B O 1
ATOM 2746 N N . THR B 1 48 ? 6.66 -28.984 3.23 1 93.19 48 THR B N 1
ATOM 2747 C CA . THR B 1 48 ? 6.148 -28.688 4.562 1 93.19 48 THR B CA 1
ATOM 2748 C C . THR B 1 48 ? 5.172 -27.516 4.52 1 93.19 48 THR B C 1
ATOM 2750 O O . THR B 1 48 ? 4.543 -27.188 5.527 1 93.19 48 THR B O 1
ATOM 2753 N N . CYS B 1 49 ? 4.988 -26.922 3.43 1 95.31 49 CYS B N 1
ATOM 2754 C CA . CYS B 1 49 ? 4.09 -25.781 3.291 1 95.31 49 CYS B CA 1
ATOM 2755 C C . CYS B 1 49 ? 2.744 -26.219 2.721 1 95.31 49 CYS B C 1
ATOM 2757 O O . CYS B 1 49 ? 2.654 -27.234 2.041 1 95.31 49 CYS B O 1
ATOM 2759 N N . SER B 1 50 ? 1.657 -25.422 3 1 95.25 50 SER B N 1
ATOM 2760 C CA . SER B 1 50 ? 0.342 -25.641 2.408 1 95.25 50 SER B CA 1
ATOM 2761 C C . SER B 1 50 ? 0.338 -25.297 0.925 1 95.25 50 SER B C 1
ATOM 2763 O O . SER B 1 50 ? -0.498 -25.781 0.166 1 95.25 50 SER B O 1
ATOM 2765 N N . GLY B 1 51 ? 1.154 -24.453 0.505 1 96.12 51 GLY B N 1
ATOM 2766 C CA . GLY B 1 51 ? 1.45 -24.047 -0.86 1 96.12 51 GLY B CA 1
ATOM 2767 C C . GLY B 1 51 ? 2.818 -23.406 -1.011 1 96.12 51 GLY B C 1
ATOM 2768 O O . GLY B 1 51 ? 3.332 -22.797 -0.071 1 96.12 51 GLY B O 1
ATOM 2769 N N . SER B 1 52 ? 3.422 -23.625 -2.158 1 96.94 52 SER B N 1
ATOM 2770 C CA . SER B 1 52 ? 4.738 -23.031 -2.379 1 96.94 52 SER B CA 1
ATOM 2771 C C . SER B 1 52 ? 5.035 -22.891 -3.867 1 96.94 52 SER B C 1
ATOM 2773 O O . SER B 1 52 ? 4.402 -23.531 -4.699 1 96.94 52 SER B O 1
ATOM 2775 N N . ALA B 1 53 ? 5.945 -22 -4.145 1 96.94 53 ALA B N 1
ATOM 2776 C CA . ALA B 1 53 ? 6.375 -21.781 -5.523 1 96.94 53 ALA B CA 1
ATOM 2777 C C . ALA B 1 53 ? 7.777 -21.188 -5.574 1 96.94 53 ALA B C 1
ATOM 2779 O O . ALA B 1 53 ? 8.188 -20.469 -4.66 1 96.94 53 ALA B O 1
ATOM 2780 N N . HIS B 1 54 ? 8.492 -21.578 -6.602 1 96.62 54 HIS B N 1
ATOM 2781 C CA . HIS B 1 54 ? 9.789 -21.016 -6.961 1 96.62 54 HIS B CA 1
ATOM 2782 C C . HIS B 1 54 ? 9.75 -20.359 -8.336 1 96.62 54 HIS B C 1
ATOM 2784 O O . HIS B 1 54 ? 9.375 -20.984 -9.32 1 96.62 54 HIS B O 1
ATOM 2790 N N . ALA B 1 55 ? 10.039 -19.078 -8.391 1 95.88 55 ALA B N 1
ATOM 2791 C CA . ALA B 1 55 ? 10.016 -18.344 -9.656 1 95.88 55 ALA B CA 1
ATOM 2792 C C . ALA B 1 55 ? 11.352 -17.656 -9.914 1 95.88 55 ALA B C 1
ATOM 2794 O O . ALA B 1 55 ? 11.969 -17.125 -8.992 1 95.88 55 ALA B O 1
ATOM 2795 N N . ARG B 1 56 ? 11.727 -17.703 -11.18 1 94.19 56 ARG B N 1
ATOM 2796 C CA . ARG B 1 56 ? 13.008 -17.125 -11.578 1 94.19 56 ARG B CA 1
ATOM 2797 C C . ARG B 1 56 ? 12.906 -16.438 -12.93 1 94.19 56 ARG B C 1
ATOM 2799 O O . ARG B 1 56 ? 12.227 -16.922 -13.836 1 94.19 56 ARG B O 1
ATOM 2806 N N . SER B 1 57 ? 13.578 -15.32 -13.062 1 92.38 57 SER B N 1
ATOM 2807 C CA . SER B 1 57 ? 13.742 -14.594 -14.312 1 92.38 57 SER B CA 1
ATOM 2808 C C . SER B 1 57 ? 15.016 -13.758 -14.312 1 92.38 57 SER B C 1
ATOM 2810 O O . SER B 1 57 ? 15.227 -12.945 -13.406 1 92.38 57 SER B O 1
ATOM 2812 N N . GLY B 1 58 ? 15.828 -13.953 -15.359 1 88.94 58 GLY B N 1
ATOM 2813 C CA . GLY B 1 58 ? 17.125 -13.281 -15.32 1 88.94 58 GLY B CA 1
ATOM 2814 C C . GLY B 1 58 ? 17.891 -13.547 -14.047 1 88.94 58 GLY B C 1
ATOM 2815 O O . GLY B 1 58 ? 18.109 -14.703 -13.672 1 88.94 58 GLY B O 1
ATOM 2816 N N . ASN B 1 59 ? 18.312 -12.453 -13.352 1 89.5 59 ASN B N 1
ATOM 2817 C CA . ASN B 1 59 ? 19.047 -12.578 -12.094 1 89.5 59 ASN B CA 1
ATOM 2818 C C . ASN B 1 59 ? 18.156 -12.266 -10.898 1 89.5 59 ASN B C 1
ATOM 2820 O O . ASN B 1 59 ? 18.578 -11.578 -9.961 1 89.5 59 ASN B O 1
ATOM 2824 N N . THR B 1 60 ? 16.938 -12.648 -11.016 1 92.5 60 THR B N 1
ATOM 2825 C CA . THR B 1 60 ? 15.984 -12.57 -9.906 1 92.5 60 THR B CA 1
ATOM 2826 C C . THR B 1 60 ? 15.438 -13.953 -9.562 1 92.5 60 THR B C 1
ATOM 2828 O O . THR B 1 60 ? 14.984 -14.68 -10.445 1 92.5 60 THR B O 1
ATOM 2831 N N . ASP B 1 61 ? 15.586 -14.32 -8.344 1 94.69 61 ASP B N 1
ATOM 2832 C CA . ASP B 1 61 ? 15.211 -15.641 -7.844 1 94.69 61 ASP B CA 1
ATOM 2833 C C . ASP B 1 61 ? 14.461 -15.539 -6.52 1 94.69 61 ASP B C 1
ATOM 2835 O O . ASP B 1 61 ? 14.992 -15.023 -5.535 1 94.69 61 ASP B O 1
ATOM 2839 N N . VAL B 1 62 ? 13.203 -16.047 -6.562 1 96.75 62 VAL B N 1
ATOM 2840 C CA . VAL B 1 62 ? 12.352 -15.867 -5.391 1 96.75 62 VAL B CA 1
ATOM 2841 C C . VAL B 1 62 ? 11.688 -17.188 -5.023 1 96.75 62 VAL B C 1
ATOM 2843 O O . VAL B 1 62 ? 11.203 -17.922 -5.898 1 96.75 62 VAL B O 1
ATOM 2846 N N . LEU B 1 63 ? 11.734 -17.484 -3.715 1 97.75 63 LEU B N 1
ATOM 2847 C CA . LEU B 1 63 ? 11.016 -18.625 -3.152 1 97.75 63 LEU B CA 1
ATOM 2848 C C . LEU B 1 63 ? 9.898 -18.172 -2.232 1 97.75 63 LEU B C 1
ATOM 2850 O O . LEU B 1 63 ? 10.102 -17.297 -1.378 1 97.75 63 LEU B O 1
ATOM 2854 N N . VAL B 1 64 ? 8.688 -18.703 -2.418 1 98.25 64 VAL B N 1
ATOM 2855 C CA . VAL B 1 64 ? 7.551 -18.344 -1.577 1 98.25 64 VAL B CA 1
ATOM 2856 C C . VAL B 1 64 ? 6.984 -19.609 -0.922 1 98.25 64 VAL B C 1
ATOM 2858 O O . VAL B 1 64 ? 6.777 -20.625 -1.589 1 98.25 64 VAL B O 1
ATOM 2861 N N . GLY B 1 65 ? 6.766 -19.578 0.379 1 98.38 65 GLY B N 1
ATOM 2862 C CA . GLY B 1 65 ? 6.055 -20.609 1.135 1 98.38 65 GLY B CA 1
ATOM 2863 C C . GLY B 1 65 ? 4.848 -20.062 1.88 1 98.38 65 GLY B C 1
ATOM 2864 O O . GLY B 1 65 ? 4.914 -18.984 2.479 1 98.38 65 GLY B O 1
ATOM 2865 N N . ILE B 1 66 ? 3.738 -20.781 1.813 1 98.5 66 ILE B N 1
ATOM 2866 C CA . ILE B 1 66 ? 2.512 -20.375 2.486 1 98.5 66 ILE B CA 1
ATOM 2867 C C . ILE B 1 66 ? 2.1 -21.438 3.504 1 98.5 66 ILE B C 1
ATOM 2869 O O . ILE B 1 66 ? 2.074 -22.625 3.191 1 98.5 66 ILE B O 1
ATOM 2873 N N . LYS B 1 67 ? 1.802 -21.016 4.691 1 97.5 67 LYS B N 1
ATOM 2874 C CA . LYS B 1 67 ? 1.321 -21.891 5.746 1 97.5 67 LYS B CA 1
ATOM 2875 C C . LYS B 1 67 ? 0.011 -21.375 6.34 1 97.5 67 LYS B C 1
ATOM 2877 O O . LYS B 1 67 ? -0.163 -20.172 6.523 1 97.5 67 LYS B O 1
ATOM 2882 N N . LEU B 1 68 ? -0.856 -22.266 6.645 1 95.88 68 LEU B N 1
ATOM 2883 C CA . LEU B 1 68 ? -2.066 -21.969 7.402 1 95.88 68 LEU B CA 1
ATOM 2884 C C . LEU B 1 68 ? -1.845 -22.219 8.891 1 95.88 68 LEU B C 1
ATOM 2886 O O . LEU B 1 68 ? -1.458 -23.312 9.297 1 95.88 68 LEU B O 1
ATOM 2890 N N . GLU B 1 69 ? -2.021 -21.188 9.609 1 95 69 GLU B N 1
ATOM 2891 C CA . GLU B 1 69 ? -1.883 -21.312 11.055 1 95 69 GLU B CA 1
ATOM 2892 C C . GLU B 1 69 ? -3.191 -21 11.773 1 95 69 GLU B C 1
ATOM 2894 O O . GLU B 1 69 ? -3.869 -20.031 11.422 1 95 69 GLU B O 1
ATOM 2899 N N . LEU B 1 70 ? -3.508 -21.828 12.773 1 92.69 70 LEU B N 1
ATOM 2900 C CA . LEU B 1 70 ? -4.703 -21.594 13.578 1 92.69 70 LEU B CA 1
ATOM 2901 C C . LEU B 1 70 ? -4.457 -20.516 14.625 1 92.69 70 LEU B C 1
ATOM 2903 O O . LEU B 1 70 ? -3.422 -20.516 15.297 1 92.69 70 LEU B O 1
ATOM 2907 N N . GLU B 1 71 ? -5.387 -19.578 14.648 1 90.38 71 GLU B N 1
ATOM 2908 C CA . GLU B 1 71 ? -5.324 -18.547 15.688 1 90.38 71 GLU B CA 1
ATOM 2909 C C . GLU B 1 71 ? -6.656 -18.422 16.422 1 90.38 71 GLU B C 1
ATOM 2911 O O . GLU B 1 71 ? -7.723 -18.562 15.82 1 90.38 71 G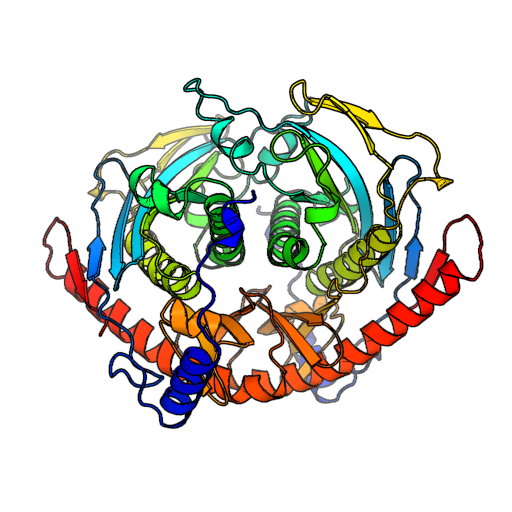LU B O 1
ATOM 2916 N N . GLU B 1 72 ? -6.59 -18.203 17.719 1 87.5 72 GLU B N 1
ATOM 2917 C CA . GLU B 1 72 ? -7.781 -18.016 18.531 1 87.5 72 GLU B CA 1
ATOM 2918 C C . GLU B 1 72 ? -7.953 -16.547 18.906 1 87.5 72 GLU B C 1
ATOM 2920 O O . GLU B 1 72 ? -6.969 -15.828 19.125 1 87.5 72 GLU B O 1
ATOM 2925 N N . ILE B 1 73 ? -9.227 -16.125 18.906 1 79.12 73 ILE B N 1
ATOM 2926 C CA . ILE B 1 73 ? -9.539 -14.758 19.328 1 79.12 73 ILE B CA 1
ATOM 2927 C C . ILE B 1 73 ? -9.5 -14.672 20.859 1 79.12 73 ILE B C 1
ATOM 2929 O O . ILE B 1 73 ? -10.18 -15.438 21.547 1 79.12 73 ILE B O 1
ATOM 2933 N N . VAL B 1 74 ? -8.492 -14.008 21.391 1 66.06 74 VAL B N 1
ATOM 2934 C CA . VAL B 1 74 ? -8.406 -13.859 22.844 1 66.06 74 VAL B CA 1
ATOM 2935 C C . VAL B 1 74 ? -9.133 -12.586 23.266 1 66.06 74 VAL B C 1
ATOM 2937 O O . VAL B 1 74 ? -8.922 -11.516 22.703 1 66.06 74 VAL B O 1
ATOM 2940 N N . ASN B 1 75 ? -10.414 -12.648 23.703 1 54.28 75 ASN B N 1
ATOM 2941 C CA . ASN B 1 75 ? -11.086 -11.508 24.297 1 54.28 75 ASN B CA 1
ATOM 2942 C C . ASN B 1 75 ? -10.312 -10.961 25.5 1 54.28 75 ASN B C 1
ATOM 2944 O O . ASN B 1 75 ? -10.227 -11.609 26.531 1 54.28 75 ASN B O 1
ATOM 2948 N N . SER B 1 76 ? -9.109 -10.711 25.469 1 44 76 SER B N 1
ATOM 2949 C CA . SER B 1 76 ? -8.523 -10.289 26.75 1 44 76 SER B CA 1
ATOM 2950 C C . SER B 1 76 ? -9.32 -9.148 27.375 1 44 76 SER B C 1
ATOM 2952 O O . SER B 1 76 ? -9.367 -8.047 26.812 1 44 76 SER B O 1
ATOM 2954 N N . ASN B 1 77 ? -10.445 -9.242 28.016 1 39.81 77 ASN B N 1
ATOM 2955 C CA . ASN B 1 77 ? -10.766 -8.273 29.062 1 39.81 77 ASN B CA 1
ATOM 2956 C C . ASN B 1 77 ? -9.5 -7.711 29.703 1 39.81 77 ASN B C 1
ATOM 2958 O O . ASN B 1 77 ? -9.57 -6.852 30.578 1 39.81 77 ASN B O 1
ATOM 2962 N N . ASP B 1 78 ? -8.492 -8.555 30.078 1 37.41 78 ASP B N 1
ATOM 2963 C CA . ASP B 1 78 ? -7.375 -8.078 30.891 1 37.41 78 ASP B CA 1
ATOM 2964 C C . ASP B 1 78 ? -6.465 -7.156 30.078 1 37.41 78 ASP B C 1
ATOM 2966 O O . ASP B 1 78 ? -6.375 -7.281 28.859 1 37.41 78 ASP B O 1
ATOM 2970 N N . GLY B 1 79 ? -5.957 -5.988 30.578 1 35.78 79 GLY B N 1
ATOM 2971 C CA . GLY B 1 79 ? -5.16 -4.777 30.438 1 35.78 79 GLY B CA 1
ATOM 2972 C C . GLY B 1 79 ? -3.977 -4.941 29.5 1 35.78 79 GLY B C 1
ATOM 2973 O O . GLY B 1 79 ? -3.09 -4.086 29.453 1 35.78 79 GLY B O 1
ATOM 2974 N N . ASP B 1 80 ? -3.555 -6.234 29.344 1 37.44 80 ASP B N 1
ATOM 2975 C CA . ASP B 1 80 ? -2.195 -6.148 28.812 1 37.44 80 ASP B CA 1
ATOM 2976 C C . ASP B 1 80 ? -2.201 -5.734 27.344 1 37.44 80 ASP B C 1
ATOM 2978 O O . ASP B 1 80 ? -2.943 -6.297 26.531 1 37.44 80 ASP B O 1
ATOM 2982 N N . ASP B 1 81 ? -1.578 -4.629 26.953 1 38.12 81 ASP B N 1
ATOM 2983 C CA . ASP B 1 81 ? -1.41 -3.678 25.859 1 38.12 81 ASP B CA 1
ATOM 2984 C C . ASP B 1 81 ? -1.118 -4.398 24.547 1 38.12 81 ASP B C 1
ATOM 2986 O O . ASP B 1 81 ? -1.565 -3.969 23.484 1 38.12 81 ASP B O 1
ATOM 2990 N N . ASP B 1 82 ? -0.192 -5.371 24.672 1 38.97 82 ASP B N 1
ATOM 2991 C CA . ASP B 1 82 ? 0.408 -5.922 23.469 1 38.97 82 ASP B CA 1
ATOM 2992 C C . ASP B 1 82 ? -0.61 -6.738 22.672 1 38.97 82 ASP B C 1
ATOM 2994 O O . ASP B 1 82 ? -0.537 -6.801 21.438 1 38.97 82 ASP B O 1
ATOM 2998 N N . ASP B 1 83 ? -1.473 -7.605 23.359 1 36.88 83 ASP B N 1
ATOM 2999 C CA . ASP B 1 83 ? -2.365 -8.617 22.797 1 36.88 83 ASP B CA 1
ATOM 3000 C C . ASP B 1 83 ? -3.674 -7.988 22.312 1 36.88 83 ASP B C 1
ATOM 3002 O O . ASP B 1 83 ? -4.562 -8.695 21.828 1 36.88 83 ASP B O 1
ATOM 3006 N N . LYS B 1 84 ? -4.027 -6.801 22.766 1 38.62 84 LYS B N 1
ATOM 3007 C CA . LYS B 1 84 ? -5.234 -6.094 22.344 1 38.62 84 LYS B CA 1
ATOM 3008 C C . LYS B 1 84 ? -5.254 -5.887 20.844 1 38.62 84 LYS B C 1
ATOM 3010 O O . LYS B 1 84 ? -6.305 -5.609 20.266 1 38.62 84 LYS B O 1
ATOM 3015 N N . HIS B 1 85 ? -4.039 -5.852 20.375 1 40.91 85 HIS B N 1
ATOM 3016 C CA . HIS B 1 85 ? -3.959 -5.637 18.938 1 40.91 85 HIS B CA 1
ATOM 3017 C C . HIS B 1 85 ? -4.535 -6.824 18.172 1 40.91 85 HIS B C 1
ATOM 3019 O O . HIS B 1 85 ? -5.086 -6.656 17.078 1 40.91 85 HIS B O 1
ATOM 3025 N N . GLN B 1 86 ? -4.316 -8.148 18.797 1 41.22 86 GLN B N 1
ATOM 3026 C CA . GLN B 1 86 ? -4.637 -9.383 18.078 1 41.22 86 GLN B CA 1
ATOM 3027 C C . GLN B 1 86 ? -6.133 -9.68 18.156 1 41.22 86 GLN B C 1
ATOM 3029 O O . GLN B 1 86 ? -6.707 -10.219 17.203 1 41.22 86 GLN B O 1
ATOM 3034 N N . ALA B 1 87 ? -6.691 -9.555 19.328 1 37.88 87 ALA B N 1
ATOM 3035 C CA . ALA B 1 87 ? -7.973 -10.156 19.703 1 37.88 87 ALA B CA 1
ATOM 3036 C C . ALA B 1 87 ? -9.109 -9.578 18.875 1 37.88 87 ALA B C 1
ATOM 3038 O O . ALA B 1 87 ? -10.078 -10.281 18.562 1 37.88 87 ALA B O 1
ATOM 3039 N N . GLN B 1 88 ? -9.109 -8.352 18.656 1 40.69 88 GLN B N 1
ATOM 3040 C CA . GLN B 1 88 ? -10.312 -7.727 18.125 1 40.69 88 GLN B CA 1
ATOM 3041 C C . GLN B 1 88 ? -10.453 -7.973 16.625 1 40.69 88 GLN B C 1
ATOM 3043 O O . GLN B 1 88 ? -11.438 -7.566 16 1 40.69 88 GLN B O 1
ATOM 3048 N N . ASN B 1 89 ? -9.359 -8.555 15.984 1 45.59 89 ASN B N 1
ATOM 3049 C CA . ASN B 1 89 ? -9.234 -8.852 14.562 1 45.59 89 ASN B CA 1
ATOM 3050 C C . ASN B 1 89 ? -10.125 -10.023 14.156 1 45.59 89 ASN B C 1
ATOM 3052 O O . ASN B 1 89 ? -9.938 -10.609 13.086 1 45.59 89 ASN B O 1
ATOM 3056 N N . GLY B 1 90 ? -10.961 -10.531 14.914 1 51.72 90 GLY B N 1
ATOM 3057 C CA . GLY B 1 90 ? -11.297 -11.922 15.203 1 51.72 90 GLY B CA 1
ATOM 3058 C C . GLY B 1 90 ? -12.375 -12.477 14.289 1 51.72 90 GLY B C 1
ATOM 3059 O O . GLY B 1 90 ? -12.844 -13.602 14.492 1 51.72 90 GLY B O 1
ATOM 3060 N N . THR B 1 91 ? -12.961 -11.594 13.25 1 64.19 91 THR B N 1
ATOM 3061 C CA . THR B 1 91 ? -14.102 -12.398 12.828 1 64.19 91 THR B CA 1
ATOM 3062 C C . THR B 1 91 ? -13.797 -13.141 11.531 1 64.19 91 THR B C 1
ATOM 3064 O O . THR B 1 91 ? -14.586 -13.977 11.086 1 64.19 91 THR B O 1
ATOM 3067 N N . LYS B 1 92 ? -12.727 -12.695 10.812 1 81.62 92 LYS B N 1
ATOM 3068 C CA . LYS B 1 92 ? -12.438 -13.461 9.602 1 81.62 92 LYS B CA 1
ATOM 3069 C C . LYS B 1 92 ? -10.969 -13.875 9.555 1 81.62 92 LYS B C 1
ATOM 3071 O O . LYS B 1 92 ? -10.188 -13.531 10.453 1 81.62 92 LYS B O 1
ATOM 3076 N N . GLY B 1 93 ? -10.672 -14.672 8.656 1 89.12 93 GLY B N 1
ATOM 3077 C CA . GLY B 1 93 ? -9.297 -15.07 8.438 1 89.12 93 GLY B CA 1
ATOM 3078 C C . GLY B 1 93 ? -8.367 -13.906 8.141 1 89.12 93 GLY B C 1
ATOM 3079 O O . GLY B 1 93 ? -8.828 -12.781 7.941 1 89.12 93 GLY B O 1
ATOM 3080 N N . ARG B 1 94 ? -7.055 -14.102 8.203 1 90.31 94 ARG B N 1
ATOM 3081 C CA . ARG B 1 94 ? -6.066 -13.055 7.984 1 90.31 94 ARG B CA 1
ATOM 3082 C C . ARG B 1 94 ? -4.969 -13.523 7.035 1 90.31 94 ARG B C 1
ATOM 3084 O O . ARG B 1 94 ? -4.762 -14.727 6.867 1 90.31 94 ARG B O 1
ATOM 3091 N N . VAL B 1 95 ? -4.359 -12.523 6.41 1 93.19 95 VAL B N 1
ATOM 3092 C CA . VAL B 1 95 ? -3.188 -12.758 5.57 1 93.19 95 VAL B CA 1
ATOM 3093 C C . VAL B 1 95 ? -1.989 -12 6.129 1 93.19 95 VAL B C 1
ATOM 3095 O O . VAL B 1 95 ? -2.098 -10.812 6.461 1 93.19 95 VAL B O 1
ATOM 3098 N N . GLN B 1 96 ? -0.908 -12.648 6.328 1 92.44 96 GLN B N 1
ATOM 3099 C CA . GLN B 1 96 ? 0.339 -12.023 6.758 1 92.44 96 GLN B CA 1
ATOM 3100 C C . GLN B 1 96 ? 1.461 -12.289 5.758 1 92.44 96 GLN B C 1
ATOM 3102 O O . GLN B 1 96 ? 1.71 -13.438 5.387 1 92.44 96 GLN B O 1
ATOM 3107 N N . VAL B 1 97 ? 2.158 -11.211 5.367 1 94.56 97 VAL B N 1
ATOM 3108 C CA . VAL B 1 97 ? 3.229 -11.32 4.383 1 94.56 97 VAL B CA 1
ATOM 3109 C C . VAL B 1 97 ? 4.566 -10.992 5.035 1 94.56 97 VAL B C 1
ATOM 3111 O O . VAL B 1 97 ? 4.711 -9.961 5.699 1 94.56 97 VAL B O 1
ATOM 3114 N N . PHE B 1 98 ? 5.473 -11.883 4.82 1 93.5 98 PHE B N 1
ATOM 3115 C CA . PHE B 1 98 ? 6.832 -11.688 5.312 1 93.5 98 PHE B CA 1
ATOM 3116 C C . PHE B 1 98 ? 7.848 -11.898 4.199 1 93.5 98 PHE B C 1
ATOM 3118 O O . PHE B 1 98 ? 7.664 -12.758 3.336 1 93.5 98 PHE B O 1
ATOM 3125 N N . ALA B 1 99 ? 8.93 -11.094 4.242 1 94.06 99 ALA B N 1
ATOM 3126 C CA . ALA B 1 99 ? 10 -11.242 3.266 1 94.06 99 ALA B CA 1
ATOM 3127 C C . ALA B 1 99 ? 11.367 -11.25 3.947 1 94.06 99 ALA B C 1
ATOM 3129 O O . ALA B 1 99 ? 11.578 -10.547 4.938 1 94.06 99 ALA B O 1
ATOM 3130 N N . ASP B 1 100 ? 12.211 -12.109 3.375 1 90 100 ASP B N 1
ATOM 3131 C CA . ASP B 1 100 ? 13.586 -12.203 3.859 1 90 100 ASP B CA 1
ATOM 3132 C C . ASP B 1 100 ? 14.562 -12.391 2.701 1 90 100 ASP B C 1
ATOM 3134 O O . ASP B 1 100 ? 14.18 -12.852 1.625 1 90 100 ASP B O 1
ATOM 3138 N N . ILE B 1 101 ? 15.867 -11.938 2.936 1 87.31 101 ILE B N 1
ATOM 3139 C CA . ILE B 1 101 ? 16.906 -12.133 1.937 1 87.31 101 ILE B CA 1
ATOM 3140 C C . ILE B 1 101 ? 17.812 -13.289 2.35 1 87.31 101 ILE B C 1
ATOM 3142 O O . ILE B 1 101 ? 18.266 -13.359 3.496 1 87.31 101 ILE B O 1
ATOM 3146 N N . SER B 1 102 ? 17.984 -14.195 1.442 1 79.88 102 SER B N 1
ATOM 3147 C CA . SER B 1 102 ? 18.828 -15.352 1.737 1 79.88 102 SER B CA 1
ATOM 3148 C C . SER B 1 102 ? 20.297 -14.953 1.87 1 79.88 102 SER B C 1
ATOM 3150 O O . SER B 1 102 ? 20.734 -13.977 1.253 1 79.88 102 SER B O 1
ATOM 3152 N N . ALA B 1 103 ? 21 -15.539 2.871 1 58.5 103 ALA B N 1
ATOM 3153 C CA . ALA B 1 103 ? 22.422 -15.344 3.152 1 58.5 103 ALA B CA 1
ATOM 3154 C C . ALA B 1 103 ? 23.234 -15.391 1.869 1 58.5 103 ALA B C 1
ATOM 3156 O O . ALA B 1 103 ? 24.234 -14.68 1.738 1 58.5 103 ALA B O 1
ATOM 3157 N N . ILE B 1 104 ? 22.922 -16.203 0.989 1 50.34 104 ILE B N 1
ATOM 3158 C CA . ILE B 1 104 ? 23.688 -16.391 -0.236 1 50.34 104 ILE B CA 1
ATOM 3159 C C . ILE B 1 104 ? 23.547 -15.156 -1.129 1 50.34 104 ILE B C 1
ATOM 3161 O O . ILE B 1 104 ? 24.484 -14.773 -1.824 1 50.34 104 ILE B O 1
ATOM 3165 N N . ALA B 1 105 ? 22.344 -14.609 -1.308 1 52.19 105 ALA B N 1
ATOM 3166 C CA . ALA B 1 105 ? 22.094 -13.406 -2.098 1 52.19 105 ALA B CA 1
ATOM 3167 C C . ALA B 1 105 ? 22.828 -12.203 -1.524 1 52.19 105 ALA B C 1
ATOM 3169 O O . ALA B 1 105 ? 23.062 -11.219 -2.23 1 52.19 105 ALA B O 1
ATOM 3170 N N . SER B 1 106 ? 23.469 -12.414 -0.334 1 50.47 106 SER B N 1
ATOM 3171 C CA . SER B 1 106 ? 23.844 -11.484 0.723 1 50.47 106 SER B CA 1
ATOM 3172 C C . SER B 1 106 ? 25.078 -10.68 0.333 1 50.47 106 SER B C 1
ATOM 3174 O O . SER B 1 106 ? 25.25 -9.547 0.771 1 50.47 106 SER B O 1
ATOM 3176 N N . PRO B 1 107 ? 25.859 -11.344 -0.437 1 45.19 107 PRO B N 1
ATOM 3177 C CA . PRO B 1 107 ? 27.031 -10.453 -0.474 1 45.19 107 PRO B CA 1
ATOM 3178 C C . PRO B 1 107 ? 26.688 -9.07 -1.032 1 45.19 107 PRO B C 1
ATOM 3180 O O . PRO B 1 107 ? 27.203 -8.062 -0.543 1 45.19 107 PRO B O 1
ATOM 3183 N N . ALA B 1 108 ? 25.984 -9.164 -2.168 1 47.34 108 ALA B N 1
ATOM 3184 C CA . ALA B 1 108 ? 25.656 -7.895 -2.803 1 47.34 108 ALA B CA 1
ATOM 3185 C C . ALA B 1 108 ? 24.594 -7.145 -2.006 1 47.34 108 ALA B C 1
ATOM 3187 O O . ALA B 1 108 ? 24.406 -5.938 -2.178 1 47.34 108 ALA B O 1
ATOM 3188 N N . PHE B 1 109 ? 23.938 -7.93 -1.291 1 48.41 109 PHE B N 1
ATOM 3189 C CA . PHE B 1 109 ? 22.812 -7.367 -0.534 1 48.41 109 PHE B CA 1
ATOM 3190 C C . PHE B 1 109 ? 23.141 -7.324 0.955 1 48.41 109 PHE B C 1
ATOM 3192 O O . PHE B 1 109 ? 22.25 -7.176 1.787 1 48.41 109 PHE B O 1
ATOM 3199 N N . GLU B 1 110 ? 24.375 -7.789 1.204 1 46.53 110 GLU B N 1
ATOM 3200 C CA . GLU B 1 110 ? 24.781 -7.715 2.605 1 46.53 110 GLU B CA 1
ATOM 3201 C C . GLU B 1 110 ? 24.516 -6.332 3.188 1 46.53 110 GLU B C 1
ATOM 3203 O O . GLU B 1 110 ? 24.75 -5.316 2.521 1 46.53 110 GLU B O 1
ATOM 3208 N N . GLY B 1 111 ? 23.688 -6.301 4.293 1 45.22 111 GLY B N 1
ATOM 3209 C CA . GLY B 1 111 ? 23.484 -5.105 5.098 1 45.22 111 GLY B CA 1
ATOM 3210 C C . GLY B 1 111 ? 22.172 -4.398 4.809 1 45.22 111 GLY B C 1
ATOM 3211 O O . GLY B 1 111 ? 21.141 -5.039 4.672 1 45.22 111 GLY B O 1
ATOM 3212 N N . ARG B 1 112 ? 22.297 -3.1 4.566 1 47.03 112 ARG B N 1
ATOM 3213 C CA . ARG B 1 112 ? 21.328 -1.999 4.602 1 47.03 112 ARG B CA 1
ATOM 3214 C C . ARG B 1 112 ? 20.328 -2.107 3.457 1 47.03 112 ARG B C 1
ATOM 3216 O O . ARG B 1 112 ? 19.125 -1.919 3.656 1 47.03 112 ARG B O 1
ATOM 3223 N N . LYS B 1 113 ? 20.781 -2.516 2.291 1 54.88 113 LYS B N 1
ATOM 3224 C CA . LYS B 1 113 ? 20.031 -2.543 1.04 1 54.88 113 LYS B CA 1
ATOM 3225 C C . LYS B 1 113 ? 19.016 -3.682 1.033 1 54.88 113 LYS B C 1
ATOM 3227 O O . LYS B 1 113 ? 17.891 -3.518 0.556 1 54.88 113 LYS B O 1
ATOM 3232 N N . GLY B 1 114 ? 19.344 -4.66 1.832 1 61.28 114 GLY B N 1
ATOM 3233 C CA . GLY B 1 114 ? 18.453 -5.82 1.871 1 61.28 114 GLY B CA 1
ATOM 3234 C C . GLY B 1 114 ? 17.188 -5.578 2.658 1 61.28 114 GLY B C 1
ATOM 3235 O O . GLY B 1 114 ? 16.094 -5.949 2.215 1 61.28 114 GLY B O 1
ATOM 3236 N N . GLU B 1 115 ? 17.188 -4.848 3.756 1 64.94 115 GLU B N 1
ATOM 3237 C CA . GLU B 1 115 ? 16.031 -4.625 4.621 1 64.94 115 GLU B CA 1
ATOM 3238 C C . GLU B 1 115 ? 15.047 -3.666 3.973 1 64.94 115 GLU B C 1
ATOM 3240 O O . GLU B 1 115 ? 13.828 -3.861 4.074 1 64.94 115 GLU B O 1
ATOM 3245 N N . ASP B 1 116 ? 15.547 -2.68 3.342 1 75.06 116 ASP B N 1
ATOM 3246 C CA . ASP B 1 116 ? 14.672 -1.743 2.641 1 75.06 116 ASP B CA 1
ATOM 3247 C C . ASP B 1 116 ? 13.836 -2.461 1.583 1 75.06 116 ASP B C 1
ATOM 3249 O O . ASP B 1 116 ? 12.625 -2.242 1.487 1 75.06 116 ASP B O 1
ATOM 3253 N N . ILE B 1 117 ? 14.469 -3.328 1.027 1 84.25 117 ILE B N 1
ATOM 3254 C CA . ILE B 1 117 ? 13.82 -4.059 -0.054 1 84.25 117 ILE B CA 1
ATOM 3255 C C . ILE B 1 117 ? 12.734 -4.969 0.518 1 84.25 117 ILE B C 1
ATOM 3257 O O . ILE B 1 117 ? 11.609 -5.004 0.006 1 84.25 117 ILE B O 1
ATOM 3261 N N . THR B 1 118 ? 13.031 -5.609 1.638 1 88.62 118 THR B N 1
ATOM 3262 C CA . THR B 1 118 ? 12.07 -6.551 2.209 1 88.62 118 THR B CA 1
ATOM 3263 C C . THR B 1 118 ? 10.859 -5.812 2.764 1 88.62 118 THR B C 1
ATOM 3265 O O . THR B 1 118 ? 9.719 -6.254 2.586 1 88.62 118 THR B O 1
ATOM 3268 N N . CYS B 1 119 ? 11.062 -4.695 3.359 1 83.88 119 CYS B N 1
ATOM 3269 C CA . CYS B 1 119 ? 9.961 -3.891 3.873 1 83.88 119 CYS B CA 1
ATOM 3270 C C . CYS B 1 119 ? 9.055 -3.422 2.742 1 83.88 119 CYS B C 1
ATOM 3272 O O . CYS B 1 119 ? 7.828 -3.443 2.875 1 83.88 119 CYS B O 1
ATOM 3274 N N . GLN B 1 120 ? 9.664 -2.992 1.705 1 86.38 120 GLN B N 1
ATOM 3275 C CA . GLN B 1 120 ? 8.898 -2.52 0.561 1 86.38 120 GLN B CA 1
ATOM 3276 C C . GLN B 1 120 ? 8.047 -3.643 -0.028 1 86.38 120 GLN B C 1
ATOM 3278 O O . GLN B 1 120 ? 6.871 -3.438 -0.341 1 86.38 120 GLN B O 1
ATOM 3283 N N . ILE B 1 121 ? 8.617 -4.789 -0.106 1 92.81 121 ILE B N 1
ATOM 3284 C CA . ILE B 1 121 ? 7.918 -5.949 -0.648 1 92.81 121 ILE B CA 1
ATOM 3285 C C . ILE B 1 121 ? 6.754 -6.324 0.266 1 92.81 121 ILE B C 1
ATOM 3287 O O . ILE B 1 121 ? 5.629 -6.512 -0.199 1 92.81 121 ILE B O 1
ATOM 3291 N N . GLU B 1 122 ? 7.023 -6.371 1.529 1 91.44 122 GLU B N 1
ATOM 3292 C CA . GLU B 1 122 ? 5.984 -6.719 2.494 1 91.44 122 GLU B CA 1
ATOM 3293 C C . GLU B 1 122 ? 4.832 -5.715 2.449 1 91.44 122 GLU B C 1
ATOM 3295 O O . GLU B 1 122 ? 3.666 -6.105 2.4 1 91.44 122 GLU B O 1
ATOM 3300 N N . ALA B 1 123 ? 5.211 -4.496 2.457 1 87.69 123 ALA B N 1
ATOM 3301 C CA . ALA B 1 123 ? 4.195 -3.445 2.471 1 87.69 123 ALA B CA 1
ATOM 3302 C C . ALA B 1 123 ? 3.35 -3.484 1.2 1 87.69 123 ALA B C 1
ATOM 3304 O O . ALA B 1 123 ? 2.123 -3.371 1.261 1 87.69 123 ALA B O 1
ATOM 3305 N N . LEU B 1 124 ? 3.973 -3.68 0.126 1 92.19 124 LEU B N 1
ATOM 3306 C CA . LEU B 1 124 ? 3.283 -3.656 -1.159 1 92.19 124 LEU B CA 1
ATOM 3307 C C . LEU B 1 124 ? 2.238 -4.766 -1.235 1 92.19 124 LEU B C 1
ATOM 3309 O O . LEU B 1 124 ? 1.069 -4.504 -1.523 1 92.19 124 LEU B O 1
ATOM 3313 N N . PHE B 1 125 ? 2.588 -5.902 -0.931 1 94.75 125 PHE B N 1
ATOM 3314 C CA . PHE B 1 125 ? 1.688 -7.031 -1.131 1 94.75 125 PHE B CA 1
ATOM 3315 C C . PHE B 1 125 ? 0.663 -7.113 -0.006 1 94.75 125 PHE B C 1
ATOM 3317 O O . PHE B 1 125 ? -0.459 -7.578 -0.214 1 94.75 125 PHE B O 1
ATOM 3324 N N . SER B 1 126 ? 0.993 -6.637 1.166 1 90.25 126 SER B N 1
ATOM 3325 C CA . SER B 1 126 ? 0.026 -6.59 2.258 1 90.25 126 SER B CA 1
ATOM 3326 C C . SER B 1 126 ? -1.104 -5.613 1.956 1 90.25 126 SER B C 1
ATOM 3328 O O . SER B 1 126 ? -2.189 -5.711 2.531 1 90.25 126 SER B O 1
ATOM 3330 N N . GLU B 1 127 ? -0.762 -4.754 1.088 1 86.75 127 GLU B N 1
ATOM 3331 C CA . GLU B 1 127 ? -1.69 -3.664 0.812 1 86.75 127 GLU B CA 1
ATOM 3332 C C . GLU B 1 127 ? -2.945 -4.172 0.105 1 86.75 127 GLU B C 1
ATOM 3334 O O . GLU B 1 127 ? -4.043 -3.654 0.329 1 86.75 127 GLU B O 1
ATOM 3339 N N . PHE B 1 128 ? -2.844 -5.219 -0.687 1 89 128 PHE B N 1
ATOM 3340 C CA . PHE B 1 128 ? -4.02 -5.523 -1.493 1 89 128 PHE B CA 1
ATOM 3341 C C . PHE B 1 128 ? -4.383 -7 -1.388 1 89 128 PHE B C 1
ATOM 3343 O O . PHE B 1 128 ? -5.52 -7.387 -1.66 1 89 128 PHE B O 1
ATOM 3350 N N . LEU B 1 129 ? -3.523 -7.863 -0.999 1 92.44 129 LEU B N 1
ATOM 3351 C CA . LEU B 1 129 ? -3.76 -9.305 -1.063 1 92.44 129 LEU B CA 1
ATOM 3352 C C . LEU B 1 129 ? -4.988 -9.688 -0.249 1 92.44 129 LEU B C 1
ATOM 3354 O O . LEU B 1 129 ? -5.84 -10.438 -0.724 1 92.44 129 LEU B O 1
ATOM 3358 N N . PRO B 1 130 ? -5.152 -9.188 0.958 1 88.75 130 PRO B N 1
ATOM 3359 C CA . PRO B 1 130 ? -6.309 -9.586 1.765 1 88.75 130 PRO B CA 1
ATOM 3360 C C . PRO B 1 130 ? -7.637 -9.289 1.076 1 88.75 130 PRO B C 1
ATOM 3362 O O . PRO B 1 130 ? -8.641 -9.945 1.352 1 88.75 130 PRO B O 1
ATOM 3365 N N . ASP B 1 131 ? -7.645 -8.352 0.168 1 86.56 131 ASP B N 1
ATOM 3366 C CA . ASP B 1 131 ? -8.875 -7.941 -0.501 1 86.56 131 ASP B CA 1
ATOM 3367 C C . ASP B 1 131 ? -9.273 -8.945 -1.582 1 86.56 131 ASP B C 1
ATOM 3369 O O . ASP B 1 131 ? -10.406 -8.914 -2.078 1 86.56 131 ASP B O 1
ATOM 3373 N N . PHE B 1 132 ? -8.383 -9.859 -1.878 1 91.69 132 PHE B N 1
ATOM 3374 C CA . PHE B 1 132 ? -8.664 -10.703 -3.031 1 91.69 132 PHE B CA 1
ATOM 3375 C C . PHE B 1 132 ? -8.664 -12.18 -2.635 1 91.69 132 PHE B C 1
ATOM 3377 O O . PHE B 1 132 ? -8.719 -13.055 -3.496 1 91.69 132 PHE B O 1
ATOM 3384 N N . ILE B 1 133 ? -8.531 -12.383 -1.406 1 92.88 133 ILE B N 1
ATOM 3385 C CA . ILE B 1 133 ? -8.68 -13.719 -0.828 1 92.88 133 ILE B CA 1
ATOM 3386 C C . ILE B 1 133 ? -9.969 -13.781 -0.007 1 92.88 133 ILE B C 1
ATOM 3388 O O . ILE B 1 133 ? -10.289 -12.844 0.729 1 92.88 133 ILE B O 1
ATOM 3392 N N . ASP B 1 134 ? -10.719 -14.812 -0.209 1 92.44 134 ASP B N 1
ATOM 3393 C CA . ASP B 1 134 ? -11.938 -14.977 0.583 1 92.44 134 ASP B CA 1
ATOM 3394 C C . ASP B 1 134 ? -11.609 -15.32 2.031 1 92.44 134 ASP B C 1
ATOM 3396 O O . ASP B 1 134 ? -11.539 -16.5 2.391 1 92.44 134 ASP B O 1
ATOM 3400 N N . LEU B 1 135 ? -11.602 -14.391 2.82 1 90.88 135 LEU B N 1
ATOM 3401 C CA . LEU B 1 135 ? -11.156 -14.555 4.199 1 90.88 135 LEU B CA 1
ATOM 3402 C C . LEU B 1 135 ? -12.227 -15.242 5.039 1 90.88 135 LEU B C 1
ATOM 3404 O O . LEU B 1 135 ? -11.945 -15.742 6.129 1 90.88 135 LEU B O 1
ATOM 3408 N N . GLU B 1 136 ? -13.469 -15.25 4.547 1 90.81 136 GLU B N 1
ATOM 3409 C CA . GLU B 1 136 ? -14.555 -15.938 5.242 1 90.81 136 GLU B CA 1
ATOM 3410 C C . GLU B 1 136 ? -14.32 -17.453 5.273 1 90.81 136 GLU B C 1
ATOM 3412 O O . GLU B 1 136 ? -14.719 -18.125 6.227 1 90.81 136 GLU B O 1
ATOM 3417 N N . LYS B 1 137 ? -13.648 -17.938 4.277 1 92.69 137 LYS B N 1
ATOM 3418 C CA . LYS B 1 137 ? -13.383 -19.359 4.164 1 92.69 137 LYS B CA 1
ATOM 3419 C C . LYS B 1 137 ? -12.289 -19.797 5.133 1 92.69 137 LYS B C 1
ATOM 3421 O O . LYS B 1 137 ? -12.07 -21 5.34 1 92.69 137 LYS B O 1
ATOM 3426 N N . LEU B 1 138 ? -11.695 -18.844 5.781 1 94 138 LEU B N 1
ATOM 3427 C CA . LEU B 1 138 ? -10.609 -19.141 6.711 1 94 138 LEU B CA 1
ATOM 3428 C C . LEU B 1 138 ? -11.117 -19.156 8.148 1 94 138 LEU B C 1
ATOM 3430 O O . LEU B 1 138 ? -10.344 -19.391 9.078 1 94 138 LEU B O 1
ATOM 3434 N N . ILE B 1 139 ? -12.406 -18.906 8.312 1 91.31 139 ILE B N 1
ATOM 3435 C CA . ILE B 1 139 ? -13.008 -18.969 9.641 1 91.31 139 ILE B CA 1
ATOM 3436 C C . ILE B 1 139 ? -13.156 -20.422 10.07 1 91.31 139 ILE B C 1
ATOM 3438 O O . ILE B 1 139 ? -13.641 -21.25 9.297 1 91.31 139 ILE B O 1
ATOM 3442 N N . ILE B 1 140 ? -12.758 -20.703 11.219 1 92.06 140 ILE B N 1
ATOM 3443 C CA . ILE B 1 140 ? -12.898 -22.047 11.773 1 92.06 140 ILE B CA 1
ATOM 3444 C C . ILE B 1 140 ? -14.133 -22.125 12.664 1 92.06 140 ILE B C 1
ATOM 3446 O O . ILE B 1 140 ? -15.125 -22.766 12.32 1 92.06 140 ILE B O 1
ATOM 3450 N N . VAL B 1 141 ? -14.062 -21.5 13.859 1 89.12 141 VAL B N 1
ATOM 3451 C CA . VAL B 1 141 ? -15.219 -21.281 14.727 1 89.12 141 VAL B CA 1
ATOM 3452 C C . VAL B 1 141 ? -15.547 -19.797 14.781 1 89.12 141 VAL B C 1
ATOM 3454 O O . VAL B 1 141 ? -14.719 -18.984 15.211 1 89.12 141 VAL B O 1
ATOM 3457 N N . PRO B 1 142 ? -16.75 -19.5 14.32 1 84.88 142 PRO B N 1
ATOM 3458 C CA . PRO B 1 142 ? -17.125 -18.078 14.266 1 84.88 142 PRO B CA 1
ATOM 3459 C C . PRO B 1 142 ? -16.844 -17.359 15.586 1 84.88 142 PRO B C 1
ATOM 3461 O O . PRO B 1 142 ? -17.25 -17.844 16.656 1 84.88 142 PRO B O 1
ATOM 3464 N N . ASN B 1 143 ? -16.125 -16.297 15.508 1 82.5 143 ASN B N 1
ATOM 3465 C CA . ASN B 1 143 ? -15.805 -15.383 16.594 1 82.5 143 ASN B CA 1
ATOM 3466 C C . ASN B 1 143 ? -14.914 -16.047 17.641 1 82.5 143 ASN B C 1
ATOM 3468 O O . ASN B 1 143 ? -14.836 -15.594 18.781 1 82.5 143 ASN B O 1
ATOM 3472 N N . ARG B 1 144 ? -14.375 -17.141 17.281 1 86.19 144 ARG B N 1
ATOM 3473 C CA . ARG B 1 144 ? -13.547 -17.844 18.25 1 86.19 144 ARG B CA 1
ATOM 3474 C C . ARG B 1 144 ? -12.18 -18.172 17.656 1 86.19 144 ARG B C 1
ATOM 3476 O O . ARG B 1 144 ? -11.148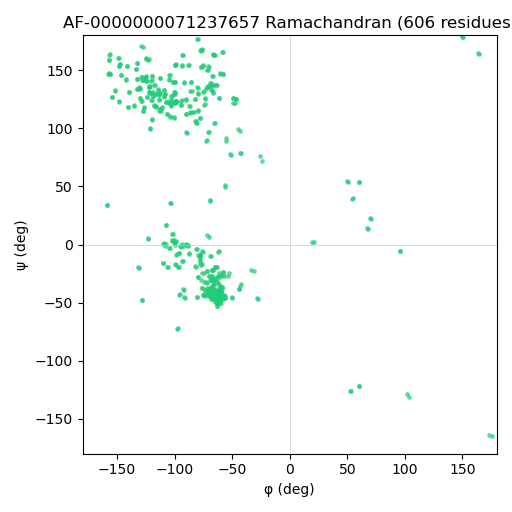 -17.922 18.297 1 86.19 144 ARG B O 1
ATOM 3483 N N . SER B 1 145 ? -12.18 -18.719 16.453 1 91.38 145 SER B N 1
ATOM 3484 C CA . SER B 1 145 ? -10.914 -19.141 15.867 1 91.38 145 SER B CA 1
ATOM 3485 C C . SER B 1 145 ? -10.93 -19 14.352 1 91.38 145 SER B C 1
ATOM 3487 O O . SER B 1 145 ? -11.992 -19.031 13.734 1 91.38 145 SER B O 1
ATOM 3489 N N . TYR B 1 146 ? -9.828 -18.828 13.719 1 92.69 146 TYR B N 1
ATOM 3490 C CA . TYR B 1 146 ? -9.672 -18.688 12.273 1 92.69 146 TYR B CA 1
ATOM 3491 C C . TYR B 1 146 ? -8.258 -19.062 11.836 1 92.69 146 TYR B C 1
ATOM 3493 O O . TYR B 1 146 ? -7.363 -19.203 12.672 1 92.69 146 TYR B O 1
ATOM 3501 N N . PHE B 1 147 ? -8.086 -19.312 10.516 1 94.31 147 PHE B N 1
ATOM 3502 C CA . PHE B 1 147 ? -6.762 -19.531 9.938 1 94.31 147 PHE B CA 1
ATOM 3503 C C . PHE B 1 147 ? -6.105 -18.203 9.57 1 94.31 147 PHE B C 1
ATOM 3505 O O . PHE B 1 147 ? -6.777 -17.266 9.117 1 94.31 147 PHE B O 1
ATOM 3512 N N . VAL B 1 148 ? -4.82 -18.094 9.82 1 94.25 148 VAL B N 1
ATOM 3513 C CA . VAL B 1 148 ? -3.98 -17.047 9.266 1 94.25 148 VAL B CA 1
ATOM 3514 C C . VAL B 1 148 ? -3.131 -17.609 8.125 1 94.25 148 VAL B C 1
ATOM 3516 O O . VAL B 1 148 ? -2.455 -18.625 8.289 1 94.25 148 VAL B O 1
ATOM 3519 N N . LEU B 1 149 ? -3.211 -17.016 6.973 1 96.88 149 LEU B N 1
ATOM 3520 C CA . LEU B 1 149 ? -2.334 -17.359 5.855 1 96.88 149 LEU B CA 1
ATOM 3521 C C . LEU B 1 149 ? -0.991 -16.641 5.988 1 96.88 149 LEU B C 1
ATOM 3523 O O . LEU B 1 149 ? -0.887 -15.445 5.711 1 96.88 149 LEU B O 1
ATOM 3527 N N . HIS B 1 150 ? 0.01 -17.375 6.332 1 97.38 150 HIS B N 1
ATOM 3528 C CA . HIS B 1 150 ? 1.362 -16.828 6.391 1 97.38 150 HIS B CA 1
ATOM 3529 C C . HIS B 1 150 ? 2.076 -16.984 5.051 1 97.38 150 HIS B C 1
ATOM 3531 O O . HIS B 1 150 ? 2.41 -18.094 4.645 1 97.38 150 HIS B O 1
ATOM 3537 N N . ILE B 1 151 ? 2.324 -15.898 4.418 1 98.25 151 ILE B N 1
ATOM 3538 C CA . ILE B 1 151 ? 3.064 -15.883 3.162 1 98.25 151 ILE B CA 1
ATOM 3539 C C . ILE B 1 151 ? 4.512 -15.469 3.422 1 98.25 151 ILE B C 1
ATOM 3541 O O . ILE B 1 151 ? 4.785 -14.305 3.725 1 98.25 151 ILE B O 1
ATOM 3545 N N . ASP B 1 152 ? 5.383 -16.391 3.297 1 97.44 152 ASP B N 1
ATOM 3546 C CA . ASP B 1 152 ? 6.805 -16.141 3.516 1 97.44 152 ASP B CA 1
ATOM 3547 C C . ASP B 1 152 ? 7.559 -16.078 2.191 1 97.44 152 ASP B C 1
ATOM 3549 O O . ASP B 1 152 ? 7.586 -17.047 1.432 1 97.44 152 ASP B O 1
ATOM 3553 N N . ILE B 1 153 ? 8.195 -14.945 1.971 1 97.69 153 ILE B N 1
ATOM 3554 C CA . ILE B 1 153 ? 8.938 -14.688 0.741 1 97.69 153 ILE B CA 1
ATOM 3555 C C . ILE B 1 153 ? 10.438 -14.727 1.025 1 97.69 153 ILE B C 1
ATOM 3557 O O . ILE B 1 153 ? 10.93 -13.984 1.881 1 97.69 153 ILE B O 1
ATOM 3561 N N . VAL B 1 154 ? 11.148 -15.57 0.338 1 96.31 154 VAL B N 1
ATOM 3562 C CA . VAL B 1 154 ? 12.602 -15.633 0.451 1 96.31 154 VAL B CA 1
ATOM 3563 C C . VAL B 1 154 ? 13.242 -15.188 -0.86 1 96.31 154 VAL B C 1
ATOM 3565 O O . VAL B 1 154 ? 13.102 -15.852 -1.889 1 96.31 154 VAL B O 1
ATOM 3568 N N . ILE B 1 155 ? 13.93 -14.117 -0.785 1 94.62 155 ILE B N 1
ATOM 3569 C CA . ILE B 1 155 ? 14.633 -13.578 -1.945 1 94.62 155 ILE B CA 1
ATOM 3570 C C . ILE B 1 155 ? 16.016 -14.219 -2.055 1 94.62 155 ILE B C 1
ATOM 3572 O O . ILE B 1 155 ? 16.875 -14.008 -1.199 1 94.62 155 ILE B O 1
ATOM 3576 N N . LEU B 1 156 ? 16.219 -14.961 -3.053 1 92.94 156 LEU B N 1
ATOM 3577 C CA . LEU B 1 156 ? 17.469 -15.695 -3.246 1 92.94 156 LEU B CA 1
ATOM 3578 C C . LEU B 1 156 ? 18.453 -14.883 -4.082 1 92.94 156 LEU B C 1
ATOM 3580 O O . LEU B 1 156 ? 19.672 -14.969 -3.871 1 92.94 156 LEU B O 1
ATOM 3584 N N . GLU B 1 157 ? 17.984 -14.18 -5.082 1 89.75 157 GLU B N 1
ATOM 3585 C CA . GLU B 1 157 ? 18.75 -13.266 -5.938 1 89.75 157 GLU B CA 1
ATOM 3586 C C . GLU B 1 157 ? 17.891 -12.086 -6.383 1 89.75 157 GLU B C 1
ATOM 3588 O O . GLU B 1 157 ? 16.672 -12.234 -6.559 1 89.75 157 GLU B O 1
ATOM 3593 N N . CYS B 1 158 ? 18.5 -10.945 -6.523 1 87.69 158 CYS B N 1
ATOM 3594 C CA . CYS B 1 158 ? 17.75 -9.758 -6.934 1 87.69 158 CYS B CA 1
ATOM 3595 C C . CYS B 1 158 ? 18.562 -8.914 -7.906 1 87.69 158 CYS B C 1
ATOM 3597 O O . CYS B 1 158 ? 19.625 -8.406 -7.551 1 87.69 158 CYS B O 1
ATOM 3599 N N . SER B 1 159 ? 18.047 -8.781 -9.047 1 82.19 159 SER B N 1
ATOM 3600 C CA . SER B 1 159 ? 18.719 -7.945 -10.047 1 82.19 159 SER B CA 1
ATOM 3601 C C . SER B 1 159 ? 18.203 -6.508 -9.984 1 82.19 159 SER B C 1
ATOM 3603 O O . SER B 1 159 ? 18.984 -5.566 -10.109 1 82.19 159 SER B O 1
ATOM 3605 N N . SER B 1 160 ? 16.969 -6.312 -9.906 1 87.69 160 SER B N 1
ATOM 3606 C CA . SER B 1 160 ? 16.312 -5.012 -9.789 1 87.69 160 SER B CA 1
ATOM 3607 C C . SER B 1 160 ? 15.039 -5.102 -8.953 1 87.69 160 SER B C 1
ATOM 3609 O O . SER B 1 160 ? 14.453 -6.176 -8.82 1 87.69 160 SER B O 1
ATOM 3611 N N . LEU B 1 161 ? 14.641 -3.986 -8.367 1 89 161 LEU B N 1
ATOM 3612 C CA . LEU B 1 161 ? 13.445 -3.963 -7.531 1 89 161 LEU B CA 1
ATOM 3613 C C . LEU B 1 161 ? 12.195 -4.238 -8.367 1 89 161 LEU B C 1
ATOM 3615 O O . LEU B 1 161 ? 11.289 -4.941 -7.918 1 89 161 LEU B O 1
ATOM 3619 N N . SER B 1 162 ? 12.18 -3.672 -9.523 1 92.5 162 SER B N 1
ATOM 3620 C CA . SER B 1 162 ? 11.031 -3.859 -10.406 1 92.5 162 SER B CA 1
ATOM 3621 C C . SER B 1 162 ? 10.852 -5.324 -10.781 1 92.5 162 SER B C 1
ATOM 3623 O O . SER B 1 162 ? 9.75 -5.867 -10.703 1 92.5 162 SER B O 1
ATOM 3625 N N . SER B 1 163 ? 11.969 -5.957 -11.18 1 92 163 SER B N 1
ATOM 3626 C CA . SER B 1 163 ? 11.914 -7.375 -11.523 1 92 163 SER B CA 1
ATOM 3627 C C . SER B 1 163 ? 11.516 -8.219 -10.312 1 92 163 SER B C 1
ATOM 3629 O O . SER B 1 163 ? 10.742 -9.172 -10.445 1 92 163 SER B O 1
ATOM 3631 N N . LEU B 1 164 ? 12.047 -7.836 -9.203 1 93.88 164 LEU B N 1
ATOM 3632 C CA . LEU B 1 164 ? 11.742 -8.57 -7.977 1 93.88 164 LEU B CA 1
ATOM 3633 C C . LEU B 1 164 ? 10.258 -8.508 -7.664 1 93.88 164 LEU B C 1
ATOM 3635 O O . LEU B 1 164 ? 9.648 -9.531 -7.34 1 93.88 164 LEU B O 1
ATOM 3639 N N . ILE B 1 165 ? 9.664 -7.387 -7.805 1 96.06 165 ILE B N 1
ATOM 3640 C CA . ILE B 1 165 ? 8.242 -7.199 -7.516 1 96.06 165 ILE B CA 1
ATOM 3641 C C . ILE B 1 165 ? 7.406 -8.07 -8.453 1 96.06 165 ILE B C 1
ATOM 3643 O O . ILE B 1 165 ? 6.516 -8.797 -8.008 1 96.06 165 ILE B O 1
ATOM 3647 N N . ASP B 1 166 ? 7.719 -8.039 -9.711 1 95.56 166 ASP B N 1
ATOM 3648 C CA . ASP B 1 166 ? 6.953 -8.773 -10.711 1 95.56 166 ASP B CA 1
ATOM 3649 C C . ASP B 1 166 ? 7.047 -10.281 -10.477 1 95.56 166 ASP B C 1
ATOM 3651 O O . ASP B 1 166 ? 6.035 -10.984 -10.477 1 95.56 166 ASP B O 1
ATOM 3655 N N . ILE B 1 167 ? 8.227 -10.734 -10.273 1 95.81 167 ILE B N 1
ATOM 3656 C CA . ILE B 1 167 ? 8.469 -12.164 -10.109 1 95.81 167 ILE B CA 1
ATOM 3657 C C . ILE B 1 167 ? 7.852 -12.648 -8.797 1 95.81 167 ILE B C 1
ATOM 3659 O O . ILE B 1 167 ? 7.297 -13.742 -8.727 1 95.81 167 ILE B O 1
ATOM 3663 N N . THR B 1 168 ? 7.992 -11.812 -7.758 1 97.56 168 THR B N 1
ATOM 3664 C CA . THR B 1 168 ? 7.383 -12.148 -6.477 1 97.56 168 THR B CA 1
ATOM 3665 C C . THR B 1 168 ? 5.867 -12.289 -6.617 1 97.56 168 THR B C 1
ATOM 3667 O O . THR B 1 168 ? 5.27 -13.203 -6.051 1 97.56 168 THR B O 1
ATOM 3670 N N . SER B 1 169 ? 5.254 -11.461 -7.344 1 97.69 169 SER B N 1
ATOM 3671 C CA . SER B 1 169 ? 3.816 -11.516 -7.586 1 97.69 169 SER B CA 1
ATOM 3672 C C . SER B 1 169 ? 3.412 -12.836 -8.227 1 97.69 169 SER B C 1
ATOM 3674 O O . SER B 1 169 ? 2.447 -13.477 -7.797 1 97.69 169 SER B O 1
ATOM 3676 N N . ILE B 1 170 ? 4.152 -13.211 -9.195 1 96.06 170 ILE B N 1
ATOM 3677 C CA . ILE B 1 170 ? 3.887 -14.461 -9.898 1 96.06 170 ILE B CA 1
ATOM 3678 C C . ILE B 1 170 ? 4.062 -15.633 -8.938 1 96.06 170 ILE B C 1
ATOM 3680 O O . ILE B 1 170 ? 3.227 -16.547 -8.898 1 96.06 170 ILE B O 1
ATOM 3684 N N . ALA B 1 171 ? 5.125 -15.578 -8.164 1 97.5 171 ALA B N 1
ATOM 3685 C CA . ALA B 1 171 ? 5.402 -16.641 -7.211 1 97.5 171 ALA B CA 1
ATOM 3686 C C . ALA B 1 171 ? 4.289 -16.75 -6.172 1 97.5 171 ALA B C 1
ATOM 3688 O O . ALA B 1 171 ? 3.844 -17.859 -5.84 1 97.5 171 ALA B O 1
ATOM 3689 N N . ILE B 1 172 ? 3.846 -15.633 -5.656 1 98.38 172 ILE B N 1
ATOM 3690 C CA . ILE B 1 172 ? 2.797 -15.609 -4.641 1 98.38 172 ILE B CA 1
ATOM 3691 C C . ILE B 1 172 ? 1.515 -16.219 -5.215 1 98.38 172 ILE B C 1
ATOM 3693 O O . ILE B 1 172 ? 0.899 -17.078 -4.594 1 98.38 172 ILE B O 1
ATOM 3697 N N . LYS B 1 173 ? 1.104 -15.742 -6.391 1 97.25 173 LYS B N 1
ATOM 3698 C CA . LYS B 1 173 ? -0.133 -16.234 -6.988 1 97.25 173 LYS B CA 1
ATOM 3699 C C . LYS B 1 173 ? -0.047 -17.734 -7.277 1 97.25 173 LYS B C 1
ATOM 3701 O O . LYS B 1 173 ? -1.013 -18.469 -7.062 1 97.25 173 LYS B O 1
ATOM 3706 N N . THR B 1 174 ? 1.102 -18.172 -7.758 1 96 174 THR B N 1
ATOM 3707 C CA . THR B 1 174 ? 1.316 -19.578 -8.023 1 96 174 THR B CA 1
ATOM 3708 C C . THR B 1 174 ? 1.186 -20.406 -6.742 1 96 174 THR B C 1
ATOM 3710 O O . THR B 1 174 ? 0.492 -21.422 -6.719 1 96 174 THR B O 1
ATOM 3713 N N . ALA B 1 175 ? 1.83 -19.953 -5.703 1 97 175 ALA B N 1
ATOM 3714 C CA . ALA B 1 175 ? 1.785 -20.656 -4.422 1 97 175 ALA B CA 1
ATOM 3715 C C . ALA B 1 175 ? 0.364 -20.703 -3.869 1 97 175 ALA B C 1
ATOM 3717 O O . ALA B 1 175 ? -0.074 -21.719 -3.344 1 97 175 ALA B O 1
ATOM 3718 N N . LEU B 1 176 ? -0.343 -19.609 -3.986 1 97.44 176 LEU B N 1
ATOM 3719 C CA . LEU B 1 176 ? -1.715 -19.531 -3.496 1 97.44 176 LEU B CA 1
ATOM 3720 C C . LEU B 1 176 ? -2.607 -20.531 -4.211 1 97.44 176 LEU B C 1
ATOM 3722 O O . LEU B 1 176 ? -3.521 -21.094 -3.607 1 97.44 176 LEU B O 1
ATOM 3726 N N . ASN B 1 177 ? -2.314 -20.75 -5.465 1 94.56 177 ASN B N 1
ATOM 3727 C CA . ASN B 1 177 ? -3.107 -21.688 -6.262 1 94.56 177 ASN B CA 1
ATOM 3728 C C . ASN B 1 177 ? -2.904 -23.125 -5.805 1 94.56 177 ASN B C 1
ATOM 3730 O O . ASN B 1 177 ? -3.668 -24.016 -6.184 1 94.56 177 ASN B O 1
ATOM 3734 N N . ASP B 1 178 ? -1.963 -23.344 -4.973 1 91.44 178 ASP B N 1
ATOM 3735 C CA . ASP B 1 178 ? -1.668 -24.688 -4.48 1 91.44 178 ASP B CA 1
ATOM 3736 C C . ASP B 1 178 ? -2.178 -24.875 -3.055 1 91.44 178 ASP B C 1
ATOM 3738 O O . ASP B 1 178 ? -2.029 -25.953 -2.473 1 91.44 178 ASP B O 1
ATOM 3742 N N . VAL B 1 179 ? -2.719 -23.875 -2.443 1 95.38 179 VAL B N 1
ATOM 3743 C CA . VAL B 1 179 ? -3.158 -23.953 -1.054 1 95.38 179 VAL B CA 1
ATOM 3744 C C . VAL B 1 179 ? -4.523 -24.625 -0.976 1 95.38 179 VAL B C 1
ATOM 3746 O O . VAL B 1 179 ? -5.426 -24.312 -1.756 1 95.38 179 VAL B O 1
ATOM 3749 N N . ARG B 1 180 ? -4.684 -25.531 -0.027 1 94.06 180 ARG B N 1
ATOM 3750 C CA . ARG B 1 180 ? -5.949 -26.188 0.292 1 94.06 180 ARG B CA 1
ATOM 3751 C C . ARG B 1 180 ? -6.332 -25.953 1.751 1 94.06 180 ARG B C 1
ATOM 3753 O O . ARG B 1 180 ? -5.473 -26 2.635 1 94.06 180 ARG B O 1
ATOM 3760 N N . ILE B 1 181 ? -7.547 -25.672 1.948 1 94.69 181 ILE B N 1
ATOM 3761 C CA . ILE B 1 181 ? -8.07 -25.469 3.295 1 94.69 181 ILE B CA 1
ATOM 3762 C C . ILE B 1 181 ? -8.672 -26.766 3.816 1 94.69 181 ILE B C 1
ATOM 3764 O O . ILE B 1 181 ? -9.609 -27.312 3.225 1 94.69 181 ILE B O 1
ATOM 3768 N N . PRO B 1 182 ? -8.164 -27.203 4.98 1 93 182 PRO B N 1
ATOM 3769 C CA . PRO B 1 182 ? -8.688 -28.469 5.512 1 93 182 PRO B CA 1
ATOM 3770 C C . PRO B 1 182 ? -10.125 -28.359 6.012 1 93 182 PRO B C 1
ATOM 3772 O O . PRO B 1 182 ? -10.547 -27.281 6.449 1 93 182 PRO B O 1
ATOM 3775 N N . LYS B 1 183 ? -10.719 -29.453 5.938 1 91.5 183 LYS B N 1
ATOM 3776 C CA . LYS B 1 183 ? -12.062 -29.5 6.492 1 91.5 183 LYS B CA 1
ATOM 3777 C C . LYS B 1 183 ? -12.039 -29.453 8.016 1 91.5 183 LYS B C 1
ATOM 3779 O O . LYS B 1 183 ? -11.195 -30.094 8.648 1 91.5 183 LYS B O 1
ATOM 3784 N N . ILE B 1 184 ? -12.906 -28.625 8.539 1 90.69 184 ILE B N 1
ATOM 3785 C CA . ILE B 1 184 ? -13.008 -28.469 9.992 1 90.69 184 ILE B CA 1
ATOM 3786 C C . ILE B 1 184 ? -14.312 -29.094 10.484 1 90.69 184 ILE B C 1
ATOM 3788 O O . ILE B 1 184 ? -15.375 -28.875 9.906 1 90.69 184 ILE B O 1
ATOM 3792 N N . ASN B 1 185 ? -14.18 -29.953 11.445 1 90.56 185 ASN B N 1
ATOM 3793 C CA . ASN B 1 185 ? -15.352 -30.5 12.125 1 90.56 185 ASN B CA 1
ATOM 3794 C C . ASN B 1 185 ? -15.547 -29.859 13.5 1 90.56 185 ASN B C 1
ATOM 3796 O O . ASN B 1 185 ? -14.766 -30.109 14.422 1 90.56 185 ASN B O 1
ATOM 3800 N N . ILE B 1 186 ? -16.562 -29.094 13.578 1 89.5 186 ILE B N 1
ATOM 3801 C CA . ILE B 1 186 ? -16.812 -28.391 14.836 1 89.5 186 ILE B CA 1
ATOM 3802 C C . ILE B 1 186 ? -17.531 -29.328 15.812 1 89.5 186 ILE B C 1
ATOM 3804 O O . ILE B 1 186 ? -18.578 -29.906 15.484 1 89.5 186 ILE B O 1
ATOM 3808 N N . LEU B 1 187 ? -17 -29.5 16.969 1 89.88 187 LEU B N 1
ATOM 3809 C CA . LEU B 1 187 ? -17.578 -30.359 18 1 89.88 187 LEU B CA 1
ATOM 3810 C C . LEU B 1 187 ? -18.422 -29.531 18.969 1 89.88 187 LEU B C 1
ATOM 3812 O O . LEU B 1 187 ? -19.5 -29.969 19.391 1 89.88 187 LEU B O 1
ATOM 3816 N N . SER B 1 188 ? -17.938 -28.391 19.375 1 88.88 188 SER B N 1
ATOM 3817 C CA . SER B 1 188 ? -18.641 -27.484 20.266 1 88.88 188 SER B CA 1
ATOM 3818 C C . SER B 1 188 ? -18.281 -26.031 19.969 1 88.88 188 SER B C 1
ATOM 3820 O O . SER B 1 188 ? -17.109 -25.641 20.094 1 88.88 188 SER B O 1
ATOM 3822 N N . ILE B 1 189 ? -19.219 -25.266 19.703 1 82.5 189 ILE B N 1
ATOM 3823 C CA . ILE B 1 189 ? -18.984 -23.844 19.406 1 82.5 189 ILE B CA 1
ATOM 3824 C C . ILE B 1 189 ? -18.656 -23.094 20.703 1 82.5 189 ILE B C 1
ATOM 3826 O O . ILE B 1 189 ? -17.703 -22.328 20.75 1 82.5 189 ILE B O 1
ATOM 3830 N N . ASP B 1 190 ? -19.406 -23.406 21.719 1 83.12 190 ASP B N 1
ATOM 3831 C CA . ASP B 1 190 ? -19.25 -22.703 23 1 83.12 190 ASP B CA 1
ATOM 3832 C C . ASP B 1 190 ? -17.875 -22.953 23.594 1 83.12 190 ASP B C 1
ATOM 3834 O O . ASP B 1 190 ? -17.281 -22.062 24.203 1 83.12 190 ASP B O 1
ATOM 3838 N N . GLN B 1 191 ? -17.422 -24.125 23.312 1 85.88 191 GLN B N 1
ATOM 3839 C CA . GLN B 1 191 ? -16.156 -24.5 23.922 1 85.88 191 GLN B CA 1
ATOM 3840 C C . GLN B 1 191 ? -15 -24.328 22.938 1 85.88 191 GLN B C 1
ATOM 3842 O O . GLN B 1 191 ? -13.852 -24.672 23.25 1 85.88 191 GLN B O 1
ATOM 3847 N N . ASN B 1 192 ? -15.305 -23.844 21.766 1 86.5 192 ASN B N 1
ATOM 3848 C CA . ASN B 1 192 ? -14.297 -23.688 20.719 1 86.5 192 ASN B CA 1
ATOM 3849 C C . ASN B 1 192 ? -13.57 -25 20.438 1 86.5 192 ASN B C 1
ATOM 3851 O O . ASN B 1 192 ? -12.344 -25.016 20.344 1 86.5 192 ASN B O 1
ATOM 3855 N N . GLU B 1 193 ? -14.359 -26.078 20.438 1 87.56 193 GLU B N 1
ATOM 3856 C CA . GLU B 1 193 ? -13.797 -27.406 20.188 1 87.56 193 GLU B CA 1
ATOM 3857 C C . GLU B 1 193 ? -14.039 -27.844 18.75 1 87.56 193 GLU B C 1
ATOM 3859 O O . GLU B 1 193 ? -15.172 -27.812 18.266 1 87.56 193 GLU B O 1
ATOM 3864 N N . PHE B 1 194 ? -13 -28.125 18.094 1 90.75 194 PHE B N 1
ATOM 3865 C CA . PHE B 1 194 ? -13.078 -28.578 16.703 1 90.75 194 PHE B CA 1
ATOM 3866 C C . PHE B 1 194 ? -11.93 -29.531 16.391 1 90.75 194 PHE B C 1
ATOM 3868 O O . PHE B 1 194 ? -10.992 -29.672 17.172 1 90.75 194 PHE B O 1
ATOM 3875 N N . THR B 1 195 ? -12.141 -30.344 15.258 1 89.38 195 THR B N 1
ATOM 3876 C CA . THR B 1 195 ? -11.062 -31.172 14.719 1 89.38 195 THR B CA 1
ATOM 3877 C C . THR B 1 195 ? -10.75 -30.781 13.281 1 89.38 195 THR B C 1
ATOM 3879 O O . THR B 1 195 ? -11.641 -30.312 12.555 1 89.38 195 THR B O 1
ATOM 3882 N N . VAL B 1 196 ? -9.531 -30.875 12.984 1 87.62 196 VAL B N 1
ATOM 3883 C CA . VAL B 1 196 ? -9.086 -30.625 11.617 1 87.62 196 VAL B CA 1
ATOM 3884 C C . VAL B 1 196 ? -8.898 -31.969 10.898 1 87.62 196 VAL B C 1
ATOM 3886 O O . VAL B 1 196 ? -8.164 -32.844 11.367 1 87.62 196 VAL B O 1
ATOM 3889 N N . SER B 1 197 ? -9.609 -32.062 9.789 1 87.75 197 SER B N 1
ATOM 3890 C CA . SER B 1 197 ? -9.477 -33.281 9.031 1 87.75 197 SER B CA 1
ATOM 3891 C C . SER B 1 197 ? -8.086 -33.438 8.43 1 87.75 197 SER B C 1
ATOM 3893 O O . SER B 1 197 ? -7.523 -32.469 7.914 1 87.75 197 SER B O 1
ATOM 3895 N N . GLU B 1 198 ? -7.508 -34.625 8.492 1 79.94 198 GLU B N 1
ATOM 3896 C CA . GLU B 1 198 ? -6.207 -34.906 7.895 1 79.94 198 GLU B CA 1
ATOM 3897 C C . GLU B 1 198 ? -6.363 -35.5 6.496 1 79.94 198 GLU B C 1
ATOM 3899 O O . GLU B 1 198 ? -5.375 -35.688 5.785 1 79.94 198 GLU B O 1
ATOM 3904 N N . ASP B 1 199 ? -7.617 -35.688 6.105 1 80.56 199 ASP B N 1
ATOM 3905 C CA . ASP B 1 199 ? -7.906 -36.25 4.785 1 80.56 199 ASP B CA 1
ATOM 3906 C C . ASP B 1 199 ? -7.785 -35.188 3.701 1 80.56 199 ASP B C 1
ATOM 3908 O O . ASP B 1 199 ? -8.586 -34.25 3.648 1 80.56 199 ASP B O 1
ATOM 3912 N N . GLU B 1 200 ? -6.828 -35.375 2.826 1 77.44 200 GLU B N 1
ATOM 3913 C CA . GLU B 1 200 ? -6.578 -34.406 1.75 1 77.44 200 GLU B CA 1
ATOM 3914 C C . GLU B 1 200 ? -7.797 -34.281 0.841 1 77.44 200 GLU B C 1
ATOM 3916 O O . GLU B 1 200 ? -8.016 -33.219 0.237 1 77.44 200 GLU B O 1
ATOM 3921 N N . PHE B 1 201 ? -8.555 -35.312 0.851 1 83.44 201 PHE B N 1
ATOM 3922 C CA . PHE B 1 201 ? -9.719 -35.344 -0.03 1 83.44 201 PHE B CA 1
ATOM 3923 C C . PHE B 1 201 ? -10.844 -34.5 0.558 1 83.44 201 PHE B C 1
ATOM 3925 O O . PHE B 1 201 ? -11.805 -34.156 -0.142 1 83.44 201 PHE B O 1
ATOM 3932 N N . GLU B 1 202 ? -10.695 -34.156 1.745 1 89.19 202 GLU B N 1
ATOM 3933 C CA . GLU B 1 202 ? -11.734 -33.344 2.395 1 89.19 202 GLU B CA 1
ATOM 3934 C C . GLU B 1 202 ? -11.359 -31.875 2.41 1 89.19 202 GLU B C 1
ATOM 3936 O O . GLU B 1 202 ? -12.141 -31.031 2.871 1 89.19 202 GLU B O 1
ATOM 3941 N N . SER B 1 203 ? -10.266 -31.609 1.823 1 91.81 203 SER B N 1
ATOM 3942 C CA . SER B 1 203 ? -9.836 -30.219 1.793 1 91.81 203 SER B CA 1
ATOM 3943 C C . SER B 1 203 ? -10.406 -29.484 0.578 1 91.81 203 SER B C 1
ATOM 3945 O O . SER B 1 203 ? -10.805 -30.125 -0.399 1 91.81 203 SER B O 1
ATOM 3947 N N . ILE B 1 204 ? -10.555 -28.188 0.641 1 92.81 204 ILE B N 1
ATOM 3948 C CA . ILE B 1 204 ? -11.047 -27.359 -0.452 1 92.81 204 ILE B CA 1
ATOM 3949 C C . ILE B 1 204 ? -9.945 -26.422 -0.924 1 92.81 204 ILE B C 1
ATOM 3951 O O . ILE B 1 204 ? -9.234 -25.828 -0.108 1 92.81 204 ILE B O 1
ATOM 3955 N N . PRO B 1 205 ? -9.812 -26.375 -2.244 1 93 205 PRO B N 1
ATOM 3956 C CA . PRO B 1 205 ? -8.805 -25.453 -2.756 1 93 205 PRO B CA 1
ATOM 3957 C C . PRO B 1 205 ? -9.125 -23.984 -2.443 1 93 205 PRO B C 1
ATOM 3959 O O . PRO B 1 205 ? -10.297 -23.594 -2.479 1 93 205 PRO B O 1
ATOM 3962 N N . LEU B 1 206 ? -8.133 -23.219 -2.033 1 95.38 206 LEU B N 1
ATOM 3963 C CA . LEU B 1 206 ? -8.281 -21.766 -1.919 1 95.38 206 LEU B CA 1
ATOM 3964 C C . LEU B 1 206 ? -8.469 -21.125 -3.291 1 95.38 206 LEU B C 1
ATOM 3966 O O . LEU B 1 206 ? -7.75 -21.453 -4.238 1 95.38 206 LEU B O 1
ATOM 3970 N N . ASP B 1 207 ? -9.445 -20.297 -3.469 1 94.44 207 ASP B N 1
ATOM 3971 C CA . ASP B 1 207 ? -9.664 -19.609 -4.734 1 94.44 207 ASP B CA 1
ATOM 3972 C C . ASP B 1 207 ? -8.742 -18.406 -4.867 1 94.44 207 ASP B C 1
ATOM 3974 O O . ASP B 1 207 ? -8.977 -17.359 -4.242 1 94.44 207 ASP B O 1
ATOM 3978 N N . ALA B 1 208 ? -7.723 -18.531 -5.672 1 94.38 208 ALA B N 1
ATOM 3979 C CA . ALA B 1 208 ? -6.77 -17.453 -5.895 1 94.38 208 ALA B CA 1
ATOM 3980 C C . ALA B 1 208 ? -6.945 -16.844 -7.281 1 94.38 208 ALA B C 1
ATOM 3982 O O . ALA B 1 208 ? -6.078 -16.109 -7.758 1 94.38 208 ALA B O 1
ATOM 3983 N N . SER B 1 209 ? -8.047 -17.062 -7.949 1 92.12 209 SER B N 1
ATOM 3984 C CA . SER B 1 209 ? -8.258 -16.641 -9.336 1 92.12 209 SER B CA 1
ATOM 3985 C C . SER B 1 209 ? -8.312 -15.125 -9.453 1 92.12 209 SER B C 1
ATOM 3987 O O . SER B 1 209 ? -7.883 -14.562 -10.461 1 92.12 209 SER B O 1
ATOM 3989 N N . ARG B 1 210 ? -8.719 -14.484 -8.391 1 90.75 210 ARG B N 1
ATOM 3990 C CA . ARG B 1 210 ? -8.938 -13.047 -8.469 1 90.75 210 ARG B CA 1
ATOM 3991 C C . ARG B 1 210 ? -7.711 -12.281 -7.98 1 90.75 210 ARG B C 1
ATOM 3993 O O . ARG B 1 210 ? -7.676 -11.047 -8.047 1 90.75 210 ARG B O 1
ATOM 4000 N N . VAL B 1 211 ? -6.781 -13 -7.449 1 95.69 211 VAL B N 1
ATOM 4001 C CA . VAL B 1 211 ? -5.566 -12.344 -6.98 1 95.69 211 VAL B CA 1
ATOM 4002 C C . VAL B 1 211 ? -4.855 -11.672 -8.156 1 95.69 211 VAL B C 1
ATOM 4004 O O . VAL B 1 211 ? -4.566 -12.312 -9.164 1 95.69 211 VAL B O 1
ATOM 4007 N N . PRO B 1 212 ? -4.551 -10.383 -8.07 1 95.38 212 PRO B N 1
ATOM 4008 C CA . PRO B 1 212 ? -3.936 -9.648 -9.18 1 95.38 212 PRO B CA 1
ATOM 4009 C C . PRO B 1 212 ? -2.479 -10.039 -9.406 1 95.38 212 PRO B C 1
ATOM 4011 O O . PRO B 1 212 ? -1.79 -10.453 -8.477 1 95.38 212 PRO B O 1
ATOM 4014 N N . LEU B 1 213 ? -2.076 -9.938 -10.617 1 96.06 213 LEU B N 1
ATOM 4015 C CA . LEU B 1 213 ? -0.65 -9.922 -10.922 1 96.06 213 LEU B CA 1
ATOM 4016 C C . LEU B 1 213 ? -0.114 -8.492 -10.953 1 96.06 213 LEU B C 1
ATOM 4018 O O . LEU B 1 213 ? -0.783 -7.582 -11.445 1 96.06 213 LEU B O 1
ATOM 4022 N N . VAL B 1 214 ? 1.044 -8.328 -10.398 1 96.62 214 VAL B N 1
ATOM 4023 C CA . VAL B 1 214 ? 1.681 -7.012 -10.375 1 96.62 214 VAL B CA 1
ATOM 4024 C C . VAL B 1 214 ? 2.734 -6.93 -11.477 1 96.62 214 VAL B C 1
ATOM 4026 O O . VAL B 1 214 ? 3.541 -7.844 -11.641 1 96.62 214 VAL B O 1
ATOM 4029 N N . THR B 1 215 ? 2.707 -5.879 -12.242 1 95.56 215 THR B N 1
ATOM 4030 C CA . THR B 1 215 ? 3.701 -5.594 -13.266 1 95.56 215 THR B CA 1
ATOM 4031 C C . THR B 1 215 ? 4.312 -4.211 -13.062 1 95.56 215 THR B C 1
ATOM 4033 O O . THR B 1 215 ? 3.621 -3.277 -12.648 1 95.56 215 THR B O 1
ATOM 4036 N N . SER B 1 216 ? 5.547 -4.117 -13.359 1 95.75 216 SER B N 1
ATOM 4037 C CA . SER B 1 216 ? 6.258 -2.859 -13.148 1 95.75 216 SER B CA 1
ATOM 4038 C C . SER B 1 216 ? 6.66 -2.221 -14.469 1 95.75 216 SER B C 1
ATOM 4040 O O . SER B 1 216 ? 7.055 -2.918 -15.406 1 95.75 216 SER B O 1
ATOM 4042 N N . TYR B 1 217 ? 6.598 -0.895 -14.523 1 95.88 217 TYR B N 1
ATOM 4043 C CA . TYR B 1 217 ? 6.91 -0.088 -15.695 1 95.88 217 TYR B CA 1
ATOM 4044 C C . TYR B 1 217 ? 7.918 1.001 -15.352 1 95.88 217 TYR B C 1
ATOM 4046 O O . TYR B 1 217 ? 7.625 1.908 -14.57 1 95.88 217 TYR B O 1
ATOM 4054 N N . THR B 1 218 ? 9.086 0.869 -15.953 1 95.31 218 THR B N 1
ATOM 4055 C CA . THR B 1 218 ? 10.172 1.804 -15.688 1 95.31 218 THR B CA 1
ATOM 4056 C C . THR B 1 218 ? 10.25 2.863 -16.781 1 95.31 218 THR B C 1
ATOM 4058 O O . THR B 1 218 ? 10.359 2.535 -17.969 1 95.31 218 THR B O 1
ATOM 4061 N N . LYS B 1 219 ? 10.172 4.125 -16.391 1 95.81 219 LYS B N 1
ATOM 4062 C CA . LYS B 1 219 ? 10.203 5.23 -17.344 1 95.81 219 LYS B CA 1
ATOM 4063 C C . LYS B 1 219 ? 11.641 5.602 -17.703 1 95.81 219 LYS B C 1
ATOM 4065 O O . LYS B 1 219 ? 12.398 6.062 -16.844 1 95.81 219 LYS B O 1
ATOM 4070 N N . ILE B 1 220 ? 12.039 5.41 -18.922 1 95.81 220 ILE B N 1
ATOM 4071 C CA . ILE B 1 220 ? 13.344 5.766 -19.469 1 95.81 220 ILE B CA 1
ATOM 4072 C C . ILE B 1 220 ? 13.164 6.625 -20.719 1 95.81 220 ILE B C 1
ATOM 4074 O O . ILE B 1 220 ? 12.586 6.176 -21.719 1 95.81 220 ILE B O 1
ATOM 4078 N N . GLY B 1 221 ? 13.68 7.863 -20.625 1 93.44 221 GLY B N 1
ATOM 4079 C CA . GLY B 1 221 ? 13.398 8.758 -21.734 1 93.44 221 GLY B CA 1
ATOM 4080 C C . GLY B 1 221 ? 11.914 9.008 -21.938 1 93.44 221 GLY B C 1
ATOM 4081 O O . GLY B 1 221 ? 11.211 9.406 -21.016 1 93.44 221 GLY B O 1
ATOM 4082 N N . SER B 1 222 ? 11.43 8.695 -23.109 1 93.31 222 SER B N 1
ATOM 4083 C CA . SER B 1 222 ? 10.031 8.984 -23.422 1 93.31 222 SER B CA 1
ATOM 4084 C C . SER B 1 222 ? 9.18 7.723 -23.328 1 93.31 222 SER B C 1
ATOM 4086 O O . SER B 1 222 ? 7.969 7.77 -23.578 1 93.31 222 SER B O 1
ATOM 4088 N N . LYS B 1 223 ? 9.812 6.629 -22.922 1 95.12 223 LYS B N 1
ATOM 4089 C CA . LYS B 1 223 ? 9.094 5.355 -22.969 1 95.12 223 LYS B CA 1
ATOM 4090 C C . LYS B 1 223 ? 9.078 4.676 -21.609 1 95.12 223 LYS B C 1
ATOM 4092 O O . LYS B 1 223 ? 9.812 5.07 -20.703 1 95.12 223 LYS B O 1
ATOM 4097 N N . PHE B 1 224 ? 8.117 3.77 -21.516 1 95.62 224 PHE B N 1
ATOM 4098 C CA . PHE B 1 224 ? 8.125 2.828 -20.391 1 95.62 224 PHE B CA 1
ATOM 4099 C C . PHE B 1 224 ? 8.656 1.47 -20.844 1 95.62 224 PHE B C 1
ATOM 4101 O O . PHE B 1 224 ? 8.352 1.005 -21.938 1 95.62 224 PHE B O 1
ATOM 4108 N N . VAL B 1 225 ? 9.477 0.855 -19.969 1 95.38 225 VAL B N 1
ATOM 4109 C CA . VAL B 1 225 ? 10.008 -0.475 -20.234 1 95.38 225 VAL B CA 1
ATOM 4110 C C . VAL B 1 225 ? 9.562 -1.443 -19.141 1 95.38 225 VAL B C 1
ATOM 4112 O O . VAL B 1 225 ? 9.469 -1.068 -17.969 1 95.38 225 VAL B O 1
ATOM 4115 N N . VAL B 1 226 ? 9.227 -2.699 -19.531 1 93.62 226 VAL B N 1
ATOM 4116 C CA . VAL B 1 226 ? 8.922 -3.75 -18.562 1 93.62 226 VAL B CA 1
ATOM 4117 C C . VAL B 1 226 ? 10.18 -4.562 -18.266 1 93.62 226 VAL B C 1
ATOM 4119 O O . VAL B 1 226 ? 11.125 -4.574 -19.062 1 93.62 226 VAL B O 1
ATOM 4122 N N . ASP B 1 227 ? 10.227 -5.176 -17.047 1 92.12 227 ASP B N 1
ATOM 4123 C CA . ASP B 1 227 ? 11.344 -6.043 -16.672 1 92.12 227 ASP B CA 1
ATOM 4124 C C . ASP B 1 227 ? 12.68 -5.355 -16.922 1 92.12 227 ASP B C 1
ATOM 4126 O O . ASP B 1 227 ? 13.539 -5.891 -17.625 1 92.12 227 ASP B O 1
ATOM 4130 N N . ALA B 1 228 ? 12.82 -4.211 -16.375 1 94.06 228 ALA B N 1
ATOM 4131 C CA . ALA B 1 228 ? 14.039 -3.422 -16.562 1 94.06 228 ALA B CA 1
ATOM 4132 C C . ALA B 1 228 ? 15.234 -4.094 -15.906 1 94.06 228 ALA B C 1
ATOM 4134 O O . ALA B 1 228 ? 15.117 -4.684 -14.828 1 94.06 228 ALA B O 1
ATOM 4135 N N . THR B 1 229 ? 16.375 -3.959 -16.516 1 92.31 229 THR B N 1
ATOM 4136 C CA . THR B 1 229 ? 17.625 -4.359 -15.898 1 92.31 229 THR B CA 1
ATOM 4137 C C . THR B 1 229 ? 18.078 -3.33 -14.859 1 92.31 229 THR B C 1
ATOM 4139 O O . THR B 1 229 ? 17.5 -2.24 -14.773 1 92.31 229 THR B O 1
ATOM 4142 N N . TRP B 1 230 ? 19.016 -3.734 -14.094 1 90.31 230 TRP B N 1
ATOM 4143 C CA . TRP B 1 230 ? 19.562 -2.814 -13.102 1 90.31 230 TRP B CA 1
ATOM 4144 C C . TRP B 1 230 ? 20.078 -1.54 -13.766 1 90.31 230 TRP B C 1
ATOM 4146 O O . TRP B 1 230 ? 19.797 -0.434 -13.297 1 90.31 230 TRP B O 1
ATOM 4156 N N . GLU B 1 231 ? 20.797 -1.664 -14.867 1 92.62 231 GLU B N 1
ATOM 4157 C CA . GLU B 1 231 ? 21.344 -0.519 -15.586 1 92.62 231 GLU B CA 1
ATOM 4158 C C . GLU B 1 231 ? 20.234 0.396 -16.094 1 92.62 231 GLU B C 1
ATOM 4160 O O . GLU B 1 231 ? 20.359 1.621 -16.016 1 92.62 231 GLU B O 1
ATOM 4165 N N . GLU B 1 232 ? 19.234 -0.248 -16.578 1 94.69 232 GLU B N 1
ATOM 4166 C CA . GLU B 1 232 ? 18.094 0.516 -17.078 1 94.69 232 GLU B CA 1
ATOM 4167 C C . GLU B 1 232 ? 17.422 1.285 -15.945 1 94.69 232 GLU B C 1
ATOM 4169 O O . GLU B 1 232 ? 17 2.428 -16.125 1 94.69 232 GLU B O 1
ATOM 4174 N N . GLU B 1 233 ? 17.25 0.682 -14.812 1 92.44 233 GLU B N 1
ATOM 4175 C CA . GLU B 1 233 ? 16.672 1.364 -13.656 1 92.44 233 GLU B CA 1
ATOM 4176 C C . GLU B 1 233 ? 17.5 2.576 -13.258 1 92.44 233 GLU B C 1
ATOM 4178 O O . GLU B 1 233 ? 16.953 3.615 -12.875 1 92.44 233 GLU B O 1
ATOM 4183 N N . GLN B 1 234 ? 18.812 2.479 -13.375 1 91.06 234 GLN B N 1
ATOM 4184 C CA . GLN B 1 234 ? 19.688 3.596 -13.047 1 91.06 234 GLN B CA 1
ATOM 4185 C C . GLN B 1 234 ? 19.5 4.75 -14.023 1 91.06 234 GLN B C 1
ATOM 4187 O O . GLN B 1 234 ? 19.656 5.914 -13.656 1 91.06 234 GLN B O 1
ATOM 4192 N N . ALA B 1 235 ? 19.172 4.418 -15.203 1 93.88 235 ALA B N 1
ATOM 4193 C CA . ALA B 1 235 ? 19.016 5.43 -16.25 1 93.88 235 ALA B CA 1
ATOM 4194 C C . ALA B 1 235 ? 17.594 5.984 -16.266 1 93.88 235 ALA B C 1
ATOM 4196 O O . ALA B 1 235 ? 17.281 6.871 -17.062 1 93.88 235 ALA B O 1
ATOM 4197 N N . SER B 1 236 ? 16.75 5.484 -15.367 1 94.56 236 SER B N 1
ATOM 4198 C CA . SER B 1 236 ? 15.32 5.812 -15.391 1 94.56 236 SER B CA 1
ATOM 4199 C C . SER B 1 236 ? 15.008 6.996 -14.484 1 94.56 236 SER B C 1
ATOM 4201 O O . SER B 1 236 ? 15.844 7.395 -13.664 1 94.56 236 SER B O 1
ATOM 4203 N N . VAL B 1 237 ? 13.852 7.574 -14.695 1 91.69 237 VAL B N 1
ATOM 4204 C CA . VAL B 1 237 ? 13.406 8.672 -13.844 1 91.69 237 VAL B CA 1
ATOM 4205 C C . VAL B 1 237 ? 12.445 8.141 -12.781 1 91.69 237 VAL B C 1
ATOM 4207 O O . VAL B 1 237 ? 12.047 8.875 -11.875 1 91.69 237 VAL B O 1
ATOM 4210 N N . GLY B 1 238 ? 12.055 6.875 -12.922 1 92.19 238 GLY B N 1
ATOM 4211 C CA . GLY B 1 238 ? 11.164 6.273 -11.938 1 92.19 238 GLY B CA 1
ATOM 4212 C C . GLY B 1 238 ? 10.523 4.988 -12.422 1 92.19 238 GLY B C 1
ATOM 4213 O O . GLY B 1 238 ? 10.586 4.664 -13.609 1 92.19 238 GLY B O 1
ATOM 4214 N N . THR B 1 239 ? 9.984 4.254 -11.492 1 93.88 239 THR B N 1
ATOM 4215 C CA . THR B 1 239 ? 9.289 3 -11.789 1 93.88 239 THR B CA 1
ATOM 4216 C C . THR B 1 239 ? 7.934 2.959 -11.094 1 93.88 239 THR B C 1
ATOM 4218 O O . THR B 1 239 ? 7.805 3.367 -9.938 1 93.88 239 THR B O 1
ATOM 4221 N N . ILE B 1 240 ? 6.898 2.521 -11.867 1 95.12 240 ILE B N 1
ATOM 4222 C CA . ILE B 1 240 ? 5.551 2.361 -11.328 1 95.12 240 ILE B CA 1
ATOM 4223 C C . ILE B 1 240 ? 5.145 0.891 -11.383 1 95.12 240 ILE B C 1
ATOM 4225 O O . ILE B 1 240 ? 5.332 0.226 -12.406 1 95.12 240 ILE B O 1
ATOM 4229 N N . SER B 1 241 ? 4.688 0.399 -10.305 1 95.62 241 SER B N 1
ATOM 4230 C CA . SER B 1 241 ? 4.109 -0.941 -10.266 1 95.62 241 SER B CA 1
ATOM 4231 C C . SER B 1 241 ? 2.586 -0.888 -10.305 1 95.62 241 SER B C 1
ATOM 4233 O O . SER B 1 241 ? 1.972 -0.03 -9.664 1 95.62 241 SER B O 1
ATOM 4235 N N . VAL B 1 242 ? 2.012 -1.806 -11.039 1 95.62 242 VAL B N 1
ATOM 4236 C CA . VAL B 1 242 ? 0.569 -1.83 -11.258 1 95.62 242 VAL B CA 1
ATOM 4237 C C . VAL B 1 242 ? 0.021 -3.221 -10.945 1 95.62 242 VAL B C 1
ATOM 4239 O O . VAL B 1 242 ? 0.516 -4.223 -11.469 1 95.62 242 VAL B O 1
ATOM 4242 N N . ALA B 1 243 ? -0.917 -3.264 -10.055 1 95.69 243 ALA B N 1
ATOM 4243 C CA . ALA B 1 243 ? -1.669 -4.496 -9.836 1 95.69 243 ALA B CA 1
ATOM 4244 C C . ALA B 1 243 ? -2.91 -4.547 -10.727 1 95.69 243 ALA B C 1
ATOM 4246 O O . ALA B 1 243 ? -3.766 -3.662 -10.656 1 95.69 243 ALA B O 1
ATOM 4247 N N . PHE B 1 244 ? -2.996 -5.594 -11.469 1 92.69 244 PHE B N 1
ATOM 4248 C CA . PHE B 1 244 ? -4.004 -5.691 -12.523 1 92.69 244 PHE B CA 1
ATOM 4249 C C . PHE B 1 244 ? -4.914 -6.891 -12.289 1 92.69 244 PHE B C 1
ATOM 4251 O O . PHE B 1 244 ? -4.438 -7.988 -11.992 1 92.69 244 PHE B O 1
ATOM 4258 N N . VAL B 1 245 ? -6.254 -6.656 -12.359 1 91.31 245 VAL B N 1
ATOM 4259 C CA . VAL B 1 245 ? -7.266 -7.707 -12.352 1 91.31 245 VAL B CA 1
ATOM 4260 C C . VAL B 1 245 ? -7.973 -7.766 -13.703 1 91.31 245 VAL B C 1
ATOM 4262 O O . VAL B 1 245 ? -8.641 -6.812 -14.102 1 91.31 245 VAL B O 1
ATOM 4265 N N . PRO B 1 246 ? -7.832 -8.852 -14.367 1 88.94 246 PRO B N 1
ATOM 4266 C CA . PRO B 1 246 ? -8.492 -8.961 -15.672 1 88.94 246 PRO B CA 1
ATOM 4267 C C . PRO B 1 246 ? -10.008 -8.828 -15.57 1 88.94 246 PRO B C 1
ATOM 4269 O O . PRO B 1 246 ? -10.602 -9.203 -14.555 1 88.94 246 PRO B O 1
ATOM 4272 N N . PRO B 1 247 ? -10.703 -8.227 -16.672 1 87.19 247 PRO B N 1
ATOM 4273 C CA . PRO B 1 247 ? -10.07 -7.938 -17.953 1 87.19 247 PRO B CA 1
ATOM 4274 C C . PRO B 1 247 ? -9.5 -6.523 -18.031 1 87.19 247 PRO B C 1
ATOM 4276 O O . PRO B 1 247 ? -8.695 -6.223 -18.906 1 87.19 247 PRO B O 1
ATOM 4279 N N . ASP B 1 248 ? -9.891 -5.609 -17.062 1 87.44 248 ASP B N 1
ATOM 4280 C CA . ASP B 1 248 ? -9.484 -4.227 -17.297 1 87.44 248 ASP B CA 1
ATOM 4281 C C . ASP B 1 248 ? -9.484 -3.426 -16 1 87.44 248 ASP B C 1
ATOM 4283 O O . ASP B 1 248 ? -9.75 -2.223 -16 1 87.44 248 ASP B O 1
ATOM 4287 N N . GLN B 1 249 ? -9.141 -4.102 -14.953 1 88.62 249 GLN B N 1
ATOM 4288 C CA . GLN B 1 249 ? -9.18 -3.379 -13.688 1 88.62 249 GLN B CA 1
ATOM 4289 C C . GLN B 1 249 ? -7.773 -3.207 -13.109 1 88.62 249 GLN B C 1
ATOM 4291 O O . GLN B 1 249 ? -7.023 -4.18 -12.992 1 88.62 249 GLN B O 1
ATOM 4296 N N . ILE B 1 250 ? -7.461 -1.931 -12.852 1 88.44 250 ILE B N 1
ATOM 4297 C CA . ILE B 1 250 ? -6.27 -1.606 -12.078 1 88.44 250 ILE B CA 1
ATOM 4298 C C . ILE B 1 250 ? -6.656 -1.294 -10.633 1 88.44 250 ILE B C 1
ATOM 4300 O O . ILE B 1 250 ? -7.457 -0.39 -10.383 1 88.44 250 ILE B O 1
ATOM 4304 N N . ILE B 1 251 ? -6.094 -2.035 -9.703 1 88.44 251 ILE B N 1
ATOM 4305 C CA . ILE B 1 251 ? -6.547 -1.904 -8.32 1 88.44 251 ILE B CA 1
ATOM 4306 C C . ILE B 1 251 ? -5.504 -1.153 -7.5 1 88.44 251 ILE B C 1
ATOM 4308 O O . ILE B 1 251 ? -5.789 -0.69 -6.395 1 88.44 251 ILE B O 1
ATOM 4312 N N . LEU B 1 252 ? -4.309 -1.124 -8.016 1 90.5 252 LEU B N 1
ATOM 4313 C CA . LEU B 1 252 ? -3.211 -0.45 -7.328 1 90.5 252 LEU B CA 1
ATOM 4314 C C . LEU B 1 252 ? -2.174 0.051 -8.328 1 90.5 252 LEU B C 1
ATOM 4316 O O . LEU B 1 252 ? -1.82 -0.66 -9.273 1 90.5 252 LEU B O 1
ATOM 4320 N N . MET B 1 253 ? -1.788 1.231 -8.18 1 91.19 253 MET B N 1
ATOM 4321 C CA . MET B 1 253 ? -0.631 1.829 -8.836 1 91.19 253 MET B CA 1
ATOM 4322 C C . MET B 1 253 ? 0.268 2.533 -7.824 1 91.19 253 MET B C 1
ATOM 4324 O O . MET B 1 253 ? -0.199 3.365 -7.047 1 91.19 253 MET B O 1
ATOM 4328 N N . LYS B 1 254 ? 1.494 2.166 -7.836 1 92.31 254 LYS B N 1
ATOM 4329 C CA . LYS B 1 254 ? 2.414 2.729 -6.852 1 92.31 254 LYS B CA 1
ATOM 4330 C C . LYS B 1 254 ? 3.77 3.039 -7.48 1 92.31 254 LYS B C 1
ATOM 4332 O O . LYS B 1 254 ? 4.34 2.201 -8.188 1 92.31 254 LYS B O 1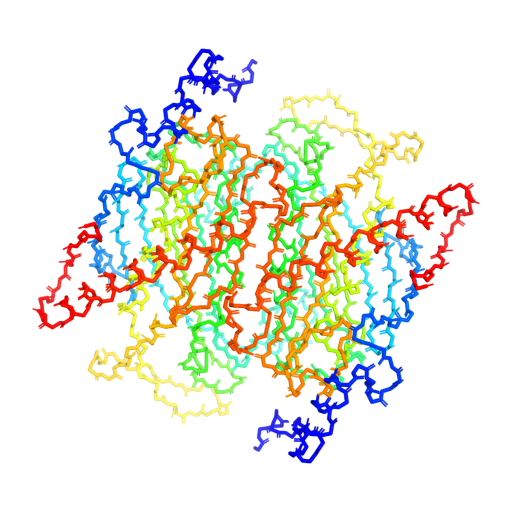
ATOM 4337 N N . LYS B 1 255 ? 4.188 4.191 -7.219 1 90.06 255 LYS B N 1
ATOM 4338 C CA . LYS B 1 255 ? 5.578 4.504 -7.539 1 90.06 255 LYS B CA 1
ATOM 4339 C C . LYS B 1 255 ? 6.531 3.828 -6.559 1 90.06 255 LYS B C 1
ATOM 4341 O O . LYS B 1 255 ? 6.395 3.982 -5.34 1 90.06 255 LYS B O 1
ATOM 4346 N N . ILE B 1 256 ? 7.496 3.055 -7 1 84.88 256 ILE B N 1
ATOM 4347 C CA . ILE B 1 256 ? 8.305 2.246 -6.098 1 84.88 256 ILE B CA 1
ATOM 4348 C C . ILE B 1 256 ? 9.727 2.812 -6.027 1 84.88 256 ILE B C 1
ATOM 4350 O O . ILE B 1 256 ? 10.516 2.418 -5.168 1 84.88 256 ILE B O 1
ATOM 4354 N N . ARG B 1 257 ? 10.125 3.619 -6.883 1 77.44 257 ARG B N 1
ATOM 4355 C CA . ARG B 1 257 ? 11.445 4.238 -6.828 1 77.44 257 ARG B CA 1
ATOM 4356 C C . ARG B 1 257 ? 11.336 5.758 -6.816 1 77.44 257 ARG B C 1
ATOM 4358 O O . ARG B 1 257 ? 10.336 6.32 -7.27 1 77.44 257 ARG B O 1
ATOM 4365 N N . HIS B 1 258 ? 12.461 6.246 -6.312 1 71.19 258 HIS B N 1
ATOM 4366 C CA . HIS B 1 258 ? 12.523 7.699 -6.195 1 71.19 258 HIS B CA 1
ATOM 4367 C C . HIS B 1 258 ? 12.578 8.359 -7.566 1 71.19 258 HIS B C 1
ATOM 4369 O O . HIS B 1 258 ? 13.07 7.766 -8.531 1 71.19 258 HIS B O 1
ATOM 4375 N N . GLY B 1 259 ? 11.852 9.367 -7.746 1 77.12 259 GLY B N 1
ATOM 4376 C CA . GLY B 1 259 ? 11.805 10.156 -8.969 1 77.12 259 GLY B CA 1
ATOM 4377 C C . GLY B 1 259 ? 10.453 10.805 -9.203 1 77.12 259 GLY B C 1
ATOM 4378 O O . GLY B 1 259 ? 9.586 10.781 -8.328 1 77.12 259 GLY B O 1
ATOM 4379 N N . SER B 1 260 ? 10.5 11.516 -10.312 1 80.5 260 SER B N 1
ATOM 4380 C CA . SER B 1 260 ? 9.281 12.266 -10.617 1 80.5 260 SER B CA 1
ATOM 4381 C C . SER B 1 260 ? 8.688 11.836 -11.953 1 80.5 260 SER B C 1
ATOM 4383 O O . SER B 1 260 ? 9.344 11.938 -12.992 1 80.5 260 SER B O 1
ATOM 4385 N N . ILE B 1 261 ? 7.641 11.148 -11.828 1 87 261 ILE B N 1
ATOM 4386 C CA . ILE B 1 261 ? 6.867 10.844 -13.031 1 87 261 ILE B CA 1
ATOM 4387 C C . ILE B 1 261 ? 5.633 11.742 -13.086 1 87 261 ILE B C 1
ATOM 4389 O O . ILE B 1 261 ? 4.781 11.688 -12.195 1 87 261 ILE B O 1
ATOM 4393 N N . SER B 1 262 ? 5.594 12.516 -14.164 1 87.19 262 SER B N 1
ATOM 4394 C CA . SER B 1 262 ? 4.504 13.469 -14.312 1 87.19 262 SER B CA 1
ATOM 4395 C C . SER B 1 262 ? 3.207 12.773 -14.711 1 87.19 262 SER B C 1
ATOM 4397 O O . SER B 1 262 ? 3.236 11.711 -15.344 1 87.19 262 SER B O 1
ATOM 4399 N N . THR B 1 263 ? 2.111 13.336 -14.383 1 87.5 263 THR B N 1
ATOM 4400 C CA . THR B 1 263 ? 0.79 12.789 -14.672 1 87.5 263 THR B CA 1
ATOM 4401 C C . THR B 1 263 ? 0.562 12.703 -16.172 1 87.5 263 THR B C 1
ATOM 4403 O O . THR B 1 263 ? -0.261 11.906 -16.641 1 87.5 263 THR B O 1
ATOM 4406 N N . ASP B 1 264 ? 1.315 13.438 -16.953 1 87.5 264 ASP B N 1
ATOM 4407 C CA . ASP B 1 264 ? 1.144 13.445 -18.406 1 87.5 264 ASP B CA 1
ATOM 4408 C C . ASP B 1 264 ? 1.527 12.094 -19.016 1 87.5 264 ASP B C 1
ATOM 4410 O O . ASP B 1 264 ? 1.126 11.773 -20.125 1 87.5 264 ASP B O 1
ATOM 4414 N N . SER B 1 265 ? 2.307 11.32 -18.344 1 90.06 265 SER B N 1
ATOM 4415 C CA . SER B 1 265 ? 2.762 10.023 -18.828 1 90.06 265 SER B CA 1
ATOM 4416 C C . SER B 1 265 ? 1.771 8.922 -18.469 1 90.06 265 SER B C 1
ATOM 4418 O O . SER B 1 265 ? 1.874 7.801 -18.984 1 90.06 265 SER B O 1
ATOM 4420 N N . LEU B 1 266 ? 0.773 9.188 -17.688 1 89.06 266 LEU B N 1
ATOM 4421 C CA . LEU B 1 266 ? -0.064 8.164 -17.078 1 89.06 266 LEU B CA 1
ATOM 4422 C C . LEU B 1 266 ? -0.967 7.504 -18.109 1 89.06 266 LEU B C 1
ATOM 4424 O O . LEU B 1 266 ? -1.182 6.289 -18.078 1 89.06 266 LEU B O 1
ATOM 4428 N N . PRO B 1 267 ? -1.488 8.305 -19.078 1 87.81 267 PRO B N 1
ATOM 4429 C CA . PRO B 1 267 ? -2.314 7.637 -20.094 1 87.81 267 PRO B CA 1
ATOM 4430 C C . PRO B 1 267 ? -1.56 6.539 -20.844 1 87.81 267 PRO B C 1
ATOM 4432 O O . PRO B 1 267 ? -2.102 5.453 -21.062 1 87.81 267 PRO B O 1
ATOM 4435 N N . LEU B 1 268 ? -0.351 6.852 -21.203 1 89.12 268 LEU B N 1
ATOM 4436 C CA . LEU B 1 268 ? 0.479 5.863 -21.891 1 89.12 268 LEU B CA 1
ATOM 4437 C C . LEU B 1 268 ? 0.739 4.656 -21 1 89.12 268 LEU B C 1
ATOM 4439 O O . LEU B 1 268 ? 0.69 3.516 -21.453 1 89.12 268 LEU B O 1
ATOM 4443 N N . LEU B 1 269 ? 1.013 4.898 -19.797 1 91.75 269 LEU B N 1
ATOM 4444 C CA . LEU B 1 269 ? 1.259 3.838 -18.828 1 91.75 269 LEU B CA 1
ATOM 4445 C C . LEU B 1 269 ? 0.041 2.93 -18.703 1 91.75 269 LEU B C 1
ATOM 4447 O O . LEU B 1 269 ? 0.172 1.703 -18.719 1 91.75 269 LEU B O 1
ATOM 4451 N N . PHE B 1 270 ? -1.113 3.486 -18.641 1 89.31 270 PHE B N 1
ATOM 4452 C CA . PHE B 1 270 ? -2.338 2.721 -18.438 1 89.31 270 PHE B CA 1
ATOM 4453 C C . PHE B 1 270 ? -2.621 1.834 -19.656 1 89.31 270 PHE B C 1
ATOM 4455 O O . PHE B 1 270 ? -3.055 0.69 -19.5 1 89.31 270 PHE B O 1
ATOM 4462 N N . GLU B 1 271 ? -2.455 2.428 -20.719 1 90 271 GLU B N 1
ATOM 4463 C CA . GLU B 1 271 ? -2.65 1.649 -21.938 1 90 271 GLU B CA 1
ATOM 4464 C C . GLU B 1 271 ? -1.738 0.426 -21.969 1 90 271 GLU B C 1
ATOM 4466 O O . GLU B 1 271 ? -2.193 -0.688 -22.234 1 90 271 GLU B O 1
ATOM 4471 N N . ARG B 1 272 ? -0.554 0.608 -21.656 1 90.19 272 ARG B N 1
ATOM 4472 C CA . ARG B 1 272 ? 0.428 -0.472 -21.672 1 90.19 272 ARG B CA 1
ATOM 4473 C C . ARG B 1 272 ? 0.141 -1.487 -20.578 1 90.19 272 ARG B C 1
ATOM 4475 O O . ARG B 1 272 ? 0.223 -2.695 -20.797 1 90.19 272 ARG B O 1
ATOM 4482 N N . ALA B 1 273 ? -0.163 -0.931 -19.406 1 92.5 273 ALA B N 1
ATOM 4483 C CA . ALA B 1 273 ? -0.427 -1.797 -18.266 1 92.5 273 ALA B CA 1
ATOM 4484 C C . ALA B 1 273 ? -1.634 -2.695 -18.516 1 92.5 273 ALA B C 1
ATOM 4486 O O . ALA B 1 273 ? -1.627 -3.873 -18.156 1 92.5 273 ALA B O 1
ATOM 4487 N N . THR B 1 274 ? -2.662 -2.152 -19.156 1 91.75 274 THR B N 1
ATOM 4488 C CA . THR B 1 274 ? -3.863 -2.928 -19.453 1 91.75 274 THR B CA 1
ATOM 4489 C C . THR B 1 274 ? -3.568 -4.012 -20.484 1 91.75 274 THR B C 1
ATOM 4491 O O . THR B 1 274 ? -3.936 -5.176 -20.297 1 91.75 274 THR B O 1
ATOM 4494 N N . LYS B 1 275 ? -2.904 -3.615 -21.5 1 90.5 275 LYS B N 1
ATOM 4495 C CA . LYS B 1 275 ? -2.576 -4.566 -22.562 1 90.5 275 LYS B CA 1
ATOM 4496 C C . LYS B 1 275 ? -1.671 -5.68 -22.031 1 90.5 275 LYS B C 1
ATOM 4498 O O . LYS B 1 275 ? -1.982 -6.863 -22.188 1 90.5 275 LYS B O 1
ATOM 4503 N N . PHE B 1 276 ? -0.597 -5.301 -21.422 1 89.81 276 PHE B N 1
ATOM 4504 C CA . PHE B 1 276 ? 0.384 -6.266 -20.938 1 89.81 276 PHE B CA 1
ATOM 4505 C C . PHE B 1 276 ? -0.195 -7.094 -19.797 1 89.81 276 PHE B C 1
ATOM 4507 O O . PHE B 1 276 ? 0.039 -8.305 -19.719 1 89.81 276 PHE B O 1
ATOM 4514 N N . GLY B 1 277 ? -0.873 -6.414 -18.891 1 89.5 277 GLY B N 1
ATOM 4515 C CA . GLY B 1 277 ? -1.492 -7.121 -17.781 1 89.5 277 GLY B CA 1
ATOM 4516 C C . GLY B 1 277 ? -2.451 -8.211 -18.234 1 89.5 277 GLY B C 1
ATOM 4517 O O . GLY B 1 277 ? -2.443 -9.312 -17.688 1 89.5 277 GLY B O 1
ATOM 4518 N N . LEU B 1 278 ? -3.26 -7.867 -19.219 1 91.5 278 LEU B N 1
ATOM 4519 C CA . LEU B 1 278 ? -4.215 -8.836 -19.75 1 91.5 278 LEU B CA 1
ATOM 4520 C C . LEU B 1 278 ? -3.494 -10.023 -20.375 1 91.5 278 LEU B C 1
ATOM 4522 O O . LEU B 1 278 ? -3.85 -11.18 -20.109 1 91.5 278 LEU B O 1
ATOM 4526 N N . GLU B 1 279 ? -2.516 -9.742 -21.141 1 91.12 279 GLU B N 1
ATOM 4527 C CA . GLU B 1 279 ? -1.76 -10.797 -21.797 1 91.12 279 GLU B CA 1
ATOM 4528 C C . GLU B 1 279 ? -1.07 -11.703 -20.797 1 91.12 279 GLU B C 1
ATOM 4530 O O . GLU B 1 279 ? -1.142 -12.93 -20.891 1 91.12 279 GLU B O 1
ATOM 4535 N N . LEU B 1 280 ? -0.415 -11.109 -19.828 1 90.38 280 LEU B N 1
ATOM 4536 C CA . LEU B 1 280 ? 0.286 -11.867 -18.797 1 90.38 280 LEU B CA 1
ATOM 4537 C C . LEU B 1 280 ? -0.686 -12.734 -18.016 1 90.38 280 LEU B C 1
ATOM 4539 O O . LEU B 1 280 ? -0.4 -13.906 -17.734 1 90.38 280 LEU B O 1
ATOM 4543 N N . SER B 1 281 ? -1.789 -12.141 -17.656 1 92.25 281 SER B N 1
ATOM 4544 C CA . SER B 1 281 ? -2.797 -12.875 -16.906 1 92.25 281 SER B CA 1
ATOM 4545 C C . SER B 1 281 ? -3.303 -14.086 -17.672 1 92.25 281 SER B C 1
ATOM 4547 O O . SER B 1 281 ? -3.469 -15.164 -17.109 1 92.25 281 SER B O 1
ATOM 4549 N N . ARG B 1 282 ? -3.5 -13.898 -18.938 1 91.69 282 ARG B N 1
ATOM 4550 C CA . ARG B 1 282 ? -3.973 -14.984 -19.781 1 91.69 282 ARG B CA 1
ATOM 4551 C C . ARG B 1 282 ? -2.943 -16.109 -19.859 1 91.69 282 ARG B C 1
ATOM 4553 O O . ARG B 1 282 ? -3.285 -17.281 -19.719 1 91.69 282 ARG B O 1
ATOM 4560 N N . LYS B 1 283 ? -1.757 -15.742 -20.125 1 89.38 283 LYS B N 1
ATOM 4561 C CA . LYS B 1 283 ? -0.686 -16.734 -20.203 1 89.38 283 LYS B CA 1
ATOM 4562 C C . LYS B 1 283 ? -0.535 -17.5 -18.891 1 89.38 283 LYS B C 1
ATOM 4564 O O . LYS B 1 283 ? -0.391 -18.719 -18.906 1 89.38 283 LYS B O 1
ATOM 4569 N N . PHE B 1 284 ? -0.556 -16.812 -17.797 1 92.62 284 PHE B N 1
ATOM 4570 C CA . PHE B 1 284 ? -0.429 -17.422 -16.484 1 92.62 284 PHE B CA 1
ATOM 4571 C C . PHE B 1 284 ? -1.556 -18.422 -16.234 1 92.62 284 PHE B C 1
ATOM 4573 O O . PHE B 1 284 ? -1.307 -19.562 -15.844 1 92.62 284 PHE B O 1
ATOM 4580 N N . GLU B 1 285 ? -2.771 -17.953 -16.469 1 90.94 285 GLU B N 1
ATOM 4581 C CA . GLU B 1 285 ? -3.941 -18.781 -16.234 1 90.94 285 GLU B CA 1
ATOM 4582 C C . GLU B 1 285 ? -3.902 -20.047 -17.094 1 90.94 285 GLU B C 1
ATOM 4584 O O . GLU B 1 285 ? -4.27 -21.125 -16.641 1 90.94 285 GLU B O 1
ATOM 4589 N N . ALA B 1 286 ? -3.52 -19.891 -18.328 1 89.19 286 ALA B N 1
ATOM 4590 C CA . ALA B 1 286 ? -3.432 -21.031 -19.234 1 89.19 286 ALA B CA 1
ATOM 4591 C C . ALA B 1 286 ? -2.439 -22.062 -18.703 1 89.19 286 ALA B C 1
ATOM 4593 O O . ALA B 1 286 ? -2.717 -23.266 -18.734 1 89.19 286 ALA B O 1
ATOM 4594 N N . LYS B 1 287 ? -1.356 -21.594 -18.234 1 87.06 287 LYS B N 1
ATOM 4595 C CA . LYS B 1 287 ? -0.314 -22.5 -17.75 1 87.06 287 LYS B CA 1
ATOM 4596 C C . LYS B 1 287 ? -0.735 -23.172 -16.453 1 87.06 287 LYS B C 1
ATOM 4598 O O . LYS B 1 287 ? -0.505 -24.375 -16.266 1 87.06 287 LYS B O 1
ATOM 4603 N N . ILE B 1 288 ? -1.307 -22.422 -15.555 1 87.12 288 ILE B N 1
ATOM 4604 C CA . ILE B 1 288 ? -1.749 -22.984 -14.273 1 87.12 288 ILE B CA 1
ATOM 4605 C C . ILE B 1 288 ? -2.818 -24.047 -14.516 1 87.12 288 ILE B C 1
ATOM 4607 O O . ILE B 1 288 ? -2.818 -25.094 -13.859 1 87.12 288 ILE B O 1
ATOM 4611 N N . HIS B 1 289 ? -3.701 -23.781 -15.445 1 84.69 289 HIS B N 1
ATOM 4612 C CA . HIS B 1 289 ? -4.754 -24.734 -15.781 1 84.69 289 HIS B CA 1
ATOM 4613 C C . HIS B 1 289 ? -4.172 -26 -16.406 1 84.69 289 HIS B C 1
ATOM 4615 O O . HIS B 1 289 ? -4.629 -27.109 -16.109 1 84.69 289 HIS B O 1
ATOM 4621 N N . GLN B 1 290 ? -3.236 -25.844 -17.25 1 81.75 290 GLN B N 1
ATOM 4622 C CA . GLN B 1 290 ? -2.584 -26.984 -17.891 1 81.75 290 GLN B CA 1
ATOM 4623 C C . GLN B 1 290 ? -1.891 -27.875 -16.844 1 81.75 290 GLN B C 1
ATOM 4625 O O . GLN B 1 290 ? -1.922 -29.094 -16.953 1 81.75 290 GLN B O 1
ATOM 4630 N N . CYS B 1 291 ? -1.331 -27.25 -15.898 1 76 291 CYS B N 1
ATOM 4631 C CA . CYS B 1 291 ? -0.625 -27.984 -14.852 1 76 291 CYS B CA 1
ATOM 4632 C C . CYS B 1 291 ? -1.601 -28.766 -13.977 1 76 291 CYS B C 1
ATOM 4634 O O . CYS B 1 291 ? -1.299 -29.875 -13.539 1 76 291 CYS B O 1
ATOM 4636 N N . LYS B 1 292 ? -2.705 -28.188 -13.719 1 75.44 292 LYS B N 1
ATOM 4637 C CA . LYS B 1 292 ? -3.719 -28.844 -12.898 1 75.44 292 LYS B CA 1
ATOM 4638 C C . LYS B 1 292 ? -4.293 -30.062 -13.609 1 75.44 292 LYS B C 1
ATOM 4640 O O . LYS B 1 292 ? -4.633 -31.062 -12.969 1 75.44 292 LYS B O 1
ATOM 4645 N N . THR B 1 293 ? -4.422 -29.922 -14.93 1 73.5 293 THR B N 1
ATOM 4646 C CA . THR B 1 293 ? -4.988 -31.016 -15.695 1 73.5 293 THR B CA 1
ATOM 4647 C C . THR B 1 293 ? -3.977 -32.156 -15.852 1 73.5 293 THR B C 1
ATOM 4649 O O . THR B 1 293 ? -4.352 -33.312 -15.906 1 73.5 293 THR B O 1
ATOM 4652 N N . LEU B 1 294 ? -2.762 -31.703 -16.141 1 62.09 294 LEU B N 1
ATOM 4653 C CA . LEU B 1 294 ? -1.761 -32.75 -16.328 1 62.09 294 LEU B CA 1
ATOM 4654 C C . LEU B 1 294 ? -1.441 -33.438 -15 1 62.09 294 LEU B C 1
ATOM 4656 O O . LEU B 1 294 ? -0.814 -34.5 -14.984 1 62.09 294 LEU B O 1
ATOM 4660 N N . LYS B 1 295 ? -2.467 -33.656 -14.148 1 56.25 295 LYS B N 1
ATOM 4661 C CA . LYS B 1 295 ? -2.516 -34.438 -12.922 1 56.25 295 LYS B CA 1
ATOM 4662 C C . LYS B 1 295 ? -1.114 -34.688 -12.367 1 56.25 295 LYS B C 1
ATOM 4664 O O . LYS B 1 295 ? -0.894 -35.656 -11.625 1 56.25 295 LYS B O 1
ATOM 4669 N N . THR B 1 296 ? 0.022 -34.188 -12.953 1 47.09 296 THR B N 1
ATOM 4670 C CA . THR B 1 296 ? 1.285 -34.688 -12.43 1 47.09 296 THR B CA 1
ATOM 4671 C C . THR B 1 296 ? 1.553 -34.125 -11.039 1 47.09 296 THR B C 1
ATOM 4673 O O . THR B 1 296 ? 1.521 -32.938 -10.828 1 47.09 296 THR B O 1
ATOM 4676 N N . SER B 1 297 ? 1.117 -34.781 -10.086 1 45.12 297 SER B N 1
ATOM 4677 C CA . SER B 1 297 ? 1.551 -34.812 -8.695 1 45.12 297 SER B CA 1
ATOM 4678 C C . SER B 1 297 ? 3.012 -34.375 -8.57 1 45.12 297 SER B C 1
ATOM 4680 O O . SER B 1 297 ? 3.9 -35.031 -9.125 1 45.12 297 SER B O 1
ATOM 4682 N N . GLY B 1 298 ? 3.35 -33.094 -8.75 1 50.44 298 GLY B N 1
ATOM 4683 C CA . GLY B 1 298 ? 4.738 -32.688 -8.602 1 50.44 298 GLY B CA 1
ATOM 4684 C C . GLY B 1 298 ? 4.965 -31.219 -8.945 1 50.44 298 GLY B C 1
ATOM 4685 O O . GLY B 1 298 ? 4.016 -30.438 -9 1 50.44 298 GLY B O 1
ATOM 4686 N N . ARG B 1 299 ? 6.234 -30.906 -9.133 1 55.94 299 ARG B N 1
ATOM 4687 C CA . ARG B 1 299 ? 6.848 -29.641 -9.523 1 55.94 299 ARG B CA 1
ATOM 4688 C C . ARG B 1 299 ? 6.434 -29.25 -10.938 1 55.94 299 ARG B C 1
ATOM 4690 O O . ARG B 1 299 ? 6.488 -30.062 -11.859 1 55.94 299 ARG B O 1
ATOM 4697 N N . ILE B 1 300 ? 5.516 -28.266 -11.156 1 58.06 300 ILE B N 1
ATOM 4698 C CA . ILE B 1 300 ? 5.148 -27.75 -12.469 1 58.06 300 ILE B CA 1
ATOM 4699 C C . ILE B 1 300 ? 6.102 -26.609 -12.852 1 58.06 300 ILE B C 1
ATOM 4701 O O . ILE B 1 300 ? 6.391 -25.734 -12.031 1 58.06 300 ILE B O 1
ATOM 4705 N N . THR B 1 301 ? 6.855 -26.734 -13.961 1 57 301 THR B N 1
ATOM 4706 C CA . THR B 1 301 ? 7.73 -25.703 -14.492 1 57 301 THR B CA 1
ATOM 4707 C C . THR B 1 301 ? 7.137 -25.078 -15.758 1 57 301 THR B C 1
ATOM 4709 O O . THR B 1 301 ? 6.68 -25.797 -16.641 1 57 301 THR B O 1
ATOM 4712 N N . PHE B 1 302 ? 6.719 -23.781 -15.742 1 58.75 302 PHE B N 1
ATOM 4713 C CA . PHE B 1 302 ? 6.27 -23.156 -16.969 1 58.75 302 PHE B CA 1
ATOM 4714 C C . PHE B 1 302 ? 6.891 -21.766 -17.141 1 58.75 302 PHE B C 1
ATOM 4716 O O . PHE B 1 302 ? 7.48 -21.234 -16.188 1 58.75 302 PHE B O 1
ATOM 4723 N N . SER B 1 303 ? 7.031 -21.406 -18.469 1 64.31 303 SER B N 1
ATOM 4724 C CA . SER B 1 303 ? 7.5 -20.062 -18.781 1 64.31 303 SER B CA 1
ATOM 4725 C C . SER B 1 303 ? 6.379 -19.203 -19.359 1 64.31 303 SER B C 1
ATOM 4727 O O . SER B 1 303 ? 5.453 -19.719 -19.984 1 64.31 303 SER B O 1
ATOM 4729 N N . ILE B 1 304 ? 6.066 -17.953 -18.906 1 58.44 304 ILE B N 1
ATOM 4730 C CA . ILE B 1 304 ? 5.012 -17.062 -19.391 1 58.44 304 ILE B CA 1
ATOM 4731 C C . ILE B 1 304 ? 5.461 -16.391 -20.688 1 58.44 304 ILE B C 1
ATOM 4733 O O . ILE B 1 304 ? 4.629 -16.016 -21.516 1 58.44 304 ILE B O 1
ATOM 4737 N N . ASN B 1 305 ? 6.586 -16.312 -21.203 1 55.28 305 ASN B N 1
ATOM 4738 C CA . ASN B 1 305 ? 6.855 -15.734 -22.5 1 55.28 305 ASN B CA 1
ATOM 4739 C C . ASN B 1 305 ? 6.555 -16.719 -23.641 1 55.28 305 ASN B C 1
ATOM 4741 O O . ASN B 1 305 ? 6.676 -17.922 -23.453 1 55.28 305 ASN B O 1
#

pLDDT: mean 83.94, std 17.74, range [19.28, 98.5]

Foldseek 3Di:
DPVVVPPPQDDPVLLVVQLVCQVVQQGPVRGGQQDAFWKKKWWPPDVVALTWMWIDGDQWTKIKGKHKDKDWQDPPPDPDDPCVVPRVVFAWEEEAEFEDEDPQLQPVVPPDNGVVLRVLLRVVCNVPQVVQWDRRLQDAQGSTMGIYIYMYMYIHGDFDSQLNNQRVLLRRLRRLQSHWAFDKAADDNVVRDIDTDPDPVRTHRTDSLFFWGKWKWFARHLGTHTNDGNNRNSSTQWMKIWTDGPQQDTDDIDTRDDHDDDPVCVVVVSVSCNVSRNLQSVLSVVQSVVVVVVVPPGIRIDISD/DPPVVPPPQDDPVLLVVQLVCQVVQQGPVRGGQQDAFWKKKWWPPDVVALIWMWIDGDQWTKIKGKHKDKDWQDPPPDPDDPCVVPRVVFAWEEEAEFEAEDVQLQPVVPPDNGVVLRVLLRVVCNVPQVVQWDRRLQDAQGSTMGIYIYMYMYIHGDFDSQLNNQRVLLGRLRRLQSHWAFDKAADDNVVRDIDTDPDPVRTHRTDSLFFWGKWKWFARHLGTHTNDGPNRNSSTQWMKIWTDGPQQDTDDIDTRDDHDDDPVCVVVVSVSCNVSRNLQSVLSVVQSVVVVVVVPPGIRIDISD

Radius of gyration: 24.66 Å; Cα contacts (8 Å, |Δi|>4): 1291; chains: 2; bounding box: 70×70×62 Å

Organism: Dermatophagoides farinae (NCBI:txid6954)

Secondary structure (DSSP, 8-state):
--GGGGS-PPPHHHHHHHHHHHHTT--TTS--TTPPPP-EEEES--TTSSEEEEEEETTEEEEEEEEEEEEE-----S--TTTHHHHTTTTS-EEEEEEEE-GGGHHHHTTHHHHHHHHHHHHHHHHHGGGGS-GGGGEEETTTEEEEEEEEEEEEE-S-HHHHHHHHHHHHHHHHTT-EEPPEEEEETTTTEEEE---GGG-EE---TTPPEEEEEEEETTEEEES--HHHHHT-SEEEEEEEETTTEEEEEEE-SSS--BGGGHHHHHHHHHHHHHHHHHHHHHHHHHHHHTT--S-EEEE--/--GGG-S-PPPHHHHHHHHHHHHTT--TTS--TT-----EEEES--TTSSEEEEEEETTEEEEEEEEEEEEE-----S--TTTHHHHTTTTS-EEEEEEEE-GGGHHHHTTHHHHHHHHHHHHHHHHHGGGGS-GGGGEEETTTEEEEEEEEEEEEE-S-HHHHHHHHHHHHHHHHTT-EEPPEEEEETTTTEEEE---GGG-EE---TTPPEEEEEEEETTEEEES--HHHHHT-SEEEEEEEETTTEEEEEEE-SSS--BGGGHHHHHHHHHHHHHHHHHHHHHHHHHHHHTT--S-EEEE--

Nearest PDB structures (foldseek):
  9g8o-assembly1_F  TM=9.163E-01  e=3.864E-25  Homo sapiens
  6h25-assembly1_A  TM=8.626E-01  e=8.511E-21  Homo sapiens
  5k36-assembly1_A  TM=8.199E-01  e=1.863E-20  Saccharomyces cerevisiae S288C
  9g8n-assembly1_K  TM=8.541E-01  e=2.073E-19  Homo sapiens
  2nn6-assembly1_A  TM=8.320E-01  e=6.049E-18  Homo sapiens

InterPro domains:
  IPR001247 Exoribonuclease, phosphorolytic domain 1 [PF01138] (37-182)
  IPR015847 Exoribonuclease, phosphorolytic domain 2 [PF03725] (212-263)
  IPR020568 Ribosomal protein uS5 domain 2-type superfamily [SSF54211] (10-234)
  IPR027408 PNPase/RNase PH domain superfamily [G3DSA:3.30.230.70] (9-300)
  IPR036345 Exoribonuclease, PH domain 2 superfamily [SSF55666] (206-292)
  IPR050590 Exosome complex component Rrp42 subfamily [PTHR11097] (9-288)

Sequence (610 aa):
MSVMNIINKISEGERLFIINGVDLNIRSDGRSCDDHRMVMIEQNVIETCSGSAHARSGNTDVLVGIKLELEEIVNSNDGDDDDKHQAQNGTKGRVQVFADISAIASPAFEGRKGEDITCQIEALFSEFLPDFIDLEKLIIVPNRSYFVLHIDIVILECSSLSSLIDITSIAIKTALNDVRIPKINILSIDQNEFTVSEDEFESIPLDASRVPLVTSYTKIGSKFVVDATWEEEQASVGTISVAFVPPDQIILMKKIRHGSISTDSLPLLFERATKFGLELSRKFEAKIHQCKTLKTSGRITFSINMSVMNIINKISEGERLFIINGVDLNIRSDGRSCDDHRMVMIEQNVIETCSGSAHARSGNTDVLVGIKLELEEIVNSNDGDDDDKHQAQNGTKGRVQVFADISAIASPAFEGRKGEDITCQIEALFSEFLPDFIDLEKLIIVPNRSYFVLHIDIVILECSSLSSLIDITSIAIKTALNDVRIPKINILSIDQNEFTVSEDEFESIPLDASRVPLVTSYTKIGSKFVVDATWEEEQASVGTISVAFVPPDQIILMKKIRHGSISTDSLPLLFERATKFGLELSRKFEAKIHQCKTLKTSGRITFSIN